Protein 5W36 (pdb70)

Radius of gyration: 32.94 Å; Cα contacts (8 Å, |Δi|>4): 1166; chains: 2; bounding box: 56×108×66 Å

Sequence (643 aa):
PHMGSRSRLLAANAAAAAFYAQALQSDEAAPARQYLTERSFDAAAARKFGCGFAPSGWDSLTKHLQRKGFEFEELEAAGLSRQGRHGPMDRFHRRLLWPIRTSAGEVVGFGARRLFDDDAMEAKYVNTPETLLYKKSSVMFGIDLAKRDIAKGHQAVVVEGYTDVMAMHLAGVTTAVASCGTAFGGEHLAMLRRLMMDDSFFRGELIYVFDGDEAGRAAALKAFDGEQKLAGQSFVAVAPDGMDPCDLRLKCGDAALRDLVARRTPLFEFAIRAAIAEMDLDSAEGRVAALRRCVPMVGQIKDPTLRDEYARQLAGWVGWAHMGSRSRLLAANAAAAAFYAQALQSDEAAPARQYLTERSFDAAAARKFGCGFAPSGWDSLTKHLQRKGFEFEELEAAGLSRQGRHGPMDRFHRRLLWPIRTSAGEVVGFGARRLFDDDAMEAKYVNTPETLLYKKSSVMFGIDLAKRDIAKGHQAVVVEGYTDVMAMHLAGVTTAVASCGTAFGGEHLAMLRRLMMDDSFFRGELIYVFDGDEAGRAAALKAFDGEQKLAGQSFVAVAPDGMDPCDLRLKCGDAALRDLVARRTPLFEFAIRAAIAEMDLDSAEGRVAALRRCVPMVGQIKDPTLRDEYARQLAGWVGWADV

B-factor: mean 69.45, std 17.79, range [37.24, 157.76]

InterPro domains:
  IPR002694 Zinc finger, CHC2-type [PF01807] (6-100)
  IPR002694 Zinc finger, CHC2-type [SM00400] (37-91)
  IPR006171 TOPRIM domain [PF13662] (263-333)
  IPR006171 TOPRIM domain [PS50880] (262-348)
  IPR006171 TOPRIM domain [SM00493] (262-340)
  IPR006295 DNA primase, DnaG [TIGR01391] (5-423)
  IPR013173 DNA primase DnaG, DnaB-binding domain [PF08278] (487-614)
  IPR013173 DNA primase DnaG, DnaB-binding domain [SM00766] (486-615)
  IPR013264 DNA primase DNAG, catalytic core, N-terminal [PF08275] (127-255)
  IPR019475 DNA primase, DnaB-helicase binding domain [PF10410] (376-429)
  IPR030846 DNA primase DnaG, bacteria [MF_00974] (4-620)
  IPR030846 DNA primase DnaG, bacteria [PIRSF002811] (4-615)
  IPR034151 Bacterial DnaG primase, TOPRIM domain [cd03364] (262-346)
  IPR036977 DNA Primase, CHC2-type zinc finger [G3DSA:3.90.580.10] (1-101)
  IPR037068 DNA primase, catalytic core, N-terminal domain superfamily [G3DSA:3.90.980.10] (109-243)
  IPR050219 DnaG Primase [PTHR30313] (4-626)

CATH classification: 3.90.980.10

Structure (mmCIF, N/CA/C/O backbone):
data_5W36
#
_entry.id   5W36
#
_cell.length_a   43.837
_cell.length_b   210.936
_cell.length_c   46.046
_cell.angle_alpha   90.00
_cell.angle_beta   106.78
_cell.angle_gamma   90.00
#
_symmetry.space_group_name_H-M   'P 1 21 1'
#
loop_
_entity.id
_entity.type
_entity.pdbx_description
1 polymer 'DNA primase'
2 polymer "synthetic DNA 5'-TATCGTCCCGCCTC"
3 non-polymer 'STRONTIUM ION'
4 water water
#
loop_
_atom_site.group_PDB
_atom_site.id
_atom_site.type_symbol
_atom_site.label_atom_id
_atom_site.label_alt_id
_atom_site.label_comp_id
_atom_site.label_asym_id
_atom_site.label_entity_id
_atom_site.label_seq_id
_atom_site.pdbx_PDB_ins_code
_atom_site.Cartn_x
_atom_site.Cartn_y
_atom_site.Cartn_z
_atom_site.occupancy
_atom_site.B_iso_or_equiv
_atom_site.auth_seq_id
_atom_site.auth_comp_id
_atom_site.auth_asym_id
_atom_site.auth_atom_id
_atom_site.pdbx_PDB_model_num
ATOM 1 N N . PRO A 1 2 ? 6.157 16.359 19.457 1.00 133.92 109 PRO A N 1
ATOM 2 C CA . PRO A 1 2 ? 7.195 15.446 19.954 1.00 133.35 109 PRO A CA 1
ATOM 3 C C . PRO A 1 2 ? 8.431 15.330 19.040 1.00 132.82 109 PRO A C 1
ATOM 4 O O . PRO A 1 2 ? 8.538 16.047 18.040 1.00 129.35 109 PRO A O 1
ATOM 8 N N . HIS A 1 3 ? 9.356 14.443 19.415 1.00 134.41 110 HIS A N 1
ATOM 9 C CA . HIS A 1 3 ? 10.505 14.079 18.576 1.00 132.54 110 HIS A CA 1
ATOM 10 C C . HIS A 1 3 ? 10.010 13.183 17.444 1.00 128.23 110 HIS A C 1
ATOM 11 O O . HIS A 1 3 ? 10.227 13.489 16.270 1.00 132.89 110 HIS A O 1
ATOM 18 N N . MET A 1 4 ? 9.335 12.092 17.812 1.00 121.83 111 MET A N 1
ATOM 19 C CA . MET A 1 4 ? 8.808 11.121 16.850 1.00 115.58 111 MET A CA 1
ATOM 20 C C . MET A 1 4 ? 7.375 11.470 16.434 1.00 107.89 111 MET A C 1
ATOM 21 O O . MET A 1 4 ? 6.543 11.801 17.282 1.00 106.68 111 MET A O 1
ATOM 26 N N . GLY A 1 5 ? 7.106 11.420 15.128 1.00 100.60 112 GLY A N 1
ATOM 27 C CA . GLY A 1 5 ? 5.756 11.609 14.572 1.00 95.14 112 GLY A CA 1
ATOM 28 C C . GLY A 1 5 ? 5.329 13.051 14.301 1.00 90.15 112 GLY A C 1
ATOM 29 O O . GLY A 1 5 ? 4.139 13.311 14.074 1.00 83.65 112 GLY A O 1
ATOM 30 N N . SER A 1 6 ? 6.293 13.979 14.304 1.00 82.07 113 SER A N 1
ATOM 31 C CA . SER A 1 6 ? 6.017 15.412 14.134 1.00 74.79 113 SER A CA 1
ATOM 32 C C . SER A 1 6 ? 5.911 15.782 12.660 1.00 73.50 113 SER A C 1
ATOM 33 O O . SER A 1 6 ? 6.201 14.963 11.780 1.00 72.59 113 SER A O 1
ATOM 36 N N . ARG A 1 7 ? 5.533 17.035 12.406 1.00 69.10 114 ARG A N 1
ATOM 37 C CA . ARG A 1 7 ? 5.279 17.510 11.046 1.00 66.20 114 ARG A CA 1
ATOM 38 C C . ARG A 1 7 ? 6.528 17.469 10.167 1.00 62.90 114 ARG A C 1
ATOM 39 O O . ARG A 1 7 ? 6.486 16.921 9.066 1.00 60.57 114 ARG A O 1
ATOM 47 N N . SER A 1 8 ? 7.623 18.050 10.654 1.00 63.01 115 SER A N 1
ATOM 48 C CA . SER A 1 8 ? 8.894 18.109 9.898 1.00 66.15 115 SER A CA 1
ATOM 49 C C . SER A 1 8 ? 9.567 16.738 9.756 1.00 66.52 115 SER A C 1
ATOM 50 O O . SER A 1 8 ? 10.333 16.505 8.811 1.00 67.87 115 SER A O 1
ATOM 53 N N . ARG A 1 9 ? 9.265 15.849 10.697 1.00 65.41 116 ARG A N 1
ATOM 54 C CA . ARG A 1 9 ? 9.697 14.454 10.650 1.00 66.27 116 ARG A CA 1
ATOM 55 C C . ARG A 1 9 ? 8.975 13.702 9.522 1.00 64.04 116 ARG A C 1
ATOM 56 O O . ARG A 1 9 ? 9.596 12.956 8.747 1.00 55.57 116 ARG A O 1
ATOM 64 N N . LEU A 1 10 ? 7.660 13.916 9.450 1.00 61.13 117 LEU A N 1
ATOM 65 C CA . LEU A 1 10 ? 6.824 13.406 8.362 1.00 55.71 117 LEU A CA 1
ATOM 66 C C . LEU A 1 10 ? 7.228 13.943 6.991 1.00 53.92 117 LEU A C 1
ATOM 67 O O . LEU A 1 10 ? 7.252 13.188 6.018 1.00 53.14 117 LEU A O 1
ATOM 72 N N . LEU A 1 11 ? 7.534 15.240 6.917 1.00 52.09 118 LEU A N 1
ATOM 73 C CA . LEU A 1 11 ? 8.061 15.853 5.695 1.00 50.89 118 LEU A CA 1
ATOM 74 C C . LEU A 1 11 ? 9.408 15.256 5.289 1.00 51.73 118 LEU A C 1
ATOM 75 O O . LEU A 1 11 ? 9.648 15.014 4.106 1.00 52.03 118 LEU A O 1
ATOM 80 N N . ALA A 1 12 ? 10.280 15.027 6.269 1.00 52.47 119 ALA A N 1
ATOM 81 C CA . ALA A 1 12 ? 11.588 14.414 6.024 1.00 53.94 119 ALA A CA 1
ATOM 82 C C . ALA A 1 12 ? 11.469 12.960 5.531 1.00 55.38 119 ALA A C 1
ATOM 83 O O . ALA A 1 12 ? 12.261 12.512 4.688 1.00 56.23 119 ALA A O 1
ATOM 85 N N . ALA A 1 13 ? 10.476 12.237 6.048 1.00 55.12 120 ALA A N 1
ATOM 86 C CA . ALA A 1 13 ? 10.182 10.880 5.582 1.00 57.24 120 ALA A CA 1
ATOM 87 C C . ALA A 1 13 ? 9.780 10.883 4.112 1.00 57.74 120 ALA A C 1
ATOM 88 O O . ALA A 1 13 ? 10.336 10.128 3.307 1.00 59.38 120 ALA A O 1
ATOM 90 N N . ASN A 1 14 ? 8.831 11.748 3.762 1.00 58.24 121 ASN A N 1
ATOM 91 C CA . ASN A 1 14 ? 8.397 11.888 2.370 1.00 57.54 121 ASN A CA 1
ATOM 92 C C . ASN A 1 14 ? 9.549 12.251 1.423 1.00 55.97 121 ASN A C 1
ATOM 93 O O . ASN A 1 14 ? 9.701 11.633 0.369 1.00 62.33 121 ASN A O 1
ATOM 98 N N . ALA A 1 15 ? 10.357 13.233 1.800 1.00 54.59 122 ALA A N 1
ATOM 99 C CA . ALA A 1 15 ? 11.521 13.635 0.991 1.00 56.92 122 ALA A CA 1
ATOM 100 C C . ALA A 1 15 ? 12.469 12.451 0.752 1.00 56.94 122 ALA A C 1
ATOM 101 O O . ALA A 1 15 ? 12.915 12.224 -0.374 1.00 56.99 122 ALA A O 1
ATOM 103 N N . ALA A 1 16 ? 12.742 11.688 1.809 1.00 56.93 123 ALA A N 1
ATOM 104 C CA . ALA A 1 16 ? 13.534 10.462 1.693 1.00 58.38 123 ALA A CA 1
ATOM 105 C C . ALA A 1 16 ? 12.869 9.434 0.759 1.00 58.86 123 ALA A C 1
ATOM 106 O O . ALA A 1 16 ? 13.531 8.865 -0.119 1.00 58.67 123 ALA A O 1
ATOM 108 N N . ALA A 1 17 ? 11.563 9.218 0.940 1.00 57.86 124 ALA A N 1
ATOM 109 C CA . ALA A 1 17 ? 10.792 8.324 0.068 1.00 55.76 124 ALA A CA 1
ATOM 110 C C . ALA A 1 17 ? 10.845 8.741 -1.402 1.00 56.28 124 ALA A C 1
ATOM 111 O O . ALA A 1 17 ? 10.945 7.888 -2.286 1.00 64.32 124 ALA A O 1
ATOM 113 N N . ALA A 1 18 ? 10.784 10.043 -1.663 1.00 55.87 125 ALA A N 1
ATOM 114 C CA . ALA A 1 18 ? 10.844 10.566 -3.037 1.00 56.55 125 ALA A CA 1
ATOM 115 C C . ALA A 1 18 ? 12.209 10.345 -3.697 1.00 54.98 125 ALA A C 1
ATOM 116 O O . ALA A 1 18 ? 12.284 10.064 -4.887 1.00 51.68 125 ALA A O 1
ATOM 118 N N . ALA A 1 19 ? 13.278 10.505 -2.920 1.00 57.73 126 ALA A N 1
ATOM 119 C CA . ALA A 1 19 ? 14.644 10.220 -3.382 1.00 60.49 126 ALA A CA 1
ATOM 120 C C . ALA A 1 19 ? 14.851 8.725 -3.670 1.00 62.52 126 ALA A C 1
ATOM 121 O O . ALA A 1 19 ? 15.448 8.362 -4.687 1.00 64.33 126 ALA A O 1
ATOM 123 N N . PHE A 1 20 ? 14.357 7.877 -2.767 1.00 62.36 127 PHE A N 1
ATOM 124 C CA . PHE A 1 20 ? 14.371 6.429 -2.954 1.00 62.24 127 PHE A CA 1
ATOM 125 C C . PHE A 1 20 ? 13.694 6.062 -4.266 1.00 62.66 127 PHE A C 1
ATOM 126 O O . PHE A 1 20 ? 14.297 5.402 -5.120 1.00 61.73 127 PHE A O 1
ATOM 134 N N . TYR A 1 21 ? 12.451 6.512 -4.425 1.00 60.48 128 TYR A N 1
ATOM 135 C CA . TYR A 1 21 ? 11.666 6.180 -5.608 1.00 58.68 128 TYR A CA 1
ATOM 136 C C . TYR A 1 21 ? 12.295 6.723 -6.895 1.00 58.73 128 TYR A C 1
ATOM 137 O O . TYR A 1 21 ? 12.238 6.067 -7.933 1.00 61.13 128 TYR A O 1
ATOM 146 N N . ALA A 1 22 ? 12.896 7.909 -6.830 1.00 58.55 129 ALA A N 1
ATOM 147 C CA . ALA A 1 22 ? 13.585 8.489 -7.989 1.00 61.49 129 ALA A CA 1
ATOM 148 C C . ALA A 1 22 ? 14.777 7.633 -8.432 1.00 65.15 129 ALA A C 1
ATOM 149 O O . ALA A 1 22 ? 14.991 7.432 -9.633 1.00 63.42 129 ALA A O 1
ATOM 151 N N . GLN A 1 23 ? 15.544 7.141 -7.461 1.00 67.63 130 GLN A N 1
ATOM 152 C CA . GLN A 1 23 ? 16.644 6.219 -7.731 1.00 73.23 130 GLN A CA 1
ATOM 153 C C . GLN A 1 23 ? 16.122 4.901 -8.323 1.00 75.69 130 GLN A C 1
ATOM 154 O O . GLN A 1 23 ? 16.689 4.392 -9.292 1.00 81.06 130 GLN A O 1
ATOM 160 N N . ALA A 1 24 ? 15.021 4.386 -7.769 1.00 74.24 131 ALA A N 1
ATOM 161 C CA . ALA A 1 24 ? 14.413 3.121 -8.222 1.00 72.59 131 ALA A CA 1
ATOM 162 C C . ALA A 1 24 ? 13.864 3.141 -9.649 1.00 73.34 131 ALA A C 1
ATOM 163 O O . ALA A 1 24 ? 13.604 2.078 -10.218 1.00 71.68 131 ALA A O 1
ATOM 165 N N . LEU A 1 25 ? 13.663 4.332 -10.215 1.00 74.93 132 LEU A N 1
ATOM 166 C CA . LEU A 1 25 ? 13.245 4.466 -11.615 1.00 78.59 132 LEU A CA 1
ATOM 167 C C . LEU A 1 25 ? 14.332 4.045 -12.618 1.00 83.45 132 LEU A C 1
ATOM 168 O O . LEU A 1 25 ? 14.005 3.675 -13.744 1.00 82.70 132 LEU A O 1
ATOM 173 N N . GLN A 1 26 ? 15.606 4.091 -12.208 1.00 87.94 133 GLN A N 1
ATOM 174 C CA . GLN A 1 26 ? 16.734 3.664 -13.062 1.00 88.54 133 GLN A CA 1
ATOM 175 C C . GLN A 1 26 ? 17.008 2.144 -13.035 1.00 87.83 133 GLN A C 1
ATOM 176 O O . GLN A 1 26 ? 17.891 1.674 -13.746 1.00 87.12 133 GLN A O 1
ATOM 182 N N . SER A 1 27 ? 16.267 1.385 -12.225 1.00 88.17 134 SER A N 1
ATOM 183 C CA . SER A 1 27 ? 16.451 -0.069 -12.116 1.00 90.10 134 SER A CA 1
ATOM 184 C C . SER A 1 27 ? 15.960 -0.824 -13.362 1.00 89.81 134 SER A C 1
ATOM 185 O O . SER A 1 27 ? 15.364 -0.232 -14.263 1.00 91.25 134 SER A O 1
ATOM 188 N N . ASP A 1 28 ? 16.210 -2.133 -13.392 1.00 87.81 135 ASP A N 1
ATOM 189 C CA . ASP A 1 28 ? 15.789 -2.987 -14.508 1.00 88.00 135 ASP A CA 1
ATOM 190 C C . ASP A 1 28 ? 14.273 -3.145 -14.560 1.00 82.54 135 ASP A C 1
ATOM 191 O O . ASP A 1 28 ? 13.662 -2.948 -15.609 1.00 85.65 135 ASP A O 1
ATOM 196 N N . GLU A 1 29 ? 13.672 -3.502 -13.428 1.00 81.63 136 GLU A N 1
ATOM 197 C CA . GLU A 1 29 ? 12.210 -3.726 -13.363 1.00 83.80 136 GLU A CA 1
ATOM 198 C C . GLU A 1 29 ? 11.365 -2.479 -13.664 1.00 80.09 136 GLU A C 1
ATOM 199 O O . GLU A 1 29 ? 10.188 -2.610 -14.000 1.00 77.16 136 GLU A O 1
ATOM 205 N N . ALA A 1 30 ? 11.968 -1.292 -13.540 1.00 79.68 137 ALA A N 1
ATOM 206 C CA . ALA A 1 30 ? 11.307 -0.020 -13.851 1.00 82.29 137 ALA A CA 1
ATOM 207 C C . ALA A 1 30 ? 11.174 0.318 -15.347 1.00 83.28 137 ALA A C 1
ATOM 208 O O . ALA A 1 30 ? 10.521 1.308 -15.680 1.00 84.74 137 ALA A O 1
ATOM 210 N N . ALA A 1 31 ? 11.777 -0.475 -16.237 1.00 82.15 138 ALA A N 1
ATOM 211 C CA . ALA A 1 31 ? 11.680 -0.246 -17.690 1.00 81.68 138 ALA A CA 1
ATOM 212 C C . ALA A 1 31 ? 10.284 0.180 -18.203 1.00 82.28 138 ALA A C 1
ATOM 213 O O . ALA A 1 31 ? 10.195 1.157 -18.947 1.00 88.15 138 ALA A O 1
ATOM 215 N N . PRO A 1 32 ? 9.200 -0.536 -17.813 1.00 77.29 139 PRO A N 1
ATOM 216 C CA . PRO A 1 32 ? 7.853 -0.103 -18.241 1.00 76.60 139 PRO A CA 1
ATOM 217 C C . PRO A 1 32 ? 7.386 1.264 -17.711 1.00 77.04 139 PRO A C 1
ATOM 218 O O . PRO A 1 32 ? 6.533 1.887 -18.349 1.00 78.74 139 PRO A O 1
ATOM 222 N N . ALA A 1 33 ? 7.917 1.705 -16.564 1.00 72.83 140 ALA A N 1
ATOM 223 C CA . ALA A 1 33 ? 7.665 3.057 -16.047 1.00 70.59 140 ALA A CA 1
ATOM 224 C C . ALA A 1 33 ? 8.397 4.097 -16.888 1.00 73.36 140 ALA A C 1
ATOM 225 O O . ALA A 1 33 ? 7.822 5.128 -17.255 1.00 68.97 140 ALA A O 1
ATOM 227 N N . ARG A 1 34 ? 9.667 3.828 -17.186 1.00 74.52 141 ARG A N 1
ATOM 228 C CA . ARG A 1 34 ? 10.429 4.665 -18.122 1.00 74.68 141 ARG A CA 1
ATOM 229 C C . ARG A 1 34 ? 9.815 4.653 -19.521 1.00 72.56 141 ARG A C 1
ATOM 230 O O . ARG A 1 34 ? 9.803 5.681 -20.202 1.00 74.78 141 ARG A O 1
ATOM 238 N N . GLN A 1 35 ? 9.302 3.495 -19.934 1.00 73.79 142 GLN A N 1
ATOM 239 C CA . GLN A 1 35 ? 8.615 3.362 -21.216 1.00 75.93 142 GLN A CA 1
ATOM 240 C C . GLN A 1 35 ? 7.293 4.117 -21.229 1.00 72.36 142 GLN A C 1
ATOM 241 O O . GLN A 1 35 ? 6.901 4.605 -22.270 1.00 74.80 142 GLN A O 1
ATOM 247 N N . TYR A 1 36 ? 6.601 4.197 -20.094 1.00 68.01 143 TYR A N 1
ATOM 248 C CA . TYR A 1 36 ? 5.426 5.071 -19.974 1.00 65.00 143 TYR A CA 1
ATOM 249 C C . TYR A 1 36 ? 5.788 6.540 -20.240 1.00 63.26 143 TYR A C 1
ATOM 250 O O . TYR A 1 36 ? 5.050 7.245 -20.939 1.00 57.58 143 TYR A O 1
ATOM 259 N N . LEU A 1 37 ? 6.916 6.985 -19.686 1.00 59.88 144 LEU A N 1
ATOM 260 C CA . LEU A 1 37 ? 7.355 8.368 -19.837 1.00 62.26 144 LEU A CA 1
ATOM 261 C C . LEU A 1 37 ? 7.857 8.655 -21.240 1.00 68.64 144 LEU A C 1
ATOM 262 O O . LEU A 1 37 ? 7.393 9.608 -21.881 1.00 71.55 144 LEU A O 1
ATOM 267 N N . THR A 1 38 ? 8.790 7.832 -21.719 1.00 73.96 145 THR A N 1
ATOM 268 C CA . THR A 1 38 ? 9.381 8.029 -23.051 1.00 75.16 145 THR A CA 1
ATOM 269 C C . THR A 1 38 ? 8.375 7.786 -24.194 1.00 73.68 145 THR A C 1
ATOM 270 O O . THR A 1 38 ? 8.456 8.436 -25.234 1.00 75.49 145 THR A O 1
ATOM 274 N N . GLU A 1 39 ? 7.410 6.892 -23.985 1.00 75.72 146 GLU A N 1
ATOM 275 C CA . GLU A 1 39 ? 6.317 6.661 -24.952 1.00 80.03 146 GLU A CA 1
ATOM 276 C C . GLU A 1 39 ? 5.469 7.918 -25.200 1.00 77.52 146 GLU A C 1
ATOM 277 O O . GLU A 1 39 ? 4.823 8.025 -26.242 1.00 79.72 146 GLU A O 1
ATOM 283 N N . ARG A 1 40 ? 5.456 8.853 -24.249 1.00 75.92 147 ARG A N 1
ATOM 284 C CA . ARG A 1 40 ? 4.798 10.152 -24.448 1.00 76.04 147 ARG A CA 1
ATOM 285 C C . ARG A 1 40 ? 5.760 11.341 -24.344 1.00 72.45 147 ARG A C 1
ATOM 286 O O . ARG A 1 40 ? 5.374 12.443 -23.948 1.00 67.98 147 ARG A O 1
ATOM 294 N N . SER A 1 41 ? 7.007 11.095 -24.748 1.00 72.67 148 SER A N 1
ATOM 295 C CA . SER A 1 41 ? 7.988 12.134 -25.061 1.00 72.08 148 SER A CA 1
ATOM 296 C C . SER A 1 41 ? 8.475 12.948 -23.857 1.00 70.82 148 SER A C 1
ATOM 297 O O . SER A 1 41 ? 8.889 14.094 -24.015 1.00 67.48 148 SER A O 1
ATOM 300 N N . PHE A 1 42 ? 8.446 12.346 -22.666 1.00 72.64 149 PHE A N 1
ATOM 301 C CA . PHE A 1 42 ? 9.055 12.943 -21.474 1.00 72.36 149 PHE A CA 1
ATOM 302 C C . PHE A 1 42 ? 10.443 12.336 -21.294 1.00 75.23 149 PHE A C 1
ATOM 303 O O . PHE A 1 42 ? 10.578 11.165 -20.941 1.00 81.58 149 PHE A O 1
ATOM 311 N N . ASP A 1 43 ? 11.470 13.140 -21.545 1.00 79.36 150 ASP A N 1
ATOM 312 C CA . ASP A 1 43 ? 12.861 12.687 -21.476 1.00 78.78 150 ASP A CA 1
ATOM 313 C C . ASP A 1 43 ? 13.346 12.573 -20.027 1.00 78.79 150 ASP A C 1
ATOM 314 O O . ASP A 1 43 ? 12.588 12.828 -19.086 1.00 74.44 150 ASP A O 1
ATOM 319 N N . ALA A 1 44 ? 14.610 12.181 -19.865 1.00 76.44 151 ALA A N 1
ATOM 320 C CA . ALA A 1 44 ? 15.246 12.053 -18.553 1.00 72.74 151 ALA A CA 1
ATOM 321 C C . ALA A 1 44 ? 15.298 13.365 -17.770 1.00 69.91 151 ALA A C 1
ATOM 322 O O . ALA A 1 44 ? 15.208 13.352 -16.545 1.00 73.30 151 ALA A O 1
ATOM 324 N N . ALA A 1 45 ? 15.474 14.486 -18.468 1.00 69.20 152 ALA A N 1
ATOM 325 C CA . ALA A 1 45 ? 15.464 15.817 -17.836 1.00 66.21 152 ALA A CA 1
ATOM 326 C C . ALA A 1 45 ? 14.087 16.171 -17.263 1.00 65.61 152 ALA A C 1
ATOM 327 O O . ALA A 1 45 ? 13.986 16.763 -16.186 1.00 63.12 152 ALA A O 1
ATOM 329 N N . ALA A 1 46 ? 13.036 15.803 -17.993 1.00 65.67 153 ALA A N 1
ATOM 330 C CA . ALA A 1 46 ? 11.660 15.990 -17.538 1.00 64.60 153 ALA A CA 1
ATOM 331 C C . ALA A 1 46 ? 11.397 15.180 -16.280 1.00 64.05 153 ALA A C 1
ATOM 332 O O . ALA A 1 46 ? 11.001 15.741 -15.261 1.00 70.13 153 ALA A O 1
ATOM 334 N N . ALA A 1 47 ? 11.663 13.877 -16.343 1.00 61.43 154 ALA A N 1
ATOM 335 C CA . ALA A 1 47 ? 11.422 12.969 -15.212 1.00 62.11 154 ALA A CA 1
ATOM 336 C C . ALA A 1 47 ? 12.113 13.426 -13.928 1.00 62.35 154 ALA A C 1
ATOM 337 O O . ALA A 1 47 ? 11.530 13.337 -12.845 1.00 66.08 154 ALA A O 1
ATOM 339 N N . ARG A 1 48 ? 13.344 13.920 -14.059 1.00 62.03 155 ARG A N 1
ATOM 340 C CA . ARG A 1 48 ? 14.078 14.505 -12.934 1.00 66.17 155 ARG A CA 1
ATOM 341 C C . ARG A 1 48 ? 13.494 15.862 -12.493 1.00 62.50 155 ARG A C 1
ATOM 342 O O . ARG A 1 48 ? 13.547 16.194 -11.308 1.00 59.51 155 ARG A O 1
ATOM 350 N N . LYS A 1 49 ? 12.941 16.635 -13.430 1.00 61.75 156 LYS A N 1
ATOM 351 C CA . LYS A 1 49 ? 12.293 17.921 -13.098 1.00 65.54 156 LYS A CA 1
ATOM 352 C C . LYS A 1 49 ? 11.068 17.778 -12.187 1.00 65.26 156 LYS A C 1
ATOM 353 O O . LYS A 1 49 ? 10.929 18.532 -11.216 1.00 63.26 156 LYS A O 1
ATOM 359 N N . PHE A 1 50 ? 10.187 16.827 -12.508 1.00 62.91 157 PHE A N 1
ATOM 360 C CA . PHE A 1 50 ? 8.963 16.606 -11.720 1.00 61.83 157 PHE A CA 1
ATOM 361 C C . PHE A 1 50 ? 9.114 15.568 -10.601 1.00 62.48 157 PHE A C 1
ATOM 362 O O . PHE A 1 50 ? 8.153 15.298 -9.888 1.00 61.14 157 PHE A O 1
ATOM 370 N N . GLY A 1 51 ? 10.318 15.016 -10.425 1.00 62.68 158 GLY A N 1
ATOM 371 C CA . GLY A 1 51 ? 10.596 14.067 -9.348 1.00 61.33 158 GLY A CA 1
ATOM 372 C C . GLY A 1 51 ? 10.014 12.685 -9.575 1.00 63.37 158 GLY A C 1
ATOM 373 O O . GLY A 1 51 ? 9.745 11.967 -8.612 1.00 59.74 158 GLY A O 1
ATOM 374 N N . CYS A 1 52 ? 9.841 12.304 -10.844 1.00 66.39 159 CYS A N 1
ATOM 375 C CA . CYS A 1 52 ? 9.265 11.000 -11.201 1.00 66.86 159 CYS A CA 1
ATOM 376 C C . CYS A 1 52 ? 10.069 9.846 -10.606 1.00 62.05 159 CYS A C 1
ATOM 377 O O . CYS A 1 52 ? 11.296 9.887 -10.595 1.00 61.73 159 CYS A O 1
ATOM 380 N N . GLY A 1 53 ? 9.358 8.852 -10.085 1.00 56.72 160 GLY A N 1
ATOM 381 C CA . GLY A 1 53 ? 9.965 7.667 -9.508 1.00 58.63 160 GLY A CA 1
ATOM 382 C C . GLY A 1 53 ? 9.196 6.415 -9.862 1.00 58.27 160 GLY A C 1
ATOM 383 O O . GLY A 1 53 ? 8.206 6.471 -10.597 1.00 57.74 160 GLY A O 1
ATOM 384 N N . PHE A 1 54 ? 9.660 5.289 -9.323 1.00 60.13 161 PHE A N 1
ATOM 385 C CA . PHE A 1 54 ? 9.023 3.974 -9.508 1.00 60.05 161 PHE A CA 1
ATOM 386 C C . PHE A 1 54 ? 8.967 3.255 -8.164 1.00 60.57 161 PHE A C 1
ATOM 387 O O . PHE A 1 54 ? 9.975 3.175 -7.459 1.00 60.69 161 PHE A O 1
ATOM 395 N N . ALA A 1 55 ? 7.788 2.761 -7.798 1.00 62.14 162 ALA A N 1
ATOM 396 C CA . ALA A 1 55 ? 7.653 1.934 -6.602 1.00 65.65 162 ALA A CA 1
ATOM 397 C C . ALA A 1 55 ? 8.048 0.510 -6.986 1.00 67.53 162 ALA A C 1
ATOM 398 O O . ALA A 1 55 ? 7.472 -0.050 -7.926 1.00 65.58 162 ALA A O 1
ATOM 400 N N . PRO A 1 56 ? 9.042 -0.071 -6.285 1.00 71.26 163 PRO A N 1
ATOM 401 C CA . PRO A 1 56 ? 9.489 -1.416 -6.655 1.00 75.15 163 PRO A CA 1
ATOM 402 C C . PRO A 1 56 ? 8.552 -2.528 -6.196 1.00 76.57 163 PRO A C 1
ATOM 403 O O . PRO A 1 56 ? 7.690 -2.327 -5.320 1.00 76.94 163 PRO A O 1
ATOM 407 N N . SER A 1 57 ? 8.744 -3.697 -6.804 1.00 76.95 164 SER A N 1
ATOM 408 C CA . SER A 1 57 ? 8.096 -4.938 -6.381 1.00 73.97 164 SER A CA 1
ATOM 409 C C . SER A 1 57 ? 8.511 -5.323 -4.967 1.00 70.88 164 SER A C 1
ATOM 410 O O . SER A 1 57 ? 9.462 -4.766 -4.403 1.00 70.84 164 SER A O 1
ATOM 413 N N . GLY A 1 58 ? 7.796 -6.294 -4.414 1.00 68.01 165 GLY A N 1
ATOM 414 C CA . GLY A 1 58 ? 8.051 -6.778 -3.066 1.00 65.87 165 GLY A CA 1
ATOM 415 C C . GLY A 1 58 ? 7.002 -6.256 -2.105 1.00 66.60 165 GLY A C 1
ATOM 416 O O . GLY A 1 58 ? 5.881 -5.937 -2.512 1.00 67.04 165 GLY A O 1
ATOM 417 N N . TRP A 1 59 ? 7.380 -6.174 -0.831 1.00 66.66 166 TRP A N 1
ATOM 418 C CA . TRP A 1 59 ? 6.455 -5.883 0.268 1.00 68.67 166 TRP A CA 1
ATOM 419 C C . TRP A 1 59 ? 6.796 -4.626 1.055 1.00 70.14 166 TRP A C 1
ATOM 420 O O . TRP A 1 59 ? 5.928 -3.794 1.316 1.00 65.09 166 TRP A O 1
ATOM 431 N N . ASP A 1 60 ? 8.061 -4.523 1.447 1.00 73.16 167 ASP A N 1
ATOM 432 C CA . ASP A 1 60 ? 8.514 -3.585 2.467 1.00 71.01 167 ASP A CA 1
ATOM 433 C C . ASP A 1 60 ? 9.807 -2.860 2.075 1.00 66.06 167 ASP A C 1
ATOM 434 O O . ASP A 1 60 ? 10.520 -2.346 2.940 1.00 66.51 167 ASP A O 1
ATOM 439 N N . SER A 1 61 ? 10.081 -2.797 0.774 1.00 65.41 168 SER A N 1
ATOM 440 C CA . SER A 1 61 ? 11.356 -2.300 0.253 1.00 67.95 168 SER A CA 1
ATOM 441 C C . SER A 1 61 ? 11.653 -0.863 0.692 1.00 68.22 168 SER A C 1
ATOM 442 O O . SER A 1 61 ? 12.733 -0.602 1.220 1.00 70.27 168 SER A O 1
ATOM 445 N N . LEU A 1 62 ? 10.695 0.048 0.492 1.00 65.66 169 LEU A N 1
ATOM 446 C CA . LEU A 1 62 ? 10.825 1.436 0.976 1.00 65.98 169 LEU A CA 1
ATOM 447 C C . LEU A 1 62 ? 10.827 1.500 2.495 1.00 65.31 169 LEU A C 1
ATOM 448 O O . LEU A 1 62 ? 11.620 2.244 3.076 1.00 67.33 169 LEU A O 1
ATOM 453 N N . THR A 1 63 ? 9.909 0.768 3.127 1.00 61.30 170 THR A N 1
ATOM 454 C CA . THR A 1 63 ? 9.805 0.772 4.579 1.00 64.08 170 THR A CA 1
ATOM 455 C C . THR A 1 63 ? 11.163 0.459 5.216 1.00 69.73 170 THR A C 1
ATOM 456 O O . THR A 1 63 ? 11.689 1.270 5.984 1.00 71.13 170 THR A O 1
ATOM 460 N N . LYS A 1 64 ? 11.742 -0.685 4.845 1.00 72.61 171 LYS A N 1
ATOM 461 C CA . LYS A 1 64 ? 13.041 -1.125 5.380 1.00 77.04 171 LYS A CA 1
ATOM 462 C C . LYS A 1 64 ? 14.153 -0.111 5.097 1.00 74.22 171 LYS A C 1
ATOM 463 O O . LYS A 1 64 ? 15.032 0.088 5.932 1.00 75.57 171 LYS A O 1
ATOM 469 N N . HIS A 1 65 ? 14.108 0.523 3.924 1.00 75.36 172 HIS A N 1
ATOM 470 C CA . HIS A 1 65 ? 15.052 1.592 3.570 1.00 75.37 172 HIS A CA 1
ATOM 471 C C . HIS A 1 65 ? 14.954 2.799 4.505 1.00 72.25 172 HIS A C 1
ATOM 472 O O . HIS A 1 65 ? 15.974 3.354 4.901 1.00 73.52 172 HIS A O 1
ATOM 479 N N . LEU A 1 66 ? 13.729 3.193 4.848 1.00 74.88 173 LEU A N 1
ATOM 480 C CA . LEU A 1 66 ? 13.489 4.318 5.768 1.00 76.54 173 LEU A CA 1
ATOM 481 C C . LEU A 1 66 ? 13.674 3.943 7.234 1.00 74.02 173 LEU A C 1
ATOM 482 O O . LEU A 1 66 ? 13.959 4.810 8.055 1.00 75.73 173 LEU A O 1
ATOM 487 N N . GLN A 1 67 ? 13.504 2.667 7.574 1.00 75.32 174 GLN A N 1
ATOM 488 C CA . GLN A 1 67 ? 13.825 2.199 8.931 1.00 76.76 174 GLN A CA 1
ATOM 489 C C . GLN A 1 67 ? 15.332 2.175 9.213 1.00 76.23 174 GLN A C 1
ATOM 490 O O . GLN A 1 67 ? 15.741 2.419 10.345 1.00 77.47 174 GLN A O 1
ATOM 496 N N . ARG A 1 68 ? 16.148 1.902 8.195 1.00 77.37 175 ARG A N 1
ATOM 497 C CA . ARG A 1 68 ? 17.608 2.048 8.318 1.00 81.03 175 ARG A CA 1
ATOM 498 C C . ARG A 1 68 ? 18.017 3.508 8.516 1.00 83.05 175 ARG A C 1
ATOM 499 O O . ARG A 1 68 ? 18.973 3.792 9.240 1.00 88.27 175 ARG A O 1
ATOM 507 N N . LYS A 1 69 ? 17.291 4.420 7.865 1.00 84.57 176 LYS A N 1
ATOM 508 C CA . LYS A 1 69 ? 17.491 5.871 8.024 1.00 84.33 176 LYS A CA 1
ATOM 509 C C . LYS A 1 69 ? 17.059 6.439 9.393 1.00 77.62 176 LYS A C 1
ATOM 510 O O . LYS A 1 69 ? 17.366 7.589 9.695 1.00 80.00 176 LYS A O 1
ATOM 516 N N . GLY A 1 70 ? 16.337 5.655 10.196 1.00 73.44 177 GLY A N 1
ATOM 517 C CA . GLY A 1 70 ? 15.982 6.026 11.567 1.00 73.49 177 GLY A CA 1
ATOM 518 C C . GLY A 1 70 ? 14.507 6.306 11.815 1.00 75.00 177 GLY A C 1
ATOM 519 O O . GLY A 1 70 ? 14.133 6.691 12.927 1.00 76.11 177 GLY A O 1
ATOM 520 N N . PHE A 1 71 ? 13.661 6.109 10.805 1.00 74.75 178 PHE A N 1
ATOM 521 C CA . PHE A 1 71 ? 12.234 6.402 10.941 1.00 76.28 178 PHE A CA 1
ATOM 522 C C . PHE A 1 71 ? 11.492 5.225 11.587 1.00 78.67 178 PHE A C 1
ATOM 523 O O . PHE A 1 71 ? 11.677 4.071 11.184 1.00 78.41 178 PHE A O 1
ATOM 531 N N . GLU A 1 72 ? 10.654 5.527 12.582 1.00 78.09 179 GLU A N 1
ATOM 532 C CA . GLU A 1 72 ? 9.807 4.519 13.237 1.00 80.31 179 GLU A CA 1
ATOM 533 C C . GLU A 1 72 ? 8.645 4.181 12.301 1.00 78.04 179 GLU A C 1
ATOM 534 O O . GLU A 1 72 ? 8.245 5.014 11.486 1.00 79.61 179 GLU A O 1
ATOM 540 N N . PHE A 1 73 ? 8.095 2.975 12.424 1.00 75.64 180 PHE A N 1
ATOM 541 C CA . PHE A 1 73 ? 6.903 2.588 11.655 1.00 73.40 180 PHE A CA 1
ATOM 542 C C . PHE A 1 73 ? 5.664 3.458 11.962 1.00 75.97 180 PHE A C 1
ATOM 543 O O . PHE A 1 73 ? 4.826 3.654 11.079 1.00 77.77 180 PHE A O 1
ATOM 551 N N . GLU A 1 74 ? 5.544 3.961 13.196 1.00 78.86 181 GLU A N 1
ATOM 552 C CA . GLU A 1 74 ? 4.441 4.872 13.565 1.00 80.55 181 GLU A CA 1
ATOM 553 C C . GLU A 1 74 ? 4.443 6.103 12.649 1.00 79.84 181 GLU A C 1
ATOM 554 O O . GLU A 1 74 ? 3.390 6.536 12.179 1.00 76.08 181 GLU A O 1
ATOM 560 N N . GLU A 1 75 ? 5.644 6.625 12.389 1.00 79.40 182 GLU A N 1
ATOM 561 C CA . GLU A 1 75 ? 5.856 7.824 11.563 1.00 81.36 182 GLU A CA 1
ATOM 562 C C . GLU A 1 75 ? 5.568 7.593 10.080 1.00 80.38 182 GLU A C 1
ATOM 563 O O . GLU A 1 75 ? 5.000 8.459 9.406 1.00 78.88 182 GLU A O 1
ATOM 569 N N . LEU A 1 76 ? 5.993 6.437 9.576 1.00 77.08 183 LEU A N 1
ATOM 570 C CA . LEU A 1 76 ? 5.761 6.063 8.184 1.00 73.54 183 LEU A CA 1
ATOM 571 C C . LEU A 1 76 ? 4.288 5.752 7.910 1.00 71.35 183 LEU A C 1
ATOM 572 O O . LEU A 1 76 ? 3.801 6.011 6.812 1.00 73.13 183 LEU A O 1
ATOM 577 N N . GLU A 1 77 ? 3.590 5.197 8.901 1.00 69.72 184 GLU A N 1
ATOM 578 C CA . GLU A 1 77 ? 2.133 5.065 8.843 1.00 67.91 184 GLU A CA 1
ATOM 579 C C . 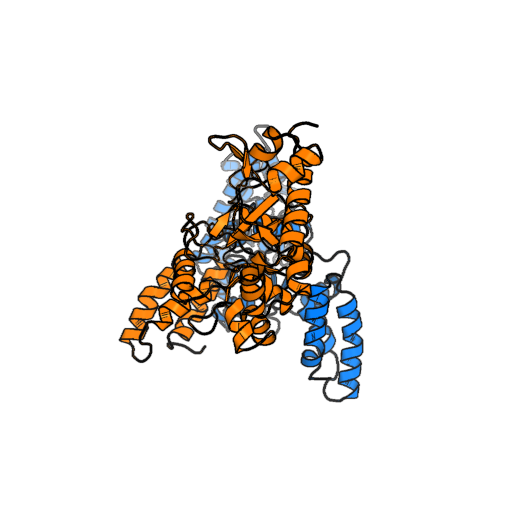GLU A 1 77 ? 1.472 6.437 8.897 1.00 63.54 184 GLU A C 1
ATOM 580 O O . GLU A 1 77 ? 0.515 6.688 8.177 1.00 63.46 184 GLU A O 1
ATOM 586 N N . ALA A 1 78 ? 1.981 7.311 9.758 1.00 61.25 185 ALA A N 1
ATOM 587 C CA . ALA A 1 78 ? 1.468 8.672 9.885 1.00 61.06 185 ALA A CA 1
ATOM 588 C C . ALA A 1 78 ? 1.695 9.527 8.624 1.00 63.33 185 ALA A C 1
ATOM 589 O O . ALA A 1 78 ? 0.875 10.399 8.323 1.00 65.39 185 ALA A O 1
ATOM 591 N N . ALA A 1 79 ? 2.793 9.271 7.904 1.00 62.50 186 ALA A N 1
ATOM 592 C CA . ALA A 1 79 ? 3.137 9.994 6.664 1.00 61.10 186 ALA A CA 1
ATOM 593 C C . ALA A 1 79 ? 2.512 9.419 5.389 1.00 61.79 186 ALA A C 1
ATOM 594 O O . ALA A 1 79 ? 2.747 9.952 4.301 1.00 61.89 186 ALA A O 1
ATOM 596 N N . GLY A 1 80 ? 1.745 8.332 5.513 1.00 63.63 187 GLY A N 1
ATOM 597 C CA . GLY A 1 80 ? 1.119 7.667 4.367 1.00 63.21 187 GLY A CA 1
ATOM 598 C C . GLY A 1 80 ? 2.074 6.928 3.445 1.00 62.63 187 GLY A C 1
ATOM 599 O O . GLY A 1 80 ? 1.784 6.771 2.259 1.00 65.69 187 GLY A O 1
ATOM 600 N N . LEU A 1 81 ? 3.208 6.481 3.981 1.00 62.16 188 LEU A N 1
ATOM 601 C CA . LEU A 1 81 ? 4.214 5.725 3.209 1.00 64.79 188 LEU A CA 1
ATOM 602 C C . LEU A 1 81 ? 4.137 4.202 3.382 1.00 67.07 188 LEU A C 1
ATOM 603 O O . LEU A 1 81 ? 4.488 3.461 2.458 1.00 70.43 188 LEU A O 1
ATOM 608 N N . SER A 1 82 ? 3.689 3.760 4.559 1.00 69.00 189 SER A N 1
ATOM 609 C CA . SER A 1 82 ? 3.673 2.356 4.946 1.00 70.87 189 SER A CA 1
ATOM 610 C C . SER A 1 82 ? 2.368 2.022 5.654 1.00 74.31 189 SER A C 1
ATOM 611 O O . SER A 1 82 ? 1.666 2.915 6.124 1.00 71.95 189 SER A O 1
ATOM 614 N N . ARG A 1 83 ? 2.055 0.731 5.732 1.00 78.85 190 ARG A N 1
ATOM 615 C CA . ARG A 1 83 ? 0.873 0.254 6.462 1.00 81.65 190 ARG A CA 1
ATOM 616 C C . ARG A 1 83 ? 1.127 -1.097 7.137 1.00 82.92 190 ARG A C 1
ATOM 617 O O . ARG A 1 83 ? 2.122 -1.768 6.853 1.00 80.88 190 ARG A O 1
ATOM 625 N N . GLN A 1 84 ? 0.225 -1.470 8.043 1.00 85.83 191 GLN A N 1
ATOM 626 C CA . GLN A 1 84 ? 0.384 -2.669 8.872 1.00 88.49 191 GLN A CA 1
ATOM 627 C C . GLN A 1 84 ? -0.229 -3.894 8.191 1.00 84.72 191 GLN A C 1
ATOM 628 O O . GLN A 1 84 ? -1.452 -4.046 8.173 1.00 86.35 191 GLN A O 1
ATOM 634 N N . GLY A 1 85 ? 0.624 -4.751 7.625 1.00 83.38 192 GLY A N 1
ATOM 635 C CA . GLY A 1 85 ? 0.199 -6.042 7.061 1.00 86.49 192 GLY A CA 1
ATOM 636 C C . GLY A 1 85 ? 0.225 -7.161 8.098 1.00 87.48 192 GLY A C 1
ATOM 637 O O . GLY A 1 85 ? 0.687 -6.961 9.227 1.00 79.22 192 GLY A O 1
ATOM 638 N N . ARG A 1 86 ? -0.242 -8.350 7.712 1.00 96.31 193 ARG A N 1
ATOM 639 C CA . ARG A 1 86 ? -0.421 -9.462 8.674 1.00 99.40 193 ARG A CA 1
ATOM 640 C C . ARG A 1 86 ? 0.908 -10.023 9.221 1.00 92.97 193 ARG A C 1
ATOM 641 O O . ARG A 1 86 ? 1.010 -10.303 10.416 1.00 88.86 193 ARG A O 1
ATOM 649 N N . HIS A 1 87 ? 1.913 -10.157 8.351 1.00 87.11 194 HIS A N 1
ATOM 650 C CA . HIS A 1 87 ? 3.265 -10.589 8.747 1.00 83.46 194 HIS A CA 1
ATOM 651 C C . HIS A 1 87 ? 4.259 -9.425 8.905 1.00 81.35 194 HIS A C 1
ATOM 652 O O . HIS A 1 87 ? 5.472 -9.649 8.947 1.00 76.60 194 HIS A O 1
ATOM 659 N N . GLY A 1 88 ? 3.749 -8.192 8.988 1.00 86.49 195 GLY A N 1
ATOM 660 C CA . GLY A 1 88 ? 4.557 -7.016 9.340 1.00 86.55 195 GLY A CA 1
ATOM 661 C C . GLY A 1 88 ? 4.278 -5.776 8.497 1.00 85.39 195 GLY A C 1
ATOM 662 O O . GLY A 1 88 ? 3.332 -5.766 7.696 1.00 82.67 195 GLY A O 1
ATOM 663 N N . PRO A 1 89 ? 5.096 -4.714 8.682 1.00 82.30 196 PRO A N 1
ATOM 664 C CA . PRO A 1 89 ? 5.034 -3.489 7.872 1.00 81.29 196 PRO A CA 1
ATOM 665 C C . PRO A 1 89 ? 5.226 -3.727 6.373 1.00 78.71 196 PRO A C 1
ATOM 666 O O . PRO A 1 89 ? 6.113 -4.494 5.985 1.00 82.25 196 PRO A O 1
ATOM 670 N N . MET A 1 90 ? 4.388 -3.082 5.558 1.00 71.83 197 MET A N 1
ATOM 671 C CA . MET A 1 90 ? 4.507 -3.120 4.097 1.00 70.36 197 MET A CA 1
ATOM 672 C C . MET A 1 90 ? 4.305 -1.728 3.495 1.00 68.15 197 MET A C 1
ATOM 673 O O . MET A 1 90 ? 3.748 -0.836 4.139 1.00 68.60 197 MET A O 1
ATOM 678 N N . ASP A 1 91 ? 4.775 -1.559 2.262 1.00 65.79 198 ASP A N 1
ATOM 679 C CA . ASP A 1 91 ? 4.693 -0.286 1.541 1.00 64.69 198 ASP A CA 1
ATOM 680 C C . ASP A 1 91 ? 3.279 -0.062 1.050 1.00 66.37 198 ASP A C 1
ATOM 681 O O . ASP A 1 91 ? 2.553 -1.023 0.788 1.00 70.46 198 ASP A O 1
ATOM 686 N N . ARG A 1 92 ? 2.892 1.205 0.917 1.00 63.79 199 ARG A N 1
ATOM 687 C CA . ARG A 1 92 ? 1.593 1.558 0.347 1.00 61.70 199 ARG A CA 1
ATOM 688 C C . ARG A 1 92 ? 1.534 1.309 -1.157 1.00 62.53 199 ARG A C 1
ATOM 689 O O . ARG A 1 92 ? 0.513 0.848 -1.660 1.00 66.23 199 ARG A O 1
ATOM 697 N N . PHE A 1 93 ? 2.613 1.640 -1.865 1.00 61.06 200 PHE A N 1
ATOM 698 C CA . PHE A 1 93 ? 2.655 1.573 -3.327 1.00 60.87 200 PHE A CA 1
ATOM 699 C C . PHE A 1 93 ? 3.533 0.425 -3.802 1.00 60.50 200 PHE A C 1
ATOM 700 O O . PHE A 1 93 ? 4.525 0.098 -3.150 1.00 58.22 200 PHE A O 1
ATOM 708 N N . HIS A 1 94 ? 3.175 -0.150 -4.957 1.00 62.69 201 HIS A N 1
ATOM 709 C CA . HIS A 1 94 ? 3.883 -1.307 -5.544 1.00 61.40 201 HIS A CA 1
ATOM 710 C C . HIS A 1 94 ? 3.827 -1.298 -7.063 1.00 57.44 201 HIS A C 1
ATOM 711 O O . HIS A 1 94 ? 2.754 -1.169 -7.634 1.00 52.78 201 HIS A O 1
ATOM 718 N N . ARG A 1 95 ? 4.988 -1.449 -7.700 1.00 60.72 202 ARG A N 1
ATOM 719 C CA . ARG A 1 95 ? 5.098 -1.688 -9.148 1.00 64.31 202 ARG A CA 1
ATOM 720 C C . ARG A 1 95 ? 4.352 -0.633 -9.971 1.00 60.16 202 ARG A C 1
ATOM 721 O O . ARG A 1 95 ? 3.637 -0.952 -10.921 1.00 58.93 202 ARG A O 1
ATOM 729 N N . ARG A 1 96 ? 4.540 0.628 -9.590 1.00 59.72 203 ARG A N 1
ATOM 730 C CA . ARG A 1 96 ? 3.781 1.743 -10.155 1.00 58.66 203 ARG A CA 1
ATOM 731 C C . ARG A 1 96 ? 4.680 2.942 -10.411 1.00 53.45 203 ARG A C 1
ATOM 732 O O . ARG A 1 96 ? 5.647 3.147 -9.691 1.00 55.66 203 ARG A O 1
ATOM 740 N N . LEU A 1 97 ? 4.370 3.716 -11.451 1.00 54.95 204 LEU A N 1
ATOM 741 C CA . LEU A 1 97 ? 5.066 4.989 -11.724 1.00 55.18 204 LEU A CA 1
ATOM 742 C C . LEU A 1 97 ? 4.481 6.040 -10.795 1.00 53.56 204 LEU A C 1
ATOM 743 O O . LEU A 1 97 ? 3.253 6.205 -10.764 1.00 50.22 204 LEU A O 1
ATOM 748 N N . LEU A 1 98 ? 5.351 6.726 -10.042 1.00 54.86 205 LEU A N 1
ATOM 749 C CA . LEU A 1 98 ? 4.935 7.705 -9.017 1.00 59.22 205 LEU A CA 1
ATOM 750 C C . LEU A 1 98 ? 5.323 9.143 -9.370 1.00 59.38 205 LEU A C 1
ATOM 751 O O . LEU A 1 98 ? 6.422 9.381 -9.897 1.00 57.75 205 LEU A O 1
ATOM 756 N N . TRP A 1 99 ? 4.431 10.085 -9.043 1.00 56.11 206 TRP A N 1
ATOM 757 C CA . TRP A 1 99 ? 4.739 11.522 -9.044 1.00 52.83 206 TRP A CA 1
ATOM 758 C C . TRP A 1 99 ? 4.578 12.076 -7.634 1.00 50.06 206 TRP A C 1
ATOM 759 O O . TRP A 1 99 ? 3.491 11.973 -7.063 1.00 48.45 206 TRP A O 1
ATOM 770 N N . PRO A 1 100 ? 5.643 12.678 -7.071 1.00 47.89 207 PRO A N 1
ATOM 771 C CA . PRO A 1 100 ? 5.498 13.310 -5.772 1.00 47.02 207 PRO A CA 1
ATOM 772 C C . PRO A 1 100 ? 4.602 14.542 -5.868 1.00 48.32 207 PRO A C 1
ATOM 773 O O . PRO A 1 100 ? 4.726 15.330 -6.793 1.00 47.15 207 PRO A O 1
ATOM 777 N N . ILE A 1 101 ? 3.677 14.651 -4.924 1.00 50.57 208 ILE A N 1
ATOM 778 C CA . ILE A 1 101 ? 2.762 15.771 -4.815 1.00 47.18 208 ILE A CA 1
ATOM 779 C C . ILE A 1 101 ? 3.357 16.693 -3.758 1.00 44.81 208 ILE A C 1
ATOM 780 O O . ILE A 1 101 ? 3.706 16.237 -2.674 1.00 41.77 208 ILE A O 1
ATOM 785 N N . ARG A 1 102 ? 3.477 17.978 -4.077 1.00 46.11 209 ARG A N 1
ATOM 786 C CA . ARG A 1 102 ? 4.212 18.928 -3.234 1.00 47.08 209 ARG A CA 1
ATOM 787 C C . ARG A 1 102 ? 3.418 20.147 -2.863 1.00 45.03 209 ARG A C 1
ATOM 788 O O . ARG A 1 102 ? 2.502 20.534 -3.565 1.00 44.98 209 ARG A O 1
ATOM 796 N N . THR A 1 103 ? 3.823 20.784 -1.769 1.00 47.78 210 THR A N 1
ATOM 797 C CA . THR A 1 103 ? 3.311 22.108 -1.397 1.00 46.74 210 THR A CA 1
ATOM 798 C C . THR A 1 103 ? 3.886 23.137 -2.362 1.00 47.68 210 THR A C 1
ATOM 799 O O . THR A 1 103 ? 4.791 22.812 -3.135 1.00 46.82 210 THR A O 1
ATOM 803 N N . SER A 1 104 ? 3.383 24.371 -2.317 1.00 50.04 211 SER A N 1
ATOM 804 C CA . SER A 1 104 ? 3.862 25.438 -3.219 1.00 50.37 211 SER A CA 1
ATOM 805 C C . SER A 1 104 ? 5.310 25.831 -2.935 1.00 51.07 211 SER A C 1
ATOM 806 O O . SER A 1 104 ? 5.957 26.414 -3.799 1.00 51.95 211 SER A O 1
ATOM 809 N N . ALA A 1 105 ? 5.805 25.493 -1.737 1.00 54.44 212 ALA A N 1
ATOM 810 C CA . ALA A 1 105 ? 7.229 25.602 -1.385 1.00 54.94 212 ALA A CA 1
ATOM 811 C C . ALA A 1 105 ? 8.065 24.365 -1.731 1.00 54.83 212 ALA A C 1
ATOM 812 O O . ALA A 1 105 ? 9.233 24.288 -1.351 1.00 59.85 212 ALA A O 1
ATOM 814 N N . GLY A 1 106 ? 7.484 23.400 -2.438 1.00 54.14 213 GLY A N 1
ATOM 815 C CA . GLY A 1 106 ? 8.223 22.254 -2.950 1.00 53.31 213 GLY A CA 1
ATOM 816 C C . GLY A 1 106 ? 8.447 21.099 -1.993 1.00 52.04 213 GLY A C 1
ATOM 817 O O . GLY A 1 106 ? 9.186 20.190 -2.325 1.00 54.45 213 GLY A O 1
ATOM 818 N N . GLU A 1 107 ? 7.816 21.111 -0.823 1.00 52.50 214 GLU A N 1
ATOM 819 C CA . GLU A 1 107 ? 7.939 19.998 0.120 1.00 56.84 214 GLU A CA 1
ATOM 820 C C . GLU A 1 107 ? 6.965 18.860 -0.235 1.00 58.53 214 GLU A C 1
ATOM 821 O O . GLU A 1 107 ? 5.758 19.093 -0.406 1.00 53.61 214 GLU A O 1
ATOM 827 N N . VAL A 1 108 ? 7.490 17.633 -0.309 1.00 59.05 215 VAL A N 1
ATOM 828 C CA . VAL A 1 108 ? 6.696 16.462 -0.700 1.00 54.69 215 VAL A CA 1
ATOM 829 C C . VAL A 1 108 ? 5.732 16.133 0.435 1.00 51.30 215 VAL A C 1
ATOM 830 O O . VAL A 1 108 ? 6.163 15.940 1.564 1.00 47.27 215 VAL A O 1
ATOM 834 N N . VAL A 1 109 ? 4.437 16.079 0.120 1.00 51.15 216 VAL A N 1
ATOM 835 C CA . VAL A 1 109 ? 3.394 15.698 1.082 1.00 52.63 216 VAL A CA 1
ATOM 836 C C . VAL A 1 109 ? 2.721 14.351 0.785 1.00 52.39 216 VAL A C 1
ATOM 837 O O . VAL A 1 109 ? 1.974 13.833 1.629 1.00 54.86 216 VAL A O 1
ATOM 841 N N . GLY A 1 110 ? 2.982 13.785 -0.394 1.00 51.10 217 GLY A N 1
ATOM 842 C CA . GLY A 1 110 ? 2.407 12.500 -0.794 1.00 47.31 217 GLY A CA 1
ATOM 843 C C . GLY A 1 110 ? 2.768 12.151 -2.223 1.00 47.52 217 GLY A C 1
ATOM 844 O O . GLY A 1 110 ? 3.709 12.722 -2.785 1.00 48.55 217 GLY A O 1
ATOM 845 N N . PHE A 1 111 ? 2.015 11.222 -2.812 1.00 48.38 218 PHE A N 1
ATOM 846 C CA . PHE A 1 111 ? 2.327 10.666 -4.132 1.00 48.72 218 PHE A CA 1
ATOM 847 C C . PHE A 1 111 ? 1.074 10.280 -4.926 1.00 50.74 218 PHE A C 1
ATOM 848 O O . PHE A 1 111 ? 0.046 9.919 -4.352 1.00 47.79 218 PHE A O 1
ATOM 856 N N . GLY A 1 112 ? 1.194 10.352 -6.251 1.00 53.79 219 GLY A N 1
ATOM 857 C CA . GLY A 1 112 ? 0.213 9.807 -7.190 1.00 56.69 219 GLY A CA 1
ATOM 858 C C . GLY A 1 112 ? 0.870 8.663 -7.950 1.00 58.10 219 GLY A C 1
ATOM 859 O O . GLY A 1 112 ? 1.954 8.840 -8.507 1.00 60.71 219 GLY A O 1
ATOM 860 N N . ALA A 1 113 ? 0.216 7.502 -7.978 1.00 58.56 220 ALA A N 1
ATOM 861 C CA . ALA A 1 113 ? 0.813 6.266 -8.492 1.00 58.43 220 ALA A CA 1
ATOM 862 C C . ALA A 1 113 ? -0.036 5.716 -9.608 1.00 57.03 220 ALA A C 1
ATOM 863 O O . ALA A 1 113 ? -1.192 5.383 -9.369 1.00 52.22 220 ALA A O 1
ATOM 865 N N . ARG A 1 114 ? 0.525 5.608 -10.815 1.00 60.15 221 ARG A N 1
ATOM 866 C CA . ARG A 1 114 ? -0.207 5.025 -11.949 1.00 60.56 221 ARG A CA 1
ATOM 867 C C . ARG A 1 114 ? 0.099 3.544 -12.161 1.00 61.68 221 ARG A C 1
ATOM 868 O O . ARG A 1 114 ? 1.275 3.153 -12.178 1.00 55.73 221 ARG A O 1
ATOM 876 N N . ARG A 1 115 ? -0.972 2.765 -12.381 1.00 65.18 222 ARG A N 1
ATOM 877 C CA . ARG A 1 115 ? -0.911 1.315 -12.656 1.00 69.95 222 ARG A CA 1
ATOM 878 C C . ARG A 1 115 ? -0.043 1.032 -13.873 1.00 66.89 222 ARG A C 1
ATOM 879 O O . ARG A 1 115 ? -0.198 1.692 -14.892 1.00 62.28 222 ARG A O 1
ATOM 887 N N . LEU A 1 116 ? 0.873 0.070 -13.753 1.00 71.33 223 LEU A N 1
ATOM 888 C CA . LEU A 1 116 ? 1.790 -0.289 -14.846 1.00 72.06 223 LEU A CA 1
ATOM 889 C C . LEU A 1 116 ? 1.657 -1.718 -15.389 1.00 76.49 223 LEU A C 1
ATOM 890 O O . LEU A 1 116 ? 1.939 -1.948 -16.576 1.00 71.40 223 LEU A O 1
ATOM 895 N N . PHE A 1 117 ? 1.253 -2.669 -14.542 1.00 78.57 224 PHE A N 1
ATOM 896 C CA . PHE A 1 117 ? 1.233 -4.085 -14.923 1.00 80.04 224 PHE A CA 1
ATOM 897 C C . PHE A 1 117 ? -0.173 -4.666 -15.040 1.00 87.00 224 PHE A C 1
ATOM 898 O O . PHE A 1 117 ? -1.132 -4.167 -14.433 1.00 85.36 224 PHE A O 1
ATOM 906 N N . ASP A 1 118 ? -0.266 -5.729 -15.840 1.00 90.25 225 ASP A N 1
ATOM 907 C CA . ASP A 1 118 ? -1.530 -6.401 -16.131 1.00 91.06 225 ASP A CA 1
ATOM 908 C C . ASP A 1 118 ? -2.013 -7.122 -14.884 1.00 89.25 225 ASP A C 1
ATOM 909 O O . ASP A 1 118 ? -3.201 -7.092 -14.567 1.00 88.95 225 ASP A O 1
ATOM 914 N N . ASP A 1 119 ? -1.072 -7.745 -14.174 1.00 89.79 226 ASP A N 1
ATOM 915 C CA . ASP A 1 119 ? -1.360 -8.500 -12.949 1.00 96.22 226 ASP A CA 1
ATOM 916 C C . ASP A 1 119 ? -1.160 -7.689 -11.656 1.00 94.97 226 ASP A C 1
ATOM 917 O O . ASP A 1 119 ? -0.855 -8.259 -10.601 1.00 94.10 226 ASP A O 1
ATOM 922 N N . ASP A 1 120 ? -1.341 -6.369 -11.736 1.00 96.34 227 ASP A N 1
ATOM 923 C CA . ASP A 1 120 ? -1.342 -5.508 -10.550 1.00 97.89 227 ASP A CA 1
ATOM 924 C C . ASP A 1 120 ? -2.551 -5.895 -9.687 1.00 97.14 227 ASP A C 1
ATOM 925 O O . ASP A 1 120 ? -3.688 -5.909 -10.172 1.00 94.73 227 ASP A O 1
ATOM 930 N N . ALA A 1 121 ? -2.293 -6.224 -8.421 1.00 96.51 228 ALA A N 1
ATOM 931 C CA . ALA A 1 121 ? -3.353 -6.512 -7.448 1.00 96.27 228 ALA A CA 1
ATOM 932 C C . ALA A 1 121 ? -4.379 -5.375 -7.375 1.00 97.67 228 ALA A C 1
ATOM 933 O O . ALA A 1 121 ? -5.582 -5.627 -7.271 1.00 91.43 228 ALA A O 1
ATOM 935 N N . MET A 1 122 ? -3.887 -4.136 -7.449 1.00 99.84 229 MET A N 1
ATOM 936 C CA . MET A 1 122 ? -4.726 -2.937 -7.443 1.00 95.50 229 MET A CA 1
ATOM 937 C C . MET A 1 122 ? -5.242 -2.627 -8.852 1.00 88.11 229 MET A C 1
ATOM 938 O O . MET A 1 122 ? -4.457 -2.428 -9.783 1.00 80.22 229 MET A O 1
ATOM 943 N N . GLU A 1 123 ? -6.565 -2.581 -8.995 1.00 86.08 230 GLU A N 1
ATOM 944 C CA . GLU A 1 123 ? -7.203 -2.367 -10.295 1.00 87.51 230 GLU A CA 1
ATOM 945 C C . GLU A 1 123 ? -7.231 -0.896 -10.708 1.00 80.77 230 GLU A C 1
ATOM 946 O O . GLU A 1 123 ? -7.079 -0.589 -11.895 1.00 75.62 230 GLU A O 1
ATOM 952 N N . ALA A 1 124 ? -7.429 -0.001 -9.736 1.00 75.05 231 ALA A N 1
ATOM 953 C CA . ALA A 1 124 ? -7.499 1.443 -9.990 1.00 70.87 231 ALA A CA 1
ATOM 954 C C . ALA A 1 124 ? -6.330 1.934 -10.843 1.00 65.70 231 ALA A C 1
ATOM 955 O O . ALA A 1 124 ? -5.175 1.579 -10.601 1.00 64.12 231 ALA A O 1
ATOM 957 N N . LYS A 1 125 ? -6.654 2.731 -11.853 1.00 63.16 232 LYS A N 1
ATOM 958 C CA . LYS A 1 125 ? -5.662 3.299 -12.762 1.00 66.00 232 LYS A CA 1
ATOM 959 C C . LYS A 1 125 ? -4.683 4.211 -12.019 1.00 62.92 232 LYS A C 1
ATOM 960 O O . LYS A 1 125 ? -3.479 4.176 -12.287 1.00 57.28 232 LYS A O 1
ATOM 966 N N . TYR A 1 126 ? -5.224 5.016 -11.098 1.00 58.50 233 TYR A N 1
ATOM 967 C CA . TYR A 1 126 ? -4.440 5.884 -10.221 1.00 59.37 233 TYR A CA 1
ATOM 968 C C . TYR A 1 126 ? -4.777 5.654 -8.746 1.00 59.77 233 TYR A C 1
ATOM 969 O O . TYR A 1 126 ? -5.940 5.425 -8.383 1.00 59.46 233 TYR A O 1
ATOM 978 N N . VAL A 1 127 ? -3.739 5.722 -7.912 1.00 59.46 234 VAL A N 1
ATOM 979 C CA . VAL A 1 127 ? -3.858 5.626 -6.459 1.00 59.79 234 VAL A CA 1
ATOM 980 C C . VAL A 1 127 ? -3.101 6.809 -5.860 1.00 57.97 234 VAL A C 1
ATOM 981 O O . VAL A 1 127 ? -2.120 7.278 -6.443 1.00 56.75 234 VAL A O 1
ATOM 985 N N . ASN A 1 128 ? -3.564 7.273 -4.700 1.00 56.48 235 ASN A N 1
ATOM 986 C CA . ASN A 1 128 ? -2.942 8.379 -3.973 1.00 56.43 235 ASN A CA 1
ATOM 987 C C . ASN A 1 128 ? -2.680 8.032 -2.518 1.00 53.24 235 ASN A C 1
ATOM 988 O O . ASN A 1 128 ? -3.224 7.073 -1.971 1.00 56.74 235 ASN A O 1
ATOM 993 N N . THR A 1 129 ? -1.846 8.858 -1.904 1.00 52.46 236 THR A N 1
ATOM 994 C CA . THR A 1 129 ? -1.678 8.910 -0.465 1.00 52.28 236 THR A CA 1
ATOM 995 C C . THR A 1 129 ? -3.034 9.204 0.176 1.00 54.61 236 THR A C 1
ATOM 996 O O . THR A 1 129 ? -3.770 10.054 -0.330 1.00 56.52 236 THR A O 1
ATOM 1000 N N . PRO A 1 130 ? -3.374 8.505 1.281 1.00 54.76 237 PRO A N 1
ATOM 1001 C CA . PRO A 1 130 ? -4.620 8.801 1.986 1.00 54.81 237 PRO A CA 1
ATOM 1002 C C . PRO A 1 130 ? -4.532 10.115 2.754 1.00 57.12 237 PRO A C 1
ATOM 1003 O O . PRO A 1 130 ? -3.478 10.750 2.763 1.00 57.59 237 PRO A O 1
ATOM 1007 N N . GLU A 1 131 ? -5.623 10.514 3.405 1.00 58.93 238 GLU A N 1
ATOM 1008 C CA . GLU A 1 131 ? -5.617 11.723 4.226 1.00 58.07 238 GLU A CA 1
ATOM 1009 C C . GLU A 1 131 ? -4.640 11.530 5.373 1.00 57.94 238 GLU A C 1
ATOM 1010 O O . GLU A 1 131 ? -4.774 10.583 6.141 1.00 64.23 238 GLU A O 1
ATOM 1016 N N . THR A 1 132 ? -3.624 12.390 5.434 1.00 57.73 239 THR A N 1
ATOM 1017 C CA . THR A 1 132 ? -2.671 12.422 6.545 1.00 57.94 239 THR A CA 1
ATOM 1018 C C . THR A 1 132 ? -2.606 13.849 7.100 1.00 58.66 239 THR A C 1
ATOM 1019 O O . THR A 1 132 ? -3.346 14.723 6.651 1.00 64.99 239 THR A O 1
ATOM 1023 N N . LEU A 1 133 ? -1.732 14.065 8.083 1.00 56.65 240 LEU A N 1
ATOM 1024 C CA . LEU A 1 133 ? -1.428 15.394 8.616 1.00 57.18 240 LEU A CA 1
ATOM 1025 C C . LEU A 1 133 ? -0.919 16.378 7.555 1.00 57.18 240 LEU A C 1
ATOM 1026 O O . LEU A 1 133 ? -1.108 17.592 7.694 1.00 55.00 240 LEU A O 1
ATOM 1031 N N . LEU A 1 134 ? -0.252 15.848 6.525 1.00 56.02 241 LEU A N 1
ATOM 1032 C CA . LEU A 1 134 ? 0.363 16.647 5.466 1.00 54.01 241 LEU A CA 1
ATOM 1033 C C . LEU A 1 134 ? -0.441 16.749 4.173 1.00 52.00 241 LEU A C 1
ATOM 1034 O O . LEU A 1 134 ? -0.389 17.777 3.497 1.00 53.51 241 LEU A O 1
ATOM 1039 N N . TYR A 1 135 ? -1.152 15.675 3.824 1.00 53.43 242 TYR A N 1
ATOM 1040 C CA . TYR A 1 135 ? -1.818 15.525 2.529 1.00 50.19 242 TYR A CA 1
ATOM 1041 C C . TYR A 1 135 ? -3.334 15.660 2.693 1.00 50.48 242 TYR A C 1
ATOM 1042 O O . TYR A 1 135 ? -3.971 14.822 3.332 1.00 49.10 242 TYR A O 1
ATOM 1051 N N . LYS A 1 136 ? -3.897 16.728 2.131 1.00 54.48 243 LYS A N 1
ATOM 1052 C CA . LYS A 1 136 ? -5.351 16.931 2.074 1.00 58.71 243 LYS A CA 1
ATOM 1053 C C . LYS A 1 136 ? -5.724 16.963 0.602 1.00 61.18 243 LYS A C 1
ATOM 1054 O O . LYS A 1 136 ? -5.316 17.881 -0.115 1.00 66.12 243 LYS A O 1
ATOM 1060 N N . LYS A 1 137 ? -6.497 15.976 0.149 1.00 62.66 244 LYS A N 1
ATOM 1061 C CA . LYS A 1 137 ? -6.788 15.806 -1.283 1.00 66.26 244 LYS A CA 1
ATOM 1062 C C . LYS A 1 137 ? -7.521 16.998 -1.906 1.00 65.75 244 LYS A C 1
ATOM 1063 O O . LYS A 1 137 ? -7.346 17.285 -3.101 1.00 62.40 244 LYS A O 1
ATOM 1069 N N . SER A 1 138 ? -8.344 17.669 -1.100 1.00 61.55 245 SER A N 1
ATOM 1070 C CA . SER A 1 138 ? -9.157 18.781 -1.574 1.00 59.88 245 SER A CA 1
ATOM 1071 C C . SER A 1 138 ? -8.387 20.112 -1.698 1.00 59.52 245 SER A C 1
ATOM 1072 O O . SER A 1 138 ? -8.901 21.054 -2.304 1.00 58.24 245 SER A O 1
ATOM 1075 N N . SER A 1 139 ? -7.179 20.202 -1.131 1.00 57.56 246 SER A N 1
ATOM 1076 C CA . SER A 1 139 ? -6.306 21.375 -1.338 1.00 59.19 246 SER A CA 1
ATOM 1077 C C . SER A 1 139 ? -4.933 21.096 -2.006 1.00 58.33 246 SER A C 1
ATOM 1078 O O . SER A 1 139 ? -4.195 22.035 -2.310 1.00 64.65 246 SER A O 1
ATOM 1081 N N . VAL A 1 140 ? -4.598 19.838 -2.262 1.00 55.75 247 VAL A N 1
ATOM 1082 C CA . VAL A 1 140 ? -3.296 19.508 -2.842 1.00 54.78 247 VAL A CA 1
ATOM 1083 C C . VAL A 1 140 ? -3.362 19.694 -4.357 1.00 55.18 247 VAL A C 1
ATOM 1084 O O . VAL A 1 140 ? -4.421 19.466 -4.954 1.00 56.15 247 VAL A O 1
ATOM 1088 N N . MET A 1 141 ? -2.256 20.117 -4.974 1.00 50.97 248 MET A N 1
ATOM 1089 C CA . MET A 1 141 ? -2.206 20.312 -6.435 1.00 50.52 248 MET A CA 1
ATOM 1090 C C . MET A 1 141 ? -0.856 19.968 -7.026 1.00 46.46 248 MET A C 1
ATOM 1091 O O . MET A 1 141 ? 0.169 20.401 -6.515 1.00 52.46 248 MET A O 1
ATOM 1096 N N . PHE A 1 142 ? -0.870 19.212 -8.115 1.00 42.66 249 PHE A N 1
ATOM 1097 C CA . PHE A 1 142 ? 0.336 18.836 -8.805 1.00 42.35 249 PHE A CA 1
ATOM 1098 C C . PHE A 1 142 ? 0.768 20.018 -9.659 1.00 43.30 249 PHE A C 1
ATOM 1099 O O . PHE A 1 142 ? -0.050 20.614 -10.354 1.00 44.65 249 PHE A O 1
ATOM 1107 N N . GLY A 1 143 ? 2.051 20.361 -9.584 1.00 42.36 250 GLY A N 1
ATOM 1108 C CA . GLY A 1 143 ? 2.609 21.450 -10.363 1.00 42.14 250 GLY A CA 1
ATOM 1109 C C . GLY A 1 143 ? 2.729 22.761 -9.617 1.00 43.80 250 GLY A C 1
ATOM 1110 O O . GLY A 1 143 ? 3.404 23.667 -10.108 1.00 45.87 250 GLY A O 1
ATOM 1111 N N . ILE A 1 144 ? 2.100 22.872 -8.445 1.00 43.10 251 ILE A N 1
ATOM 1112 C CA . ILE A 1 144 ? 2.000 24.158 -7.746 1.00 45.61 251 ILE A CA 1
ATOM 1113 C C . ILE A 1 144 ? 3.357 24.730 -7.307 1.00 47.45 251 ILE A C 1
ATOM 1114 O O . ILE A 1 144 ? 3.542 25.937 -7.358 1.00 46.99 251 ILE A O 1
ATOM 1119 N N . ASP A 1 145 ? 4.297 23.874 -6.904 1.00 50.36 252 ASP A N 1
ATOM 1120 C CA . ASP A 1 145 ? 5.695 24.310 -6.660 1.00 51.11 252 ASP A CA 1
ATOM 1121 C C . ASP A 1 145 ? 6.375 24.923 -7.894 1.00 48.23 252 ASP A C 1
ATOM 1122 O O . ASP A 1 145 ? 7.031 25.949 -7.770 1.00 48.43 252 ASP A O 1
ATOM 1127 N N . LEU A 1 146 ? 6.188 24.323 -9.071 1.00 46.24 253 LEU A N 1
ATOM 1128 C CA . LEU A 1 146 ? 6.786 24.832 -10.317 1.00 48.33 253 LEU A CA 1
ATOM 1129 C C . LEU A 1 146 ? 6.052 26.034 -10.914 1.00 48.35 253 LEU A C 1
ATOM 1130 O O . LEU A 1 146 ? 6.669 26.849 -11.596 1.00 45.94 253 LEU A O 1
ATOM 1135 N N . ALA A 1 147 ? 4.742 26.134 -10.669 1.00 48.82 254 ALA A N 1
ATOM 1136 C CA . ALA A 1 147 ? 3.902 27.176 -11.268 1.00 45.71 254 ALA A CA 1
ATOM 1137 C C . ALA A 1 147 ? 3.659 28.395 -10.382 1.00 47.12 254 ALA A C 1
ATOM 1138 O O . ALA A 1 147 ? 3.282 29.441 -10.897 1.00 46.74 254 ALA A O 1
ATOM 1140 N N . LYS A 1 148 ? 3.841 28.243 -9.070 1.00 49.66 255 LYS A N 1
ATOM 1141 C CA . LYS A 1 148 ? 3.682 29.317 -8.067 1.00 54.76 255 LYS A CA 1
ATOM 1142 C C . LYS A 1 148 ? 4.088 30.724 -8.534 1.00 57.86 255 LYS A C 1
ATOM 1143 O O . LYS A 1 148 ? 3.299 31.655 -8.430 1.00 60.06 255 LYS A O 1
ATOM 1149 N N . ARG A 1 149 ? 5.310 30.872 -9.034 1.00 59.45 256 ARG A N 1
ATOM 1150 C CA . ARG A 1 149 ? 5.860 32.192 -9.348 1.00 63.96 256 ARG A CA 1
ATOM 1151 C C . ARG A 1 149 ? 5.115 32.856 -10.510 1.00 59.63 256 ARG A C 1
ATOM 1152 O O . ARG A 1 149 ? 4.688 34.009 -10.395 1.00 58.44 256 ARG A O 1
ATOM 1160 N N . ASP A 1 150 ? 4.955 32.129 -11.614 1.00 54.60 257 ASP A N 1
ATOM 1161 C CA . ASP A 1 150 ? 4.299 32.681 -12.795 1.00 53.88 257 ASP A CA 1
ATOM 1162 C C . ASP A 1 150 ? 2.783 32.768 -12.712 1.00 49.28 257 ASP A C 1
ATOM 1163 O O . ASP A 1 150 ? 2.191 33.531 -13.466 1.00 47.75 257 ASP A O 1
ATOM 1168 N N . ILE A 1 151 ? 2.154 32.006 -11.816 1.00 47.92 258 ILE A N 1
ATOM 1169 C CA . ILE A 1 151 ? 0.735 32.187 -11.527 1.00 45.97 258 ILE A CA 1
ATOM 1170 C C . ILE A 1 151 ? 0.536 33.550 -10.850 1.00 47.64 258 ILE A C 1
ATOM 1171 O O . ILE A 1 151 ? -0.379 34.292 -11.211 1.00 49.50 258 ILE A O 1
ATOM 1176 N N . ALA A 1 152 ? 1.390 33.876 -9.881 1.00 47.08 259 ALA A N 1
ATOM 1177 C CA . ALA A 1 152 ? 1.319 35.162 -9.183 1.00 46.34 259 ALA A CA 1
ATOM 1178 C C . ALA A 1 152 ? 1.681 36.339 -10.081 1.00 47.48 259 ALA A C 1
ATOM 1179 O O . ALA A 1 152 ? 0.915 37.298 -10.165 1.00 51.98 259 ALA A O 1
ATOM 1181 N N . LYS A 1 153 ? 2.830 36.265 -10.752 1.00 47.84 260 LYS A N 1
ATOM 1182 C CA . LYS A 1 153 ? 3.302 37.363 -11.614 1.00 48.90 260 LYS A CA 1
ATOM 1183 C C . LYS A 1 153 ? 2.458 37.550 -12.865 1.00 47.43 260 LYS A C 1
ATOM 1184 O O . LYS A 1 153 ? 2.200 38.684 -13.276 1.00 47.36 260 LYS A O 1
ATOM 1190 N N . GLY A 1 154 ? 2.055 36.433 -13.474 1.00 46.35 261 GLY A N 1
ATOM 1191 C CA . GLY A 1 154 ? 1.287 36.425 -14.727 1.00 44.81 261 GLY A CA 1
ATOM 1192 C C . GLY A 1 154 ? -0.224 36.457 -14.583 1.00 44.13 261 GLY A C 1
ATOM 1193 O O . GLY A 1 154 ? -0.943 36.628 -15.575 1.00 43.19 261 GLY A O 1
ATOM 1194 N N . HIS A 1 155 ? -0.711 36.288 -13.355 1.00 46.15 262 HIS A N 1
ATOM 1195 C CA . HIS A 1 155 ? -2.145 36.376 -13.046 1.00 44.56 262 HIS A CA 1
ATOM 1196 C C . HIS A 1 155 ? -2.934 35.418 -13.925 1.00 43.06 262 HIS A C 1
ATOM 1197 O O . HIS A 1 155 ? -3.903 35.795 -14.585 1.00 40.70 262 HIS A O 1
ATOM 1204 N N . GLN A 1 156 ? -2.472 34.174 -13.939 1.00 42.74 263 GLN A N 1
ATOM 1205 C CA . GLN A 1 156 ? -2.996 33.146 -14.834 1.00 43.27 263 GLN A CA 1
ATOM 1206 C C . GLN A 1 156 ? -2.682 31.789 -14.248 1.00 44.59 263 GLN A C 1
ATOM 1207 O O . GLN A 1 156 ? -1.567 31.559 -13.803 1.00 44.78 263 GLN A O 1
ATOM 1213 N N . ALA A 1 157 ? -3.667 30.901 -14.252 1.00 45.92 264 ALA A N 1
ATOM 1214 C CA . ALA A 1 157 ? -3.477 29.520 -13.837 1.00 44.54 264 ALA A CA 1
ATOM 1215 C C . ALA A 1 157 ? -4.140 28.654 -14.884 1.00 43.35 264 ALA A C 1
ATOM 1216 O O . ALA A 1 157 ? -5.243 28.946 -15.306 1.00 44.23 264 ALA A O 1
ATOM 1218 N N . VAL A 1 158 ? -3.477 27.592 -15.307 1.00 43.21 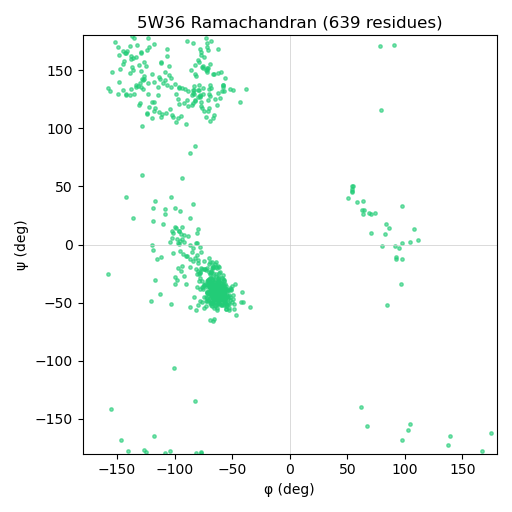265 VAL A N 1
ATOM 1219 C CA . VAL A 1 158 ? -4.033 26.717 -16.327 1.00 43.47 265 VAL A CA 1
ATOM 1220 C C . VAL A 1 158 ? -4.348 25.400 -15.630 1.00 44.48 265 VAL A C 1
ATOM 1221 O O . VAL A 1 158 ? -3.445 24.682 -15.224 1.00 44.22 265 VAL A O 1
ATOM 1225 N N . VAL A 1 159 ? -5.635 25.105 -15.457 1.00 44.63 266 VAL A N 1
ATOM 1226 C CA . VAL A 1 159 ? -6.051 23.897 -14.771 1.00 44.68 266 VAL A CA 1
ATOM 1227 C C . VAL A 1 159 ? -6.255 22.787 -15.780 1.00 45.39 266 VAL A C 1
ATOM 1228 O O . VAL A 1 159 ? -7.041 22.923 -16.704 1.00 48.51 266 VAL A O 1
ATOM 1232 N N . VAL A 1 160 ? -5.530 21.688 -15.596 1.00 46.28 267 VAL A N 1
ATOM 1233 C CA . VAL A 1 160 ? -5.596 20.526 -16.488 1.00 46.30 267 VAL A CA 1
ATOM 1234 C C . VAL A 1 160 ? -5.988 19.334 -15.636 1.00 46.55 267 VAL A C 1
ATOM 1235 O O . VAL A 1 160 ? -5.987 19.430 -14.410 1.00 47.88 267 VAL A O 1
ATOM 1239 N N . GLU A 1 161 ? -6.310 18.207 -16.257 1.00 51.32 268 GLU A N 1
ATOM 1240 C CA . GLU A 1 161 ? -6.920 17.114 -15.503 1.00 56.92 268 GLU A CA 1
ATOM 1241 C C . GLU A 1 161 ? -5.860 16.264 -14.797 1.00 56.74 268 GLU A C 1
ATOM 1242 O O . GLU A 1 161 ? -5.993 16.009 -13.594 1.00 57.17 268 GLU A O 1
ATOM 1248 N N . GLY A 1 162 ? -4.778 15.906 -15.496 1.00 54.33 269 GLY A N 1
ATOM 1249 C CA . GLY A 1 162 ? -3.789 14.960 -14.951 1.00 52.67 269 GLY A CA 1
ATOM 1250 C C . GLY A 1 162 ? -2.334 15.389 -14.846 1.00 51.35 269 GLY A C 1
ATOM 1251 O O . GLY A 1 162 ? -1.945 16.486 -15.263 1.00 46.74 269 GLY A O 1
ATOM 1252 N N . TYR A 1 163 ? -1.535 14.471 -14.299 1.00 50.92 270 TYR A N 1
ATOM 1253 C CA . TYR A 1 163 ? -0.090 14.657 -14.097 1.00 50.53 270 TYR A CA 1
ATOM 1254 C C . TYR A 1 163 ? 0.667 14.837 -15.418 1.00 49.08 270 TYR A C 1
ATOM 1255 O O . TYR A 1 163 ? 1.529 15.698 -15.514 1.00 49.95 270 TYR A O 1
ATOM 1264 N N . THR A 1 164 ? 0.363 14.018 -16.423 1.00 50.35 271 THR A N 1
ATOM 1265 C CA . THR A 1 164 ? 1.074 14.097 -17.711 1.00 49.97 271 THR A CA 1
ATOM 1266 C C . THR A 1 164 ? 0.672 15.357 -18.467 1.00 53.86 271 THR A C 1
ATOM 1267 O O . THR A 1 164 ? 1.480 15.927 -19.204 1.00 55.91 271 THR A O 1
ATOM 1271 N N . ASP A 1 165 ? -0.566 15.803 -18.269 1.00 56.47 272 ASP A N 1
ATOM 1272 C CA . ASP A 1 165 ? -1.011 17.084 -18.818 1.00 57.21 272 ASP A CA 1
ATOM 1273 C C . ASP A 1 165 ? -0.202 18.229 -18.231 1.00 52.67 272 ASP A C 1
ATOM 1274 O O . ASP A 1 165 ? 0.203 19.135 -18.954 1.00 55.60 272 ASP A O 1
ATOM 1279 N N . VAL A 1 166 ? 0.050 18.177 -16.928 1.00 52.09 273 VAL A N 1
ATOM 1280 C CA . VAL A 1 166 ? 0.879 19.196 -16.261 1.00 51.63 273 VAL A CA 1
ATOM 1281 C C . VAL A 1 166 ? 2.288 19.178 -16.847 1.00 51.92 273 VAL A C 1
ATOM 1282 O O . VAL A 1 166 ? 2.801 20.209 -17.286 1.00 51.30 273 VAL A O 1
ATOM 1286 N N . MET A 1 167 ? 2.877 17.992 -16.901 1.00 52.87 274 MET A N 1
ATOM 1287 C CA . MET A 1 167 ? 4.202 17.812 -17.498 1.00 55.64 274 MET A CA 1
ATOM 1288 C C . MET A 1 167 ? 4.265 18.308 -18.947 1.00 55.63 274 MET A C 1
ATOM 1289 O O . MET A 1 167 ? 5.193 19.026 -19.328 1.00 54.96 274 MET A O 1
ATOM 1294 N N . ALA A 1 168 ? 3.262 17.942 -19.737 1.00 55.58 275 ALA A N 1
ATOM 1295 C CA . ALA A 1 168 ? 3.188 18.368 -21.136 1.00 56.12 275 ALA A CA 1
ATOM 1296 C C . ALA A 1 168 ? 3.108 19.883 -21.265 1.00 54.01 275 ALA A C 1
ATOM 1297 O O . ALA A 1 168 ? 3.730 20.456 -22.160 1.00 51.92 275 ALA A O 1
ATOM 1299 N N . MET A 1 169 ? 2.335 20.514 -20.382 1.00 51.04 276 MET A N 1
ATOM 1300 C CA . MET A 1 169 ? 2.158 21.963 -20.410 1.00 52.99 276 MET A CA 1
ATOM 1301 C C . MET A 1 169 ? 3.436 22.699 -20.024 1.00 51.99 276 MET A C 1
ATOM 1302 O O . MET A 1 169 ? 3.814 23.684 -20.667 1.00 53.65 276 MET A O 1
ATOM 1307 N N . HIS A 1 170 ? 4.091 22.230 -18.970 1.0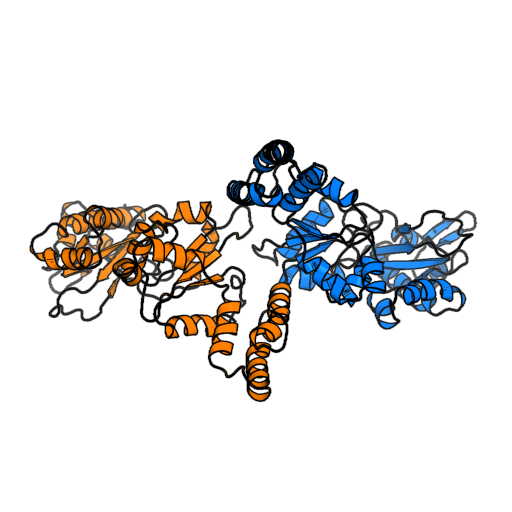0 52.30 277 HIS A N 1
ATOM 1308 C CA . HIS A 1 170 ? 5.318 22.872 -18.501 1.00 52.02 277 HIS A CA 1
ATOM 1309 C C . HIS A 1 170 ? 6.436 22.738 -19.544 1.00 54.56 277 HIS A C 1
ATOM 1310 O O . HIS A 1 170 ? 7.113 23.725 -19.852 1.00 53.57 277 HIS A O 1
ATOM 1317 N N . LEU A 1 171 ? 6.566 21.555 -20.143 1.00 55.65 278 LEU A N 1
ATOM 1318 C CA . LEU A 1 171 ? 7.525 21.343 -21.237 1.00 56.95 278 LEU A CA 1
ATOM 1319 C C . LEU A 1 171 ? 7.249 22.190 -22.482 1.00 56.64 278 LEU A C 1
ATOM 1320 O O . LEU A 1 171 ? 8.187 22.584 -23.170 1.00 59.00 278 LEU A O 1
ATOM 1325 N N . ALA A 1 172 ? 5.977 22.474 -22.758 1.00 55.82 279 ALA A N 1
ATOM 1326 C CA . ALA A 1 172 ? 5.588 23.385 -23.846 1.00 52.63 279 ALA A CA 1
ATOM 1327 C C . ALA A 1 172 ? 5.681 24.880 -23.494 1.00 53.86 279 ALA A C 1
ATOM 1328 O O . ALA A 1 172 ? 5.351 25.714 -24.327 1.00 59.02 279 ALA A O 1
ATOM 1330 N N . GLY A 1 173 ? 6.113 25.226 -22.281 1.00 53.80 280 GLY A N 1
ATOM 1331 C CA . GLY A 1 173 ? 6.312 26.623 -21.889 1.00 53.70 280 GLY A CA 1
ATOM 1332 C C . GLY A 1 173 ? 5.142 27.270 -21.162 1.00 55.23 280 GLY A C 1
ATOM 1333 O O . GLY A 1 173 ? 5.245 28.425 -20.759 1.00 56.06 280 GLY A O 1
ATOM 1334 N N . VAL A 1 174 ? 4.031 26.541 -21.007 1.00 53.62 281 VAL A N 1
ATOM 1335 C CA . VAL A 1 174 ? 2.905 26.992 -20.198 1.00 49.74 281 VAL A CA 1
ATOM 1336 C C . VAL A 1 174 ? 3.204 26.662 -18.730 1.00 48.06 281 VAL A C 1
ATOM 1337 O O . VAL A 1 174 ? 2.780 25.632 -18.204 1.00 43.31 281 VAL A O 1
ATOM 1341 N N . THR A 1 175 ? 3.932 27.566 -18.074 1.00 45.65 282 THR A N 1
ATOM 1342 C CA . THR A 1 175 ? 4.423 27.337 -16.727 1.00 47.27 282 THR A CA 1
ATOM 1343 C C . THR A 1 175 ? 3.397 27.601 -15.634 1.00 45.14 282 THR A C 1
ATOM 1344 O O . THR A 1 175 ? 3.704 27.427 -14.469 1.00 50.68 282 THR A O 1
ATOM 1348 N N . THR A 1 176 ? 2.182 27.981 -15.998 1.00 42.70 283 THR A N 1
ATOM 1349 C CA . THR A 1 176 ? 1.107 28.209 -15.038 1.00 40.83 283 THR A CA 1
ATOM 1350 C C . THR A 1 176 ? 0.163 27.002 -14.863 1.00 41.97 283 THR A C 1
ATOM 1351 O O . THR A 1 176 ? -0.890 27.125 -14.231 1.00 42.19 283 THR A O 1
ATOM 1355 N N . ALA A 1 177 ? 0.541 25.835 -15.389 1.00 43.97 284 ALA A N 1
ATOM 1356 C CA . ALA A 1 177 ? -0.332 24.652 -15.383 1.00 43.12 284 ALA A CA 1
ATOM 1357 C C . ALA A 1 177 ? -0.274 23.875 -14.069 1.00 43.24 284 ALA A C 1
ATOM 1358 O O . ALA A 1 177 ? 0.798 23.617 -13.537 1.00 41.87 284 ALA A O 1
ATOM 1360 N N . VAL A 1 178 ? -1.444 23.532 -13.542 1.00 43.57 285 VAL A N 1
ATOM 1361 C CA . VAL A 1 178 ? -1.568 22.751 -12.313 1.00 43.42 285 VAL A CA 1
ATOM 1362 C C . VAL A 1 178 ? -2.682 21.728 -12.489 1.00 43.36 285 VAL A C 1
ATOM 1363 O O . VAL A 1 178 ? -3.422 21.776 -13.479 1.00 44.19 285 VAL A O 1
ATOM 1367 N N . ALA A 1 179 ? -2.799 20.811 -11.536 1.00 40.96 286 ALA A N 1
ATOM 1368 C CA . ALA A 1 179 ? -3.855 19.805 -11.570 1.00 43.44 286 ALA A CA 1
ATOM 1369 C C . ALA A 1 179 ? -4.204 19.292 -10.188 1.00 43.32 286 ALA A C 1
ATOM 1370 O O . ALA A 1 179 ? -3.347 19.236 -9.317 1.00 44.70 286 ALA A O 1
ATOM 1372 N N . SER A 1 180 ? -5.464 18.919 -10.002 1.00 41.68 287 SER A N 1
ATOM 1373 C CA . SER A 1 180 ? -5.880 18.242 -8.795 1.00 46.42 287 SER A CA 1
ATOM 1374 C C . SER A 1 180 ? -5.471 16.783 -8.900 1.00 48.31 287 SER A C 1
ATOM 1375 O O . SER A 1 180 ? -5.301 16.264 -9.995 1.00 49.34 287 SER A O 1
ATOM 1378 N N . CYS A 1 181 ? -5.339 16.140 -7.745 1.00 53.99 288 CYS A N 1
ATOM 1379 C CA . CYS A 1 181 ? -4.834 14.774 -7.622 1.00 57.17 288 CYS A CA 1
ATOM 1380 C C . CYS A 1 181 ? -5.900 13.867 -7.048 1.00 59.10 288 CYS A C 1
ATOM 1381 O O . CYS A 1 181 ? -6.348 14.078 -5.912 1.00 56.39 288 CYS A O 1
ATOM 1384 N N . GLY A 1 182 ? -6.321 12.875 -7.832 1.00 62.71 289 GLY A N 1
ATOM 1385 C CA . GLY A 1 182 ? -7.250 11.847 -7.361 1.00 64.55 289 GLY A CA 1
ATOM 1386 C C . GLY A 1 182 ? -8.709 12.235 -7.449 1.00 65.93 289 GLY A C 1
ATOM 1387 O O . GLY A 1 182 ? -9.505 11.478 -7.992 1.00 82.35 289 GLY A O 1
ATOM 1388 N N . THR A 1 183 ? -9.057 13.396 -6.898 1.00 64.18 290 THR A N 1
ATOM 1389 C CA . THR A 1 183 ? -10.418 13.922 -6.915 1.00 65.66 290 THR A CA 1
ATOM 1390 C C . THR A 1 183 ? -10.570 15.121 -7.848 1.00 65.51 290 THR A C 1
ATOM 1391 O O . THR A 1 183 ? -9.621 15.532 -8.520 1.00 63.36 290 THR A O 1
ATOM 1395 N N . ALA A 1 184 ? -11.790 15.655 -7.896 1.00 63.86 291 ALA A N 1
ATOM 1396 C CA . ALA A 1 184 ? -12.120 16.804 -8.716 1.00 62.33 291 ALA A CA 1
ATOM 1397 C C . ALA A 1 184 ? -11.615 18.102 -8.106 1.00 60.80 291 ALA A C 1
ATOM 1398 O O . ALA A 1 184 ? -11.469 18.242 -6.887 1.00 63.70 291 ALA A O 1
ATOM 1400 N N . PHE A 1 185 ? -11.365 19.047 -8.996 1.00 60.40 292 PHE A N 1
ATOM 1401 C CA . PHE A 1 185 ? -11.013 20.409 -8.663 1.00 59.40 292 PHE A CA 1
ATOM 1402 C C . PHE A 1 185 ? -12.215 21.089 -7.981 1.00 61.26 292 PHE A C 1
ATOM 1403 O O . PHE A 1 185 ? -13.240 21.311 -8.619 1.00 62.17 292 PHE A O 1
ATOM 1411 N N . GLY A 1 186 ? -12.092 21.388 -6.686 1.00 61.77 293 GLY A N 1
ATOM 1412 C CA . GLY A 1 186 ? -13.157 22.035 -5.901 1.00 61.68 293 GLY A CA 1
ATOM 1413 C C . GLY A 1 186 ? -12.814 23.399 -5.320 1.00 60.00 293 GLY A C 1
ATOM 1414 O O . GLY A 1 186 ? -11.822 24.022 -5.700 1.00 61.13 293 GLY A O 1
ATOM 1415 N N . GLY A 1 187 ? -13.629 23.834 -4.362 1.00 58.39 294 GLY A N 1
ATOM 1416 C CA . GLY A 1 187 ? -13.578 25.196 -3.821 1.00 58.53 294 GLY A CA 1
ATOM 1417 C C . GLY A 1 187 ? -12.256 25.677 -3.237 1.00 58.38 294 GLY A C 1
ATOM 1418 O O . GLY A 1 187 ? -11.896 26.845 -3.389 1.00 55.74 294 GLY A O 1
ATOM 1419 N N . GLU A 1 188 ? -11.534 24.783 -2.567 1.00 58.33 295 GLU A N 1
ATOM 1420 C CA . GLU A 1 188 ? -10.286 25.152 -1.889 1.00 59.04 295 GLU A CA 1
ATOM 1421 C C . GLU A 1 188 ? -9.152 25.334 -2.888 1.00 54.93 295 GLU A C 1
ATOM 1422 O O . GLU A 1 188 ? -8.344 26.251 -2.740 1.00 54.00 295 GLU A O 1
ATOM 1428 N N . HIS A 1 189 ? -9.116 24.486 -3.913 1.00 51.23 296 HIS A N 1
ATOM 1429 C CA . HIS A 1 189 ? -8.165 24.657 -5.012 1.00 51.77 296 HIS A CA 1
ATOM 1430 C C . HIS A 1 189 ? -8.361 26.006 -5.692 1.00 53.74 296 HIS A C 1
ATOM 1431 O O . HIS A 1 189 ? -7.404 26.732 -5.972 1.00 55.12 296 HIS A O 1
ATOM 1438 N N . LEU A 1 190 ? -9.627 26.306 -5.954 1.00 55.58 297 LEU A N 1
ATOM 1439 C CA . LEU A 1 190 ? -10.055 27.523 -6.625 1.00 57.66 297 LEU A CA 1
ATOM 1440 C C . LEU A 1 190 ? -9.692 28.767 -5.824 1.00 56.37 297 LEU A C 1
ATOM 1441 O O . LEU A 1 190 ? -9.114 29.706 -6.369 1.00 54.20 297 LEU A O 1
ATOM 1446 N N . ALA A 1 191 ? -10.023 28.757 -4.534 1.00 53.80 298 ALA A N 1
ATOM 1447 C CA . ALA A 1 191 ? -9.770 29.903 -3.654 1.00 52.90 298 ALA A CA 1
ATOM 1448 C C . ALA A 1 191 ? -8.287 30.109 -3.418 1.00 55.39 298 ALA A C 1
ATOM 1449 O O . ALA A 1 191 ? -7.849 31.230 -3.173 1.00 60.97 298 ALA A O 1
ATOM 1451 N N . MET A 1 192 ? -7.515 29.027 -3.475 1.00 57.36 299 MET A N 1
ATOM 1452 C CA . MET A 1 192 ? -6.067 29.131 -3.382 1.00 57.71 299 MET A CA 1
ATOM 1453 C C . MET A 1 192 ? -5.499 29.816 -4.630 1.00 54.85 299 MET A C 1
ATOM 1454 O O . MET A 1 192 ? -4.732 30.767 -4.517 1.00 50.95 299 MET A O 1
ATOM 1459 N N . LEU A 1 193 ? -5.891 29.341 -5.808 1.00 52.58 300 LEU A N 1
ATOM 1460 C CA . LEU A 1 193 ? -5.422 29.924 -7.070 1.00 54.66 300 LEU A CA 1
ATOM 1461 C C . LEU A 1 193 ? -5.872 31.377 -7.264 1.00 54.89 300 LEU A C 1
ATOM 1462 O O . LEU A 1 193 ? -5.098 32.206 -7.736 1.00 55.93 300 LEU A O 1
ATOM 1467 N N . ARG A 1 194 ? -7.116 31.671 -6.905 1.00 57.90 301 ARG A N 1
ATOM 1468 C CA . ARG A 1 194 ? -7.629 33.043 -6.881 1.00 60.20 301 ARG A CA 1
ATOM 1469 C C . ARG A 1 194 ? -6.704 33.946 -6.053 1.00 58.05 301 ARG A C 1
ATOM 1470 O O . ARG A 1 194 ? -6.277 35.003 -6.526 1.00 53.32 301 ARG A O 1
ATOM 1478 N N . ARG A 1 195 ? -6.393 33.507 -4.834 1.00 57.19 302 ARG A N 1
ATOM 1479 C CA . ARG A 1 195 ? -5.472 34.228 -3.932 1.00 60.37 302 ARG A CA 1
ATOM 1480 C C . ARG A 1 195 ? -4.110 34.452 -4.554 1.00 54.87 302 ARG A C 1
ATOM 1481 O O . ARG A 1 195 ? -3.604 35.570 -4.589 1.00 56.30 302 ARG A O 1
ATOM 1489 N N . LEU A 1 196 ? -3.533 33.370 -5.046 1.00 49.10 303 LEU A N 1
ATOM 1490 C CA . LEU A 1 196 ? -2.209 33.397 -5.630 1.00 49.88 303 LEU A CA 1
ATOM 1491 C C . LEU A 1 196 ? -2.085 34.424 -6.772 1.00 50.54 303 LEU A C 1
ATOM 1492 O O . LEU A 1 196 ? -1.118 35.195 -6.818 1.00 48.36 303 LEU A O 1
ATOM 1497 N N . MET A 1 197 ? -3.076 34.438 -7.667 1.00 50.23 304 MET A N 1
ATOM 1498 C CA . MET A 1 197 ? -3.101 35.362 -8.814 1.00 52.30 304 MET A CA 1
ATOM 1499 C C . MET A 1 197 ? -3.281 36.829 -8.446 1.00 54.49 304 MET A C 1
ATOM 1500 O O . MET A 1 197 ? -3.042 37.697 -9.284 1.00 57.14 304 MET A O 1
ATOM 1505 N N . MET A 1 198 ? -3.707 37.114 -7.213 1.00 55.70 305 MET A N 1
ATOM 1506 C CA . MET A 1 198 ? -3.732 38.490 -6.719 1.00 55.82 305 MET A CA 1
ATOM 1507 C C . MET A 1 198 ? -2.353 39.121 -6.546 1.00 54.85 305 MET A C 1
ATOM 1508 O O . MET A 1 198 ? -2.271 40.343 -6.466 1.00 53.45 305 MET A O 1
ATOM 1513 N N . ASP A 1 199 ? -1.290 38.308 -6.487 1.00 54.91 306 ASP A N 1
ATOM 1514 C CA . ASP A 1 199 ? 0.093 38.794 -6.335 1.00 57.61 306 ASP A CA 1
ATOM 1515 C C . ASP A 1 199 ? 0.255 39.728 -5.118 1.00 57.96 306 ASP A C 1
ATOM 1516 O O . ASP A 1 199 ? 0.851 40.806 -5.212 1.00 56.31 306 ASP A O 1
ATOM 1521 N N . ASP A 1 200 ? -0.312 39.307 -3.986 1.00 57.80 307 ASP A N 1
ATOM 1522 C CA . ASP A 1 200 ? -0.316 40.090 -2.746 1.00 60.03 307 ASP A CA 1
ATOM 1523 C C . ASP A 1 200 ? -0.805 41.518 -2.990 1.00 61.21 307 ASP A C 1
ATOM 1524 O O . ASP A 1 200 ? -0.286 42.480 -2.409 1.00 62.67 307 ASP A O 1
ATOM 1529 N N . SER A 1 201 ? -1.826 41.634 -3.843 1.00 59.60 308 SER A N 1
ATOM 1530 C CA . SER A 1 201 ? -2.307 42.924 -4.323 1.00 56.90 308 SER A CA 1
ATOM 1531 C C . SER A 1 201 ? -3.794 42.838 -4.753 1.00 58.02 308 SER A C 1
ATOM 1532 O O . SER A 1 201 ? -4.584 42.142 -4.113 1.00 52.96 308 SER A O 1
ATOM 1535 N N . PHE A 1 202 ? -4.161 43.520 -5.838 1.00 61.30 309 PHE A N 1
ATOM 1536 C CA . PHE A 1 202 ? -5.562 43.725 -6.222 1.00 62.18 309 PHE A CA 1
ATOM 1537 C C . PHE A 1 202 ? -5.902 43.112 -7.590 1.00 64.09 309 PHE A C 1
ATOM 1538 O O . PHE A 1 202 ? -6.896 43.494 -8.209 1.00 63.32 309 PHE A O 1
ATOM 1546 N N . PHE A 1 203 ? -5.091 42.167 -8.062 1.00 65.17 310 PHE A N 1
ATOM 1547 C CA . PHE A 1 203 ? -5.193 41.713 -9.451 1.00 66.73 310 PHE A CA 1
ATOM 1548 C C . PHE A 1 203 ? -6.245 40.625 -9.649 1.00 68.66 310 PHE A C 1
ATOM 1549 O O . PHE A 1 203 ? -6.281 39.626 -8.920 1.00 65.98 310 PHE A O 1
ATOM 1557 N N . ARG A 1 204 ? -7.119 40.854 -10.625 1.00 72.26 311 ARG A N 1
ATOM 1558 C CA . ARG A 1 204 ? -7.944 39.792 -11.182 1.00 75.63 311 ARG A CA 1
ATOM 1559 C C . ARG A 1 204 ? -7.048 39.035 -12.141 1.00 71.92 311 ARG A C 1
ATOM 1560 O O . ARG A 1 204 ? -6.310 39.643 -12.918 1.00 76.70 311 ARG A O 1
ATOM 1568 N N . GLY A 1 205 ? -7.072 37.715 -12.045 1.00 65.89 312 GLY A N 1
ATOM 1569 C CA . GLY A 1 205 ? -6.302 36.864 -12.933 1.00 65.39 312 GLY A CA 1
ATOM 1570 C C . GLY A 1 205 ? -7.216 35.869 -13.607 1.00 66.79 312 GLY A C 1
ATOM 1571 O O . GLY A 1 205 ? -8.227 35.473 -13.042 1.00 73.72 312 GLY A O 1
ATOM 1572 N N . GLU A 1 206 ? -6.819 35.421 -14.789 1.00 63.55 313 GLU A N 1
ATOM 1573 C CA . GLU A 1 206 ? -7.659 34.562 -15.611 1.00 59.60 313 GLU A CA 1
ATOM 1574 C C . GLU A 1 206 ? -7.408 33.093 -15.274 1.00 57.85 313 GLU A C 1
ATOM 1575 O O . GLU A 1 206 ? -6.275 32.611 -15.311 1.00 62.40 313 GLU A O 1
ATOM 1581 N N . LEU A 1 207 ? -8.474 32.388 -14.917 1.00 53.90 314 LEU A N 1
ATOM 1582 C CA . LEU A 1 207 ? -8.400 30.968 -14.599 1.00 51.72 314 LEU A CA 1
ATOM 1583 C C . LEU A 1 207 ? -8.805 30.202 -15.847 1.00 49.36 314 LEU A C 1
ATOM 1584 O O . LEU A 1 207 ? -9.865 30.461 -16.399 1.00 49.29 314 LEU A O 1
ATOM 1589 N N . ILE A 1 208 ? -7.958 29.289 -16.314 1.00 46.55 315 ILE A N 1
ATOM 1590 C CA . ILE A 1 208 ? -8.167 28.648 -17.613 1.00 47.14 315 ILE A CA 1
ATOM 1591 C C . ILE A 1 208 ? -8.312 27.142 -17.410 1.00 46.32 315 ILE A C 1
ATOM 1592 O O . ILE A 1 208 ? -7.356 26.474 -17.073 1.00 46.53 315 ILE A O 1
ATOM 1597 N N . TYR A 1 209 ? -9.531 26.636 -17.590 1.00 46.88 316 TYR A N 1
ATOM 1598 C CA . TYR A 1 209 ? -9.807 25.216 -17.544 1.00 47.06 316 TYR A CA 1
ATOM 1599 C C . TYR A 1 209 ? -9.494 24.595 -18.895 1.00 47.97 316 TYR A C 1
ATOM 1600 O O . TYR A 1 209 ? -9.844 25.156 -19.941 1.00 49.23 316 TYR A O 1
ATOM 1609 N N . VAL A 1 210 ? -8.835 23.438 -18.870 1.00 48.47 317 VAL A N 1
ATOM 1610 C CA . VAL A 1 210 ? -8.532 22.681 -20.077 1.00 51.81 317 VAL A CA 1
ATOM 1611 C C . VAL A 1 210 ? -9.106 21.286 -19.907 1.00 54.50 317 VAL A C 1
ATOM 1612 O O . VAL A 1 210 ? -8.626 20.519 -19.074 1.00 60.52 317 VAL A O 1
ATOM 1616 N N . PHE A 1 211 ? -10.122 20.966 -20.704 1.00 61.77 318 PHE A N 1
ATOM 1617 C CA . PHE A 1 211 ? -10.859 19.706 -20.590 1.00 66.84 318 PHE A CA 1
ATOM 1618 C C . PHE A 1 211 ? -10.498 18.716 -21.697 1.00 76.32 318 PHE A C 1
ATOM 1619 O O . PHE A 1 211 ? -10.253 19.121 -22.836 1.00 76.96 318 PHE A O 1
ATOM 1627 N N . ASP A 1 212 ? -10.503 17.422 -21.353 1.00 91.61 319 ASP A N 1
ATOM 1628 C CA . ASP A 1 212 ? -10.162 16.323 -22.287 1.00 100.12 319 ASP A CA 1
ATOM 1629 C C . ASP A 1 212 ? -11.189 16.176 -23.422 1.00 106.54 319 ASP A C 1
ATOM 1630 O O . ASP A 1 212 ? -10.865 16.409 -24.594 1.00 102.05 319 ASP A O 1
ATOM 1635 N N . GLY A 1 213 ? -12.417 15.795 -23.062 1.00 110.40 320 GLY A N 1
ATOM 1636 C CA . GLY A 1 213 ? -13.502 15.594 -24.022 1.00 108.25 320 GLY A CA 1
ATOM 1637 C C . GLY A 1 213 ? -14.453 16.778 -24.064 1.00 109.93 320 GLY A C 1
ATOM 1638 O O . GLY A 1 213 ? -14.115 17.835 -24.604 1.00 100.83 320 GLY A O 1
ATOM 1639 N N . ASP A 1 214 ? -15.643 16.596 -23.492 1.00 114.02 321 ASP A N 1
ATOM 1640 C CA . ASP A 1 214 ? -16.706 17.611 -23.565 1.00 112.59 321 ASP A CA 1
ATOM 1641 C C . ASP A 1 214 ? -17.792 17.548 -22.474 1.00 109.49 321 ASP A C 1
ATOM 1642 O O . ASP A 1 214 ? -18.425 18.570 -22.199 1.00 108.19 321 ASP A O 1
ATOM 1647 N N . GLU A 1 215 ? -18.034 16.378 -21.876 1.00 106.06 322 GLU A N 1
ATOM 1648 C CA . GLU A 1 215 ? -18.887 16.275 -20.672 1.00 105.15 322 GLU A CA 1
ATOM 1649 C C . GLU A 1 215 ? -18.379 17.147 -19.505 1.00 97.43 322 GLU A C 1
ATOM 1650 O O . GLU A 1 215 ? -19.178 17.694 -18.740 1.00 96.80 322 GLU A O 1
ATOM 1656 N N . ALA A 1 216 ? -17.058 17.261 -19.377 1.00 88.13 323 ALA A N 1
ATOM 1657 C CA . ALA A 1 216 ? -16.442 18.169 -18.412 1.00 84.13 323 ALA A CA 1
ATOM 1658 C C . ALA A 1 216 ? -16.699 19.624 -18.803 1.00 81.62 323 ALA A C 1
ATOM 1659 O O . ALA A 1 216 ? -17.003 20.458 -17.943 1.00 81.04 323 ALA A O 1
ATOM 1661 N N . GLY A 1 217 ? -16.565 19.918 -20.098 1.00 78.25 324 GLY A N 1
ATOM 1662 C CA . GLY A 1 217 ? -16.929 21.219 -20.654 1.00 77.43 324 GLY A CA 1
ATOM 1663 C C . GLY A 1 217 ? -18.383 21.576 -20.403 1.00 78.85 324 GLY A C 1
ATOM 1664 O O . GLY A 1 217 ? -18.692 22.703 -20.016 1.00 78.96 324 GLY A O 1
ATOM 1665 N N . ARG A 1 218 ? -19.266 20.600 -20.625 1.00 85.17 325 ARG A N 1
ATOM 1666 C CA . ARG A 1 218 ? -20.701 20.722 -20.320 1.00 85.57 325 ARG A CA 1
ATOM 1667 C C . ARG A 1 218 ? -20.951 20.997 -18.838 1.00 78.76 325 ARG A C 1
ATOM 1668 O O . ARG A 1 218 ? -21.647 21.950 -18.497 1.00 75.79 325 ARG A O 1
ATOM 1676 N N . ALA A 1 219 ? -20.368 20.171 -17.969 1.00 74.05 326 ALA A N 1
ATOM 1677 C CA . ALA A 1 219 ? -20.498 20.341 -16.513 1.00 71.83 326 ALA A CA 1
ATOM 1678 C C . ALA A 1 219 ? -20.071 21.739 -16.059 1.00 71.10 326 ALA A C 1
ATOM 1679 O O . ALA A 1 219 ? -20.761 22.365 -15.254 1.00 70.66 326 ALA A O 1
ATOM 1681 N N . ALA A 1 220 ? -18.943 22.217 -16.589 1.00 68.00 327 ALA A N 1
ATOM 1682 C CA . ALA A 1 220 ? -18.463 23.578 -16.323 1.00 72.06 327 ALA A CA 1
ATOM 1683 C C . ALA A 1 220 ? -19.424 24.641 -16.847 1.00 72.90 327 ALA A C 1
ATOM 1684 O O . ALA A 1 220 ? -19.623 25.672 -16.203 1.00 69.50 327 ALA A O 1
ATOM 1686 N N . ALA A 1 221 ? -20.004 24.380 -18.018 1.00 74.15 328 ALA A N 1
ATOM 1687 C CA . ALA A 1 221 ? -20.987 25.276 -18.629 1.00 76.06 328 ALA A CA 1
ATOM 1688 C C . ALA A 1 221 ? -22.255 25.449 -17.774 1.00 79.17 328 ALA A C 1
ATOM 1689 O O . ALA A 1 221 ? -22.682 26.577 -17.530 1.00 77.82 328 ALA A O 1
ATOM 1691 N N . LEU A 1 222 ? -22.835 24.343 -17.309 1.00 82.92 329 LEU A N 1
ATOM 1692 C CA . LEU A 1 222 ? -24.034 24.387 -16.446 1.00 83.84 329 LEU A CA 1
ATOM 1693 C C . LEU A 1 222 ? -23.828 25.199 -15.161 1.00 81.93 329 LEU A C 1
ATOM 1694 O O . LEU A 1 222 ? -24.683 26.003 -14.792 1.00 82.78 329 LEU A O 1
ATOM 1699 N N . LYS A 1 223 ? -22.687 24.997 -14.502 1.00 83.41 330 LYS A N 1
ATOM 1700 C CA . LYS A 1 223 ? -22.346 25.718 -13.262 1.00 80.42 330 LYS A CA 1
ATOM 1701 C C . LYS A 1 223 ? -22.099 27.221 -13.440 1.00 75.37 330 LYS A C 1
ATOM 1702 O O . LYS A 1 223 ? -22.175 27.969 -12.467 1.00 70.72 330 LYS A O 1
ATOM 1708 N N . ALA A 1 224 ? -21.801 27.650 -14.668 1.00 72.83 331 ALA A N 1
ATOM 1709 C CA . ALA A 1 224 ? -21.309 29.008 -14.946 1.00 71.33 331 ALA A CA 1
ATOM 1710 C C . ALA A 1 224 ? -22.140 30.138 -14.344 1.00 70.09 331 ALA A C 1
ATOM 1711 O O . ALA A 1 224 ? -21.586 31.126 -13.859 1.00 72.59 331 ALA A O 1
ATOM 1713 N N . PHE A 1 225 ? -23.462 29.981 -14.368 1.00 71.97 332 PHE A N 1
ATOM 1714 C CA . PHE A 1 225 ? -24.390 31.028 -13.925 1.00 67.92 332 PHE A CA 1
ATOM 1715 C C . PHE A 1 225 ? -24.860 30.889 -12.470 1.00 69.61 332 PHE A C 1
ATOM 1716 O O . PHE A 1 225 ? -25.667 31.697 -12.003 1.00 67.29 332 PHE A O 1
ATOM 1724 N N . ASP A 1 226 ? -24.339 29.899 -11.747 1.00 73.93 333 ASP A N 1
ATOM 1725 C CA . ASP A 1 226 ? -24.889 29.525 -10.440 1.00 80.93 333 ASP A CA 1
ATOM 1726 C C . ASP A 1 226 ? -24.460 30.478 -9.321 1.00 78.84 333 ASP A C 1
ATOM 1727 O O . ASP A 1 226 ? -23.274 30.755 -9.149 1.00 73.04 333 ASP A O 1
ATOM 1732 N N . GLY A 1 227 ? -25.443 30.976 -8.573 1.00 82.87 334 GLY A N 1
ATOM 1733 C CA . GLY A 1 227 ? -25.199 31.861 -7.434 1.00 85.88 334 GLY A CA 1
ATOM 1734 C C . GLY A 1 227 ? -24.646 33.215 -7.830 1.00 85.75 334 GLY A C 1
ATOM 1735 O O . GLY A 1 227 ? -24.857 33.683 -8.949 1.00 86.59 334 GLY A O 1
ATOM 1736 N N . GLU A 1 228 ? -23.957 33.852 -6.888 1.00 88.33 335 GLU A N 1
ATOM 1737 C CA . GLU A 1 228 ? -23.141 35.025 -7.181 1.00 89.71 335 GLU A CA 1
ATOM 1738 C C . GLU A 1 228 ? -21.960 34.536 -8.006 1.00 88.20 335 GLU A C 1
ATOM 1739 O O . GLU A 1 228 ? -21.364 33.497 -7.701 1.00 92.47 335 GLU A O 1
ATOM 1745 N N . GLN A 1 229 ? -21.626 35.293 -9.042 1.00 80.62 336 GLN A N 1
ATOM 1746 C CA . GLN A 1 229 ? -20.846 34.773 -10.165 1.00 78.87 336 GLN A CA 1
ATOM 1747 C C . GLN A 1 229 ? -19.661 35.700 -10.420 1.00 78.72 336 GLN A C 1
ATOM 1748 O O . GLN A 1 229 ? -19.498 36.266 -11.497 1.00 79.13 336 GLN A O 1
ATOM 1754 N N . LYS A 1 230 ? -18.834 35.829 -9.388 1.00 82.05 337 LYS A N 1
ATOM 1755 C CA . LYS A 1 230 ? -17.695 36.745 -9.396 1.00 87.21 337 LYS A CA 1
ATOM 1756 C C . LYS A 1 230 ? -16.528 36.177 -10.187 1.00 88.78 337 LYS A C 1
ATOM 1757 O O . LYS A 1 230 ? -15.962 36.869 -11.037 1.00 87.87 337 LYS A O 1
ATOM 1763 N N . LEU A 1 231 ? -16.183 34.919 -9.916 1.00 93.30 338 LEU A N 1
ATOM 1764 C CA . LEU A 1 231 ? -15.057 34.265 -10.588 1.00 101.20 338 LEU A CA 1
ATOM 1765 C C . LEU A 1 231 ? -15.443 33.392 -11.799 1.00 102.54 338 LEU A C 1
ATOM 1766 O O . LEU A 1 231 ? -14.557 32.808 -12.426 1.00 104.02 338 LEU A O 1
ATOM 1771 N N . ALA A 1 232 ? -16.735 33.304 -12.134 1.00 95.31 339 ALA A N 1
ATOM 1772 C CA . ALA A 1 232 ? -17.153 32.797 -13.451 1.00 87.53 339 ALA A CA 1
ATOM 1773 C C . ALA A 1 232 ? -16.765 33.799 -14.558 1.00 79.49 339 ALA A C 1
ATOM 1774 O O . ALA A 1 232 ? -16.354 33.396 -15.645 1.00 75.80 339 ALA A O 1
ATOM 1776 N N . GLY A 1 233 ? -16.878 35.095 -14.268 1.00 75.26 340 GLY A N 1
ATOM 1777 C CA . GLY A 1 233 ? -16.436 36.155 -15.180 1.00 72.23 340 GLY A CA 1
ATOM 1778 C C . GLY A 1 233 ? -14.930 36.287 -15.376 1.00 70.81 340 GLY A C 1
ATOM 1779 O O . GLY A 1 233 ? -14.496 36.972 -16.298 1.00 74.19 340 GLY A O 1
ATOM 1780 N N . GLN A 1 234 ? -14.130 35.666 -14.508 1.00 69.26 341 GLN A N 1
ATOM 1781 C CA . GLN A 1 234 ? -12.682 35.542 -14.725 1.00 69.37 341 GLN A CA 1
ATOM 1782 C C . GLN A 1 234 ? -12.231 34.098 -15.044 1.00 65.15 341 GLN A C 1
ATOM 1783 O O . GLN A 1 234 ? -11.041 33.777 -14.965 1.00 59.42 341 GLN A O 1
ATOM 1789 N N . SER A 1 235 ? -13.177 33.245 -15.440 1.00 59.90 342 SER A N 1
ATOM 1790 C CA . SER A 1 235 ? -12.890 31.867 -15.813 1.00 58.48 342 SER A CA 1
ATOM 1791 C C . SER A 1 235 ? -12.952 31.710 -17.325 1.00 56.55 342 SER A C 1
ATOM 1792 O O . SER A 1 235 ? -13.630 32.470 -18.020 1.00 59.42 342 SER A O 1
ATOM 1795 N N . PHE A 1 236 ? -12.207 30.730 -17.820 1.00 51.25 343 PHE A N 1
ATOM 1796 C CA . PHE A 1 236 ? -12.025 30.501 -19.236 1.00 48.50 343 PHE A CA 1
ATOM 1797 C C . PHE A 1 236 ? -11.935 29.005 -19.487 1.00 50.79 343 PHE A C 1
ATOM 1798 O O . PHE A 1 236 ? -11.568 28.232 -18.594 1.00 48.08 343 PHE A O 1
ATOM 1806 N N . VAL A 1 237 ? -12.268 28.613 -20.713 1.00 52.09 344 VAL A N 1
ATOM 1807 C CA . VAL A 1 237 ? -12.284 27.218 -21.122 1.00 54.57 344 VAL A CA 1
ATOM 1808 C C . VAL A 1 237 ? -11.512 27.066 -22.433 1.00 57.93 344 VAL A C 1
ATOM 1809 O O . VAL A 1 237 ? -11.606 27.915 -23.331 1.00 54.98 344 VAL A O 1
ATOM 1813 N N . ALA A 1 238 ? -10.732 25.990 -22.510 1.00 61.14 345 ALA A N 1
ATOM 1814 C CA . ALA A 1 238 ? -10.052 25.577 -23.730 1.00 63.43 345 ALA A CA 1
ATOM 1815 C C . ALA A 1 238 ? -10.287 24.083 -23.899 1.00 67.84 345 ALA A C 1
ATOM 1816 O O . ALA A 1 238 ? -10.240 23.336 -22.923 1.00 68.06 345 ALA A O 1
ATOM 1818 N N . VAL A 1 239 ? -10.575 23.653 -25.124 1.00 75.37 346 VAL A N 1
ATOM 1819 C CA . VAL A 1 239 ? -10.726 22.224 -25.427 1.00 78.30 346 VAL A CA 1
ATOM 1820 C C . VAL A 1 239 ? -9.850 21.873 -26.615 1.00 78.46 346 VAL A C 1
ATOM 1821 O O . VAL A 1 239 ? -9.693 22.676 -27.538 1.00 75.80 346 VAL A O 1
ATOM 1825 N N . ALA A 1 240 ? -9.266 20.682 -26.562 1.00 81.25 347 ALA A N 1
ATOM 1826 C CA . ALA A 1 240 ? -8.387 20.200 -27.610 1.00 88.93 347 ALA A CA 1
ATOM 1827 C C . ALA A 1 240 ? -9.226 19.533 -28.700 1.00 95.39 347 ALA A C 1
ATOM 1828 O O . ALA A 1 240 ? -10.293 18.987 -28.395 1.00 95.02 347 ALA A O 1
ATOM 1830 N N . PRO A 1 241 ? -8.753 19.568 -29.971 1.00 101.60 348 PRO A N 1
ATOM 1831 C CA . PRO A 1 241 ? -9.492 18.874 -31.034 1.00 101.95 348 PRO A CA 1
ATOM 1832 C C . PRO A 1 241 ? -9.512 17.357 -30.856 1.00 103.97 348 PRO A C 1
ATOM 1833 O O . PRO A 1 241 ? -8.553 16.789 -30.338 1.00 108.74 348 PRO A O 1
ATOM 1837 N N . ASP A 1 242 ? -10.610 16.730 -31.269 1.00 111.25 349 ASP A N 1
ATOM 1838 C CA . ASP A 1 242 ? -10.730 15.264 -31.357 1.00 116.06 349 ASP A CA 1
ATOM 1839 C C . ASP A 1 242 ? -10.595 14.518 -30.013 1.00 115.52 349 ASP A C 1
ATOM 1840 O O . ASP A 1 242 ? -10.150 13.366 -29.985 1.00 114.17 349 ASP A O 1
ATOM 1845 N N . GLY A 1 243 ? -10.986 15.173 -28.916 1.00 117.30 350 GLY A N 1
ATOM 1846 C CA . GLY A 1 243 ? -11.058 14.544 -27.588 1.00 120.65 350 GLY A CA 1
ATOM 1847 C C . GLY A 1 243 ? -9.753 14.041 -26.979 1.00 122.14 350 GLY A C 1
ATOM 1848 O O . GLY A 1 243 ? -9.743 12.999 -26.311 1.00 121.64 350 GLY A O 1
ATOM 1849 N N . MET A 1 244 ? -8.667 14.788 -27.190 1.00 116.75 351 MET A N 1
ATOM 1850 C CA . MET A 1 244 ? -7.332 14.424 -26.695 1.00 106.57 351 MET A CA 1
ATOM 1851 C C . MET A 1 244 ? -6.993 15.255 -25.467 1.00 99.67 351 MET A C 1
ATOM 1852 O O . MET A 1 244 ? -7.331 16.438 -25.408 1.00 92.18 351 MET A O 1
ATOM 1857 N N . ASP A 1 245 ? -6.301 14.651 -24.504 1.00 94.40 352 ASP A N 1
ATOM 1858 C CA . ASP A 1 245 ? -5.722 15.420 -23.389 1.00 88.07 352 ASP A CA 1
ATOM 1859 C C . ASP A 1 245 ? -4.481 16.199 -23.886 1.00 80.10 352 ASP A C 1
ATOM 1860 O O . ASP A 1 245 ? -3.955 15.890 -24.960 1.00 76.68 352 ASP A O 1
ATOM 1865 N N . PRO A 1 246 ? -4.046 17.242 -23.141 1.00 73.71 353 PRO A N 1
ATOM 1866 C CA . PRO A 1 246 ? -2.839 18.012 -23.486 1.00 69.55 353 PRO A CA 1
ATOM 1867 C C . PRO A 1 246 ? -1.583 17.180 -23.753 1.00 67.15 353 PRO A C 1
ATOM 1868 O O . PRO A 1 246 ? -0.814 17.507 -24.648 1.00 66.78 353 PRO A O 1
ATOM 1872 N N . CYS A 1 247 ? -1.381 16.118 -22.985 1.00 69.53 354 CYS A N 1
ATOM 1873 C CA . CYS A 1 247 ? -0.256 15.219 -23.205 1.00 71.58 354 CYS A CA 1
ATOM 1874 C C . CYS A 1 247 ? -0.226 14.683 -24.633 1.00 73.40 354 CYS A C 1
ATOM 1875 O O . CYS A 1 247 ? 0.777 14.834 -25.338 1.00 71.63 354 CYS A O 1
ATOM 1878 N N . ASP A 1 248 ? -1.328 14.075 -25.059 1.00 77.59 355 ASP A N 1
ATOM 1879 C CA . ASP A 1 248 ? -1.418 13.518 -26.418 1.00 80.52 355 ASP A CA 1
ATOM 1880 C C . ASP A 1 248 ? -1.463 14.610 -27.483 1.00 77.89 355 ASP A C 1
ATOM 1881 O O . ASP A 1 248 ? -0.948 14.419 -28.585 1.00 80.72 355 ASP A O 1
ATOM 1886 N N . LEU A 1 249 ? -2.065 15.752 -27.157 1.00 76.05 356 LEU A N 1
ATOM 1887 C CA . LEU A 1 249 ? -2.073 16.899 -28.073 1.00 76.68 356 LEU A CA 1
ATOM 1888 C C . LEU A 1 249 ? -0.645 17.240 -28.489 1.00 71.67 356 LEU A C 1
ATOM 1889 O O . LEU A 1 249 ? -0.360 17.417 -29.664 1.00 68.73 356 LEU A O 1
ATOM 1894 N N . ARG A 1 250 ? 0.242 17.300 -27.504 1.00 72.52 357 ARG A N 1
ATOM 1895 C CA . ARG A 1 250 ? 1.650 17.602 -27.724 1.00 72.50 357 ARG A CA 1
ATOM 1896 C C . ARG A 1 250 ? 2.371 16.497 -28.500 1.00 75.62 357 ARG A C 1
ATOM 1897 O O . ARG A 1 250 ? 3.235 16.795 -29.326 1.00 73.35 357 ARG A O 1
ATOM 1905 N N . LEU A 1 251 ? 2.029 15.237 -28.218 1.00 81.54 358 LEU A N 1
ATOM 1906 C CA . LEU A 1 251 ? 2.573 14.086 -28.964 1.00 86.38 358 LEU A CA 1
ATOM 1907 C C . LEU A 1 251 ? 2.392 14.214 -30.475 1.00 92.10 358 LEU A C 1
ATOM 1908 O O . LEU A 1 251 ? 3.359 14.123 -31.230 1.00 98.54 358 LEU A O 1
ATOM 1913 N N . LYS A 1 252 ? 1.151 14.432 -30.900 1.00 95.74 359 LYS A N 1
ATOM 1914 C CA . LYS A 1 252 ? 0.812 14.462 -32.320 1.00 96.08 359 LYS A CA 1
ATOM 1915 C C . LYS A 1 252 ? 1.130 15.822 -32.938 1.00 94.43 359 LYS A C 1
ATOM 1916 O O . LYS A 1 252 ? 1.908 15.901 -33.890 1.00 99.93 359 LYS A O 1
ATOM 1922 N N . CYS A 1 253 ? 0.560 16.886 -32.378 1.00 87.67 360 CYS A N 1
ATOM 1923 C CA . CYS A 1 253 ? 0.632 18.222 -32.984 1.00 85.07 360 CYS A CA 1
ATOM 1924 C C . CYS A 1 253 ? 1.721 19.156 -32.431 1.00 79.49 360 CYS A C 1
ATOM 1925 O O . CYS A 1 253 ? 1.775 20.319 -32.827 1.00 78.28 360 CYS A O 1
ATOM 1928 N N . GLY A 1 254 ? 2.577 18.669 -31.530 1.00 76.01 361 GLY A N 1
ATOM 1929 C CA . GLY A 1 254 ? 3.714 19.463 -31.024 1.00 75.13 361 GLY A CA 1
ATOM 1930 C C . GLY A 1 254 ? 3.410 20.514 -29.958 1.00 74.73 361 GLY A C 1
ATOM 1931 O O . GLY A 1 254 ? 2.246 20.808 -29.666 1.00 69.99 361 GLY A O 1
ATOM 1932 N N . ASP A 1 255 ? 4.481 21.082 -29.388 1.00 72.89 362 ASP A N 1
ATOM 1933 C CA . ASP A 1 255 ? 4.398 22.074 -28.297 1.00 72.00 362 ASP A CA 1
ATOM 1934 C C . ASP A 1 255 ? 3.583 23.314 -28.669 1.00 72.87 362 ASP A C 1
ATOM 1935 O O . ASP A 1 255 ? 2.908 23.884 -27.817 1.00 76.60 362 ASP A O 1
ATOM 1940 N N . ALA A 1 256 ? 3.663 23.733 -29.930 1.00 74.59 363 ALA A N 1
ATOM 1941 C CA . ALA A 1 256 ? 2.956 24.928 -30.413 1.00 73.04 363 ALA A CA 1
ATOM 1942 C C . ALA A 1 256 ? 1.437 24.849 -30.246 1.00 73.83 363 ALA A C 1
ATOM 1943 O O . ALA A 1 256 ? 0.792 25.858 -29.935 1.00 70.63 363 ALA A O 1
ATOM 1945 N N . ALA A 1 257 ? 0.887 23.648 -30.446 1.00 77.33 364 ALA A N 1
ATOM 1946 C CA . ALA A 1 257 ? -0.535 23.363 -30.228 1.00 76.27 364 ALA A CA 1
ATOM 1947 C C . ALA A 1 257 ? -0.968 23.682 -28.800 1.00 79.13 364 ALA A C 1
ATOM 1948 O O . ALA A 1 257 ? -2.028 24.280 -28.598 1.00 78.41 364 ALA A O 1
ATOM 1950 N N . LEU A 1 258 ? -0.140 23.291 -27.826 1.00 79.65 365 LEU A N 1
ATOM 1951 C CA . LEU A 1 258 ? -0.404 23.575 -26.408 1.00 80.99 365 LEU A CA 1
ATOM 1952 C C . LEU A 1 258 ? -0.380 25.061 -26.061 1.00 78.85 365 LEU A C 1
ATOM 1953 O O . LEU A 1 258 ? -1.254 25.538 -25.337 1.00 84.88 365 LEU A O 1
ATOM 1958 N N . ARG A 1 259 ? 0.620 25.785 -26.552 1.00 80.09 366 ARG A N 1
ATOM 1959 C CA . ARG A 1 259 ? 0.711 27.228 -26.298 1.00 82.19 366 ARG A CA 1
ATOM 1960 C C . ARG A 1 259 ? -0.481 28.007 -26.874 1.00 83.43 366 ARG A C 1
ATOM 1961 O O . ARG A 1 259 ? -0.920 29.000 -26.279 1.00 82.14 366 ARG A O 1
ATOM 1969 N N . ASP A 1 260 ? -1.009 27.532 -28.006 1.00 82.18 367 ASP A N 1
ATOM 1970 C CA . ASP A 1 260 ? -2.141 28.166 -28.689 1.00 83.02 367 ASP A CA 1
ATOM 1971 C C . ASP A 1 260 ? -3.516 27.582 -28.305 1.00 79.41 367 ASP A C 1
ATOM 1972 O O . ASP A 1 260 ? -4.544 28.217 -28.535 1.00 75.68 367 ASP A O 1
ATOM 1977 N N . LEU A 1 261 ? -3.540 26.383 -27.729 1.00 75.77 368 LEU A N 1
ATOM 1978 C CA . LEU A 1 261 ? -4.728 25.903 -27.019 1.00 72.19 368 LEU A CA 1
ATOM 1979 C C . LEU A 1 261 ? -5.082 26.908 -25.919 1.00 69.96 368 LEU A C 1
ATOM 1980 O O . LEU A 1 261 ? -6.231 27.339 -25.799 1.00 72.28 368 LEU A O 1
ATOM 1985 N N . VAL A 1 262 ? -4.075 27.287 -25.141 1.00 66.63 369 VAL A N 1
ATOM 1986 C CA . VAL A 1 262 ? -4.236 28.239 -24.039 1.00 69.08 369 VAL A CA 1
ATOM 1987 C C . VAL A 1 262 ? -4.526 29.659 -24.548 1.00 71.14 369 VAL A C 1
ATOM 1988 O O . VAL A 1 262 ? -5.301 30.381 -23.929 1.00 73.62 369 VAL A O 1
ATOM 1992 N N . ALA A 1 263 ? -3.907 30.052 -25.660 1.00 73.28 370 ALA A N 1
ATOM 1993 C CA . ALA A 1 263 ? -4.132 31.381 -26.247 1.00 72.94 370 ALA A CA 1
ATOM 1994 C C . ALA A 1 263 ? -5.552 31.544 -26.800 1.00 72.94 370 ALA A C 1
ATOM 1995 O O . ALA A 1 263 ? -6.172 32.585 -26.606 1.00 72.35 370 ALA A O 1
ATOM 1997 N N . ARG A 1 264 ? -6.063 30.503 -27.460 1.00 75.36 371 ARG A N 1
ATOM 1998 C CA . ARG A 1 264 ? -7.408 30.511 -28.061 1.00 76.39 371 ARG A CA 1
ATOM 1999 C C . ARG A 1 264 ? -8.527 30.088 -27.083 1.00 75.23 371 ARG A C 1
ATOM 2000 O O . ARG A 1 264 ? -9.591 29.646 -27.512 1.00 74.24 371 ARG A O 1
ATOM 2008 N N . ARG A 1 265 ? -8.295 30.219 -25.777 1.00 72.03 372 ARG A N 1
ATOM 2009 C CA . ARG A 1 265 ? -9.328 29.926 -24.784 1.00 67.86 372 ARG A CA 1
ATOM 2010 C C . ARG A 1 265 ? -10.467 30.954 -24.807 1.00 62.93 372 ARG A C 1
ATOM 2011 O O . ARG A 1 265 ? -10.272 32.103 -25.190 1.00 64.41 372 ARG A O 1
ATOM 2019 N N . THR A 1 266 ? -11.632 30.523 -24.341 1.00 55.37 373 THR A N 1
ATOM 2020 C CA . THR A 1 266 ? -12.881 31.260 -24.467 1.00 53.11 373 THR A CA 1
ATOM 2021 C C . THR A 1 266 ? -13.419 31.609 -23.075 1.00 51.48 373 THR A C 1
ATOM 2022 O O . THR A 1 266 ? -13.353 30.765 -22.176 1.00 50.74 373 THR A O 1
ATOM 2026 N N . PRO A 1 267 ? -13.963 32.836 -22.880 1.00 47.61 374 PRO A N 1
ATOM 2027 C CA . PRO A 1 267 ? -14.613 33.103 -21.582 1.00 45.41 374 PRO A CA 1
ATOM 2028 C C . PRO A 1 267 ? -15.724 32.102 -21.262 1.00 44.79 374 PRO A C 1
ATOM 2029 O O . PRO A 1 267 ? -16.448 31.677 -22.159 1.00 45.19 374 PRO A O 1
ATOM 2033 N N . LEU A 1 268 ? -15.844 31.741 -19.989 1.00 45.49 375 LEU A N 1
ATOM 2034 C CA . LEU A 1 268 ? -16.770 30.696 -19.529 1.00 48.96 375 LEU A CA 1
ATOM 2035 C C . LEU A 1 268 ? -18.241 30.924 -19.928 1.00 48.11 375 LEU A C 1
ATOM 2036 O O . LEU A 1 268 ? -18.972 29.972 -20.216 1.00 50.23 375 LEU A O 1
ATOM 2041 N N . PHE A 1 269 ? -18.657 32.185 -19.940 1.00 48.52 376 PHE A N 1
ATOM 2042 C CA . PHE A 1 269 ? -19.987 32.565 -20.402 1.00 49.41 376 PHE A CA 1
ATOM 2043 C C . PHE A 1 269 ? -20.158 32.401 -21.907 1.00 48.07 376 PHE A C 1
ATOM 2044 O O . PHE A 1 269 ? -21.197 31.943 -22.349 1.00 47.93 376 PHE A O 1
ATOM 2052 N N . GLU A 1 270 ? -19.160 32.787 -22.689 1.00 46.62 377 GLU A N 1
ATOM 2053 C CA . GLU A 1 270 ? -19.221 32.587 -24.131 1.00 48.48 377 GLU A CA 1
ATOM 2054 C C . GLU A 1 270 ? -19.245 31.096 -24.453 1.00 48.84 377 GLU A C 1
ATOM 2055 O O . GLU A 1 270 ? -19.964 30.664 -25.347 1.00 52.62 377 GLU A O 1
ATOM 2061 N N . PHE A 1 271 ? -18.475 30.308 -23.714 1.00 50.58 378 PHE A N 1
ATOM 2062 C CA . PHE A 1 271 ? -18.435 28.868 -23.937 1.00 49.23 378 PHE A CA 1
ATOM 2063 C C . PHE A 1 271 ? -19.795 28.232 -23.680 1.00 49.93 378 PHE A C 1
ATOM 2064 O O . PHE A 1 271 ? -20.236 27.378 -24.446 1.00 51.24 378 PHE A O 1
ATOM 2072 N N . ALA A 1 272 ? -20.450 28.645 -22.598 1.00 49.88 379 ALA A N 1
ATOM 2073 C CA . ALA A 1 272 ? -21.749 28.080 -22.227 1.00 50.34 379 ALA A CA 1
ATOM 2074 C C . ALA A 1 272 ? -22.804 28.431 -23.268 1.00 50.20 379 ALA A C 1
ATOM 2075 O O . ALA A 1 272 ? -23.534 27.566 -23.755 1.00 53.28 379 ALA A O 1
ATOM 2077 N N . ILE A 1 273 ? -22.837 29.707 -23.635 1.00 48.77 380 ILE A N 1
ATOM 2078 C CA . ILE A 1 273 ? -23.794 30.209 -24.601 1.00 46.98 380 ILE A CA 1
ATOM 2079 C C . ILE A 1 273 ? -23.594 29.510 -25.943 1.00 46.21 380 ILE A C 1
ATOM 2080 O O . ILE A 1 273 ? -24.546 28.978 -26.508 1.00 48.73 380 ILE A O 1
ATOM 2085 N N . ARG A 1 274 ? -22.365 29.474 -26.432 1.00 46.18 381 ARG A N 1
ATOM 2086 C CA . ARG A 1 274 ? -22.109 28.873 -27.740 1.00 50.16 381 ARG A CA 1
ATOM 2087 C C . ARG A 1 274 ? -22.265 27.339 -27.756 1.00 49.68 381 ARG A C 1
ATOM 2088 O O . ARG A 1 274 ? -22.552 26.771 -28.809 1.00 50.42 381 ARG A O 1
ATOM 2096 N N . ALA A 1 275 ? -22.121 26.683 -26.603 1.00 50.78 382 ALA A N 1
ATOM 2097 C CA . ALA A 1 275 ? -22.401 25.238 -26.491 1.00 52.83 382 ALA A CA 1
ATOM 2098 C C . ALA A 1 275 ? -23.901 24.926 -26.628 1.00 55.69 382 ALA A C 1
ATOM 2099 O O . ALA A 1 275 ? -24.277 23.920 -27.228 1.00 61.35 382 ALA A O 1
ATOM 2101 N N . ALA A 1 276 ? -24.745 25.796 -26.080 1.00 56.82 383 ALA A N 1
ATOM 2102 C CA . ALA A 1 276 ? -26.196 25.735 -26.297 1.00 54.41 383 ALA A CA 1
ATOM 2103 C C . ALA A 1 276 ? -26.592 25.968 -27.768 1.00 53.51 383 ALA A C 1
ATOM 2104 O O . ALA A 1 276 ? -27.486 25.281 -28.284 1.00 55.18 383 ALA A O 1
ATOM 2106 N N . ILE A 1 277 ? -25.931 26.924 -28.427 1.00 48.94 384 ILE A N 1
ATOM 2107 C CA . ILE A 1 277 ? -26.169 27.215 -29.855 1.00 48.12 384 ILE A CA 1
ATOM 2108 C C . ILE A 1 277 ? -25.716 26.068 -30.773 1.00 49.27 384 ILE A C 1
ATOM 2109 O O . ILE A 1 277 ? -26.353 25.807 -31.787 1.00 51.52 384 ILE A O 1
ATOM 2114 N N . ALA A 1 278 ? -24.635 25.381 -30.406 1.00 54.14 385 ALA A N 1
ATOM 2115 C CA . ALA A 1 278 ? -24.093 24.253 -31.191 1.00 52.89 385 ALA A CA 1
ATOM 2116 C C . ALA A 1 278 ? -25.013 23.032 -31.297 1.00 53.20 385 ALA A C 1
ATOM 2117 O O . ALA A 1 278 ? -24.770 22.170 -32.136 1.00 51.85 385 ALA A O 1
ATOM 2119 N N . GLU A 1 279 ? -26.040 22.953 -30.451 1.00 54.73 386 GLU A N 1
ATOM 2120 C CA . GLU A 1 279 ? -27.046 21.884 -30.502 1.00 57.84 386 GLU A CA 1
ATOM 2121 C C . GLU A 1 279 ? -28.300 22.222 -31.315 1.00 59.63 386 GLU A C 1
ATOM 2122 O O . GLU A 1 279 ? -29.240 21.426 -31.348 1.00 59.91 386 GLU A O 1
ATOM 2128 N N . MET A 1 280 ? -28.320 23.380 -31.974 1.00 61.58 387 MET A N 1
ATOM 2129 C CA . MET A 1 280 ? -29.517 23.863 -32.662 1.00 60.96 387 MET A CA 1
ATOM 2130 C C . MET A 1 280 ? -29.267 24.049 -34.159 1.00 58.75 387 MET A C 1
ATOM 2131 O O . MET A 1 280 ? -28.151 24.380 -34.573 1.00 51.50 387 MET A O 1
ATOM 2136 N N . ASP A 1 281 ? -30.303 23.812 -34.967 1.00 61.35 388 ASP A N 1
ATOM 2137 C CA . ASP A 1 281 ? -30.211 24.032 -36.414 1.00 65.48 388 ASP A CA 1
ATOM 2138 C C . ASP A 1 281 ? -30.240 25.532 -36.714 1.00 61.06 388 ASP A C 1
ATOM 2139 O O . ASP A 1 281 ? -31.241 26.198 -36.459 1.00 56.63 388 ASP A O 1
ATOM 2144 N N . LEU A 1 282 ? -29.125 26.032 -37.248 1.00 60.87 389 LEU A N 1
ATOM 2145 C CA . LEU A 1 282 ? -28.950 27.437 -37.640 1.00 63.34 389 LEU A CA 1
ATOM 2146 C C . LEU A 1 282 ? -29.186 27.690 -39.136 1.00 62.30 389 LEU A C 1
ATOM 2147 O O . LEU A 1 282 ? -29.050 28.818 -39.594 1.00 64.51 389 LEU A O 1
ATOM 2152 N N . ASP A 1 283 ? -29.542 26.655 -39.894 1.00 63.78 390 ASP A N 1
ATOM 2153 C CA . ASP A 1 283 ? -29.627 26.750 -41.356 1.00 65.24 390 ASP A CA 1
ATOM 2154 C C . ASP A 1 283 ? -30.907 27.459 -41.859 1.00 64.69 390 ASP A C 1
ATOM 2155 O O . ASP A 1 283 ? -30.920 27.989 -42.972 1.00 68.78 390 ASP A O 1
ATOM 2160 N N . SER A 1 284 ? -31.966 27.472 -41.047 1.00 59.56 391 SER A N 1
ATOM 2161 C CA . SER A 1 284 ? -33.216 28.170 -41.377 1.00 58.46 391 SER A CA 1
ATOM 2162 C C . SER A 1 284 ? -33.375 29.445 -40.543 1.00 59.56 391 SER A C 1
ATOM 2163 O O . SER A 1 284 ? -32.718 29.607 -39.515 1.00 55.57 391 SER A O 1
ATOM 2166 N N . ALA A 1 285 ? -34.257 30.340 -40.984 1.00 60.09 392 ALA A N 1
ATOM 2167 C CA . ALA A 1 285 ? -34.500 31.608 -40.292 1.00 59.96 392 ALA A CA 1
ATOM 2168 C C . ALA A 1 285 ? -35.264 31.403 -38.980 1.00 60.44 392 ALA A C 1
ATOM 2169 O O . ALA A 1 285 ? -35.012 32.104 -38.005 1.00 59.67 392 ALA A O 1
ATOM 2171 N N . GLU A 1 286 ? -36.193 30.453 -38.954 1.00 60.24 393 GLU A N 1
ATOM 2172 C CA . GLU A 1 286 ? -36.951 30.178 -37.732 1.00 65.82 393 GLU A CA 1
ATOM 2173 C C . GLU A 1 286 ? -36.058 29.500 -36.678 1.00 64.20 393 GLU A C 1
ATOM 2174 O O . GLU A 1 286 ? -36.262 29.705 -35.474 1.00 66.72 393 GLU A O 1
ATOM 2180 N N . GLY A 1 287 ? -35.063 28.725 -37.124 1.00 59.94 394 GLY A N 1
ATOM 2181 C CA . GLY A 1 287 ? -34.036 28.158 -36.229 1.00 57.49 394 GLY A CA 1
ATOM 2182 C C . GLY A 1 287 ? -33.086 29.206 -35.640 1.00 55.30 394 GLY A C 1
ATOM 2183 O O . GLY A 1 287 ? -32.717 29.145 -34.474 1.00 49.88 394 GLY A O 1
ATOM 2184 N N . ARG A 1 288 ? -32.681 30.170 -36.456 1.00 55.63 395 ARG A N 1
ATOM 2185 C CA . ARG A 1 288 ? -31.994 31.362 -35.951 1.00 55.89 395 ARG A CA 1
ATOM 2186 C C . ARG A 1 288 ? -32.790 32.033 -34.816 1.00 51.25 395 ARG A C 1
ATOM 2187 O O . ARG A 1 288 ? -32.226 32.350 -33.770 1.00 46.97 395 ARG A O 1
ATOM 2195 N N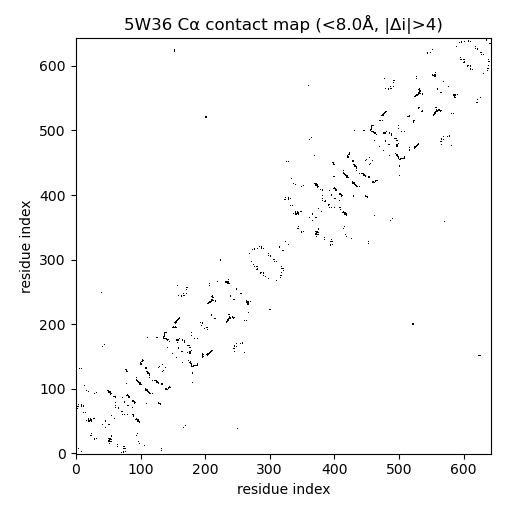 . VAL A 1 289 ? -34.094 32.223 -35.023 1.00 47.70 396 VAL A N 1
ATOM 2196 C CA . VAL A 1 289 ? -34.964 32.860 -34.026 1.00 46.42 396 VAL A CA 1
ATOM 2197 C C . VAL A 1 289 ? -35.046 32.002 -32.755 1.00 47.23 396 VAL A C 1
ATOM 2198 O O . VAL A 1 289 ? -34.903 32.523 -31.648 1.00 47.98 396 VAL A O 1
ATOM 2202 N N . ALA A 1 290 ? -35.260 30.696 -32.919 1.00 45.74 397 ALA A N 1
ATOM 2203 C CA . ALA A 1 290 ? -35.328 29.772 -31.779 1.00 46.53 397 ALA A CA 1
ATOM 2204 C C . ALA A 1 290 ? -34.015 29.756 -30.998 1.00 46.19 397 ALA A C 1
ATOM 2205 O O . ALA A 1 290 ? -34.028 29.622 -29.772 1.00 48.68 397 ALA A O 1
ATOM 2207 N N . ALA A 1 291 ? -32.898 29.912 -31.713 1.00 44.84 398 ALA A N 1
ATOM 2208 C CA . ALA A 1 291 ? -31.573 29.972 -31.097 1.00 48.36 398 ALA A CA 1
ATOM 2209 C C . ALA A 1 291 ? -31.448 31.221 -30.244 1.00 47.90 398 ALA A C 1
ATOM 2210 O O . ALA A 1 291 ? -31.016 31.147 -29.095 1.00 46.33 398 ALA A O 1
ATOM 2212 N N . LEU A 1 292 ? -31.859 32.350 -30.816 1.00 49.32 399 LEU A N 1
ATOM 2213 C CA . LEU A 1 292 ? -31.923 33.630 -30.105 1.00 51.88 399 LEU A CA 1
ATOM 2214 C C . LEU A 1 292 ? -32.808 33.514 -28.867 1.00 52.96 399 LEU A C 1
ATOM 2215 O O . LEU A 1 292 ? -32.445 33.997 -27.804 1.00 52.95 399 LEU A O 1
ATOM 2220 N N . ARG A 1 293 ? -33.956 32.856 -29.011 1.00 54.14 400 ARG A N 1
ATOM 2221 C CA . ARG A 1 293 ? -34.873 32.655 -27.891 1.00 56.51 400 ARG A CA 1
ATOM 2222 C C . ARG A 1 293 ? -34.320 31.779 -26.772 1.00 57.00 400 ARG A C 1
ATOM 2223 O O . ARG A 1 293 ? -34.697 31.970 -25.627 1.00 56.05 400 ARG A O 1
ATOM 2231 N N . ARG A 1 294 ? -33.456 30.817 -27.088 1.00 57.42 401 ARG A N 1
ATOM 2232 C CA . ARG A 1 294 ? -32.792 30.026 -26.033 1.00 60.01 401 ARG A CA 1
ATOM 2233 C C . ARG A 1 294 ? -31.638 30.772 -25.352 1.00 53.96 401 ARG A C 1
ATOM 2234 O O . ARG A 1 294 ? -31.313 30.483 -24.206 1.00 56.25 401 ARG A O 1
ATOM 2242 N N . CYS A 1 295 ? -31.043 31.743 -26.036 1.00 52.88 402 CYS A N 1
ATOM 2243 C CA . CYS A 1 295 ? -29.860 32.441 -25.520 1.00 53.42 402 CYS A CA 1
ATOM 2244 C C . CYS A 1 295 ? -30.134 33.691 -24.685 1.00 53.16 402 CYS A C 1
ATOM 2245 O O . CYS A 1 295 ? -29.369 33.951 -23.746 1.00 52.94 402 CYS A O 1
ATOM 2248 N N . VAL A 1 296 ? -31.190 34.467 -24.986 1.00 53.10 403 VAL A N 1
ATOM 2249 C CA . VAL A 1 296 ? -31.457 35.677 -24.167 1.00 50.60 403 VAL A CA 1
ATOM 2250 C C . VAL A 1 296 ? -31.799 35.360 -22.705 1.00 50.32 403 VAL A C 1
ATOM 2251 O O . VAL A 1 296 ? -31.408 36.113 -21.821 1.00 56.05 403 VAL A O 1
ATOM 2255 N N . PRO A 1 297 ? -32.491 34.236 -22.438 1.00 48.35 404 PRO A N 1
ATOM 2256 C CA . PRO A 1 297 ? -32.597 33.810 -21.039 1.00 50.56 404 PRO A CA 1
ATOM 2257 C C . PRO A 1 297 ? -31.252 33.556 -20.353 1.00 51.57 4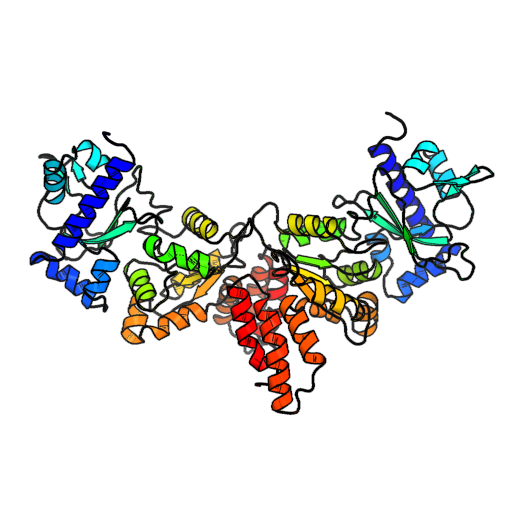04 PRO A C 1
ATOM 2258 O O . PRO A 1 297 ? -31.103 33.900 -19.179 1.00 55.79 404 PRO A O 1
ATOM 2262 N N . MET A 1 298 ? -30.298 32.951 -21.063 1.00 50.90 405 MET A N 1
ATOM 2263 C CA . MET A 1 298 ? -28.972 32.690 -20.491 1.00 50.56 405 MET A CA 1
ATOM 2264 C C . MET A 1 298 ? -28.263 34.008 -20.235 1.00 49.99 405 MET A C 1
ATOM 2265 O O . MET A 1 298 ? -27.758 34.240 -19.139 1.00 51.70 405 MET A O 1
ATOM 2270 N N . VAL A 1 299 ? -28.248 34.879 -21.239 1.00 49.63 406 VAL A N 1
ATOM 2271 C CA . VAL A 1 299 ? -27.618 36.195 -21.106 1.00 51.18 406 VAL A CA 1
ATOM 2272 C C . VAL A 1 299 ? -28.246 36.953 -19.929 1.00 52.07 406 VAL A C 1
ATOM 2273 O O . VAL A 1 299 ? -27.527 37.498 -19.106 1.00 55.56 406 VAL A O 1
ATOM 2277 N N . GLY A 1 300 ? -29.575 36.921 -19.824 1.00 55.67 407 GLY A N 1
ATOM 2278 C CA . GLY A 1 300 ? -30.315 37.503 -18.692 1.00 55.14 407 GLY A CA 1
ATOM 2279 C C . GLY A 1 300 ? -29.943 36.975 -17.312 1.00 57.06 407 GLY A C 1
ATOM 2280 O O . GLY A 1 300 ? -30.028 37.709 -16.332 1.00 63.28 407 GLY A O 1
ATOM 2281 N N . GLN A 1 301 ? -29.545 35.707 -17.233 1.00 56.48 408 GLN A N 1
ATOM 2282 C CA . GLN A 1 301 ? -28.949 35.151 -16.017 1.00 58.67 408 GLN A CA 1
ATOM 2283 C C . GLN A 1 301 ? -27.629 35.814 -15.583 1.00 59.05 408 GLN A C 1
ATOM 2284 O O . GLN A 1 301 ? -27.232 35.643 -14.433 1.00 64.10 408 GLN A O 1
ATOM 2290 N N . ILE A 1 302 ? -26.940 36.535 -16.475 1.00 58.89 409 ILE A N 1
ATOM 2291 C CA . ILE A 1 302 ? -25.675 37.201 -16.120 1.00 59.43 409 ILE A CA 1
ATOM 2292 C C . ILE A 1 302 ? -25.966 38.461 -15.287 1.00 61.11 409 ILE A C 1
ATOM 2293 O O . ILE A 1 302 ? -26.590 39.412 -15.767 1.00 65.17 409 ILE A O 1
ATOM 2298 N N . LYS A 1 303 ? -25.489 38.462 -14.047 1.00 60.68 410 LYS A N 1
ATOM 2299 C CA . LYS A 1 303 ? -25.836 39.497 -13.071 1.00 60.63 410 LYS A CA 1
ATOM 2300 C C . LYS A 1 303 ? -25.121 40.815 -13.321 1.00 56.88 410 LYS A C 1
ATOM 2301 O O . LYS A 1 303 ? -25.702 41.880 -13.108 1.00 56.88 410 LYS A O 1
ATOM 2307 N N . ASP A 1 304 ? -23.869 40.732 -13.766 1.00 53.98 411 ASP A N 1
ATOM 2308 C CA . ASP A 1 304 ? -23.039 41.903 -14.033 1.00 54.40 411 ASP A CA 1
ATOM 2309 C C . ASP A 1 304 ? -23.525 42.651 -15.276 1.00 51.26 411 ASP A C 1
ATOM 2310 O O . ASP A 1 304 ? -23.425 42.125 -16.371 1.00 55.56 411 ASP A O 1
ATOM 2315 N N . PRO A 1 305 ? -24.004 43.892 -15.121 1.00 52.18 412 PRO A N 1
ATOM 2316 C CA . PRO A 1 305 ? -24.669 44.565 -16.243 1.00 55.92 412 PRO A CA 1
ATOM 2317 C C . PRO A 1 305 ? -23.779 44.805 -17.466 1.00 58.74 412 PRO A C 1
ATOM 2318 O O . PRO A 1 305 ? -24.296 44.857 -18.583 1.00 60.95 412 PRO A O 1
ATOM 2322 N N . THR A 1 306 ? -22.470 44.953 -17.249 1.00 56.81 413 THR A N 1
ATOM 2323 C CA . THR A 1 306 ? -21.511 45.187 -18.329 1.00 57.22 413 THR A CA 1
ATOM 2324 C C . THR A 1 306 ? -21.265 43.938 -19.179 1.00 53.99 413 THR A C 1
ATOM 2325 O O . THR A 1 306 ? -21.275 44.009 -20.407 1.00 53.27 413 THR A O 1
ATOM 2329 N N . LEU A 1 307 ? -21.005 42.814 -18.519 1.00 53.65 414 LEU A N 1
ATOM 2330 C CA . LEU A 1 307 ? -20.878 41.523 -19.214 1.00 55.05 414 LEU A CA 1
ATOM 2331 C C . LEU A 1 307 ? -22.150 41.155 -19.952 1.00 53.60 414 LEU A C 1
ATOM 2332 O O . LEU A 1 307 ? -22.082 40.766 -21.109 1.00 55.08 414 LEU A O 1
ATOM 2337 N N . ARG A 1 308 ? -23.302 41.301 -19.300 1.00 54.14 415 ARG A N 1
ATOM 2338 C CA . ARG A 1 308 ? -24.576 40.964 -19.936 1.00 55.39 415 ARG A CA 1
ATOM 2339 C C . ARG A 1 308 ? -24.721 41.683 -21.265 1.00 55.21 415 ARG A C 1
ATOM 2340 O O . ARG A 1 308 ? -24.985 41.047 -22.277 1.00 53.27 415 ARG A O 1
ATOM 2348 N N . ASP A 1 309 ? -24.498 42.996 -21.255 1.00 57.25 416 ASP A N 1
ATOM 2349 C CA . ASP A 1 309 ? -24.572 43.811 -22.467 1.00 58.05 416 ASP A CA 1
ATOM 2350 C C . ASP A 1 309 ? -23.541 43.389 -23.528 1.00 58.87 416 ASP A C 1
ATOM 2351 O O . ASP A 1 309 ? -23.871 43.352 -24.722 1.00 55.70 416 ASP A O 1
ATOM 2356 N N . GLU A 1 310 ? -22.318 43.056 -23.110 1.00 55.68 417 GLU A N 1
ATOM 2357 C CA . GLU A 1 310 ? -21.293 42.639 -24.070 1.00 59.27 417 GLU A CA 1
ATOM 2358 C C . GLU A 1 310 ? -21.642 41.312 -24.739 1.00 55.89 417 GLU A C 1
ATOM 2359 O O . GLU A 1 310 ? -21.429 41.164 -25.936 1.00 53.12 417 GLU A O 1
ATOM 2365 N N . TYR A 1 311 ? -22.177 40.360 -23.973 1.00 53.01 418 TYR A N 1
ATOM 2366 C CA . TYR A 1 311 ? -22.606 39.074 -24.533 1.00 52.88 418 TYR A CA 1
ATOM 2367 C C . TYR A 1 311 ? -23.858 39.227 -25.389 1.00 49.64 418 TYR A C 1
ATOM 2368 O O . TYR A 1 311 ? -23.936 38.651 -26.473 1.00 51.53 418 TYR A O 1
ATOM 2377 N N . ALA A 1 312 ? -24.813 40.022 -24.912 1.00 46.90 419 ALA A N 1
ATOM 2378 C CA . ALA A 1 312 ? -26.026 40.336 -25.668 1.00 46.37 419 ALA A CA 1
ATOM 2379 C C . ALA A 1 312 ? -25.732 40.945 -27.044 1.00 47.50 419 ALA A C 1
ATOM 2380 O O . ALA A 1 312 ? -26.461 40.693 -28.000 1.00 48.50 419 ALA A O 1
ATOM 2382 N N . ARG A 1 313 ? -24.655 41.724 -27.127 1.00 48.83 420 ARG A N 1
ATOM 2383 C CA . ARG A 1 313 ? -24.229 42.402 -28.357 1.00 52.48 420 ARG A CA 1
ATOM 2384 C C . ARG A 1 313 ? -23.714 41.421 -29.405 1.00 51.12 420 ARG A C 1
ATOM 2385 O O . ARG A 1 313 ? -23.790 41.683 -30.594 1.00 51.81 420 ARG A O 1
ATOM 2393 N N . GLN A 1 314 ? -23.165 40.302 -28.946 1.00 53.13 421 GLN A N 1
ATOM 2394 C CA . GLN A 1 314 ? -22.552 39.297 -29.807 1.00 53.74 421 GLN A CA 1
ATOM 2395 C C . GLN A 1 314 ? -23.492 38.145 -30.173 1.00 52.62 421 GLN A C 1
ATOM 2396 O O . GLN A 1 314 ? -23.133 37.290 -30.975 1.00 52.07 421 GLN A O 1
ATOM 2402 N N . LEU A 1 315 ? -24.686 38.122 -29.593 1.00 52.93 422 LEU A N 1
ATOM 2403 C CA . LEU A 1 315 ? -25.612 37.000 -29.776 1.00 54.21 422 LEU A CA 1
ATOM 2404 C C . LEU A 1 315 ? -26.046 36.825 -31.233 1.00 52.56 422 LEU A C 1
ATOM 2405 O O . LEU A 1 315 ? -26.133 35.691 -31.709 1.00 54.85 422 LEU A O 1
ATOM 2410 N N . ALA A 1 316 ? -26.311 37.936 -31.927 1.00 53.18 423 ALA A N 1
ATOM 2411 C CA . ALA A 1 316 ? -26.700 37.919 -33.358 1.00 54.74 423 ALA A CA 1
ATOM 2412 C C . ALA A 1 316 ? -25.664 37.214 -34.224 1.00 53.92 423 ALA A C 1
ATOM 2413 O O . ALA A 1 316 ? -26.003 36.319 -35.007 1.00 51.35 423 ALA A O 1
ATOM 2415 N N . GLY A 1 317 ? -24.403 37.600 -34.040 1.00 52.60 424 GLY A N 1
ATOM 2416 C CA . GLY A 1 317 ? -23.278 36.953 -34.705 1.00 51.92 424 GLY A CA 1
ATOM 2417 C C . GLY A 1 317 ? -23.123 35.471 -34.416 1.00 52.91 424 GLY A C 1
ATOM 2418 O O . GLY A 1 317 ? -22.819 34.703 -35.326 1.00 57.40 424 GLY A O 1
ATOM 2419 N N . TRP A 1 318 ? -23.335 35.057 -33.170 1.00 51.08 425 TRP A N 1
ATOM 2420 C CA . TRP A 1 318 ? -23.150 33.645 -32.795 1.00 55.14 425 TRP A CA 1
ATOM 2421 C C . TRP A 1 318 ? -24.258 32.713 -33.274 1.00 58.16 425 TRP A C 1
ATOM 2422 O O . TRP A 1 318 ? -24.062 31.496 -33.347 1.00 57.08 425 TRP A O 1
ATOM 2433 N N . VAL A 1 319 ? -25.420 33.293 -33.558 1.00 58.32 426 VAL A N 1
ATOM 2434 C CA . VAL A 1 319 ? -26.567 32.579 -34.103 1.00 59.15 426 VAL A CA 1
ATOM 2435 C C . VAL A 1 319 ? -26.492 32.516 -35.651 1.00 61.55 426 VAL A C 1
ATOM 2436 O O . VAL A 1 319 ? -27.221 31.748 -36.272 1.00 58.04 426 VAL A O 1
ATOM 2440 N N . GLY A 1 320 ? -25.591 33.295 -36.261 1.00 65.85 427 GLY A N 1
ATOM 2441 C CA . GLY A 1 320 ? -25.442 33.377 -37.724 1.00 69.07 427 GLY A CA 1
ATOM 2442 C C . GLY A 1 320 ? -26.156 34.568 -38.350 1.00 73.17 427 GLY A C 1
ATOM 2443 O O . GLY A 1 320 ? -26.616 34.473 -39.484 1.00 77.94 427 GLY A O 1
ATOM 2444 N N . TRP A 1 321 ? -26.208 35.685 -37.612 1.00 80.21 428 TRP A N 1
ATOM 2445 C CA . TRP A 1 321 ? -26.955 36.935 -37.938 1.00 86.13 428 TRP A CA 1
ATOM 2446 C C . TRP A 1 321 ? -28.492 36.973 -37.653 1.00 82.36 428 TRP A C 1
ATOM 2447 O O . TRP A 1 321 ? -29.116 38.001 -37.879 1.00 86.86 428 TRP A O 1
ATOM 2458 N N . ALA A 1 322 ? -29.084 35.886 -37.149 1.00 80.67 429 ALA A N 1
ATOM 2459 C CA . ALA A 1 322 ? -30.516 35.823 -36.741 1.00 74.49 429 ALA A CA 1
ATOM 2460 C C . ALA A 1 322 ? -31.520 36.010 -37.876 1.00 69.42 429 ALA A C 1
ATOM 2461 O O . ALA A 1 322 ? -31.143 36.026 -39.044 1.00 69.93 429 ALA A O 1
ATOM 2463 N N . HIS B 1 3 ? -15.606 75.533 15.589 1.00 101.76 110 HIS B N 1
ATOM 2464 C CA . HIS B 1 3 ? -15.916 76.223 14.297 1.00 105.05 110 HIS B CA 1
ATOM 2465 C C . HIS B 1 3 ? -14.652 76.720 13.571 1.00 110.77 110 HIS B C 1
ATOM 2466 O O . HIS B 1 3 ? -14.393 76.309 12.437 1.00 117.72 110 HIS B O 1
ATOM 2473 N N . MET B 1 4 ? -13.862 77.571 14.234 1.00 112.25 111 MET B N 1
ATOM 2474 C CA . MET B 1 4 ? -12.824 78.386 13.554 1.00 110.46 111 MET B CA 1
ATOM 2475 C C . MET B 1 4 ? -11.679 77.543 12.960 1.00 104.82 111 MET B C 1
ATOM 2476 O O . MET B 1 4 ? -10.853 77.002 13.699 1.00 104.79 111 MET B O 1
ATOM 2481 N N . GLY B 1 5 ? -11.634 77.441 11.629 1.00 97.60 112 GLY B N 1
ATOM 2482 C CA . GLY B 1 5 ? -10.553 76.739 10.921 1.00 91.94 112 GLY B CA 1
ATOM 2483 C C . GLY B 1 5 ? -10.685 75.226 10.779 1.00 85.66 112 GLY B C 1
ATOM 2484 O O . GLY B 1 5 ? -9.694 74.550 10.502 1.00 82.30 112 GLY B O 1
ATOM 2485 N N . SER B 1 6 ? -11.895 74.694 10.960 1.00 82.31 113 SER B N 1
ATOM 2486 C CA . SER B 1 6 ? -12.177 73.263 10.750 1.00 82.07 113 SER B CA 1
ATOM 2487 C C . SER B 1 6 ? -12.282 72.936 9.261 1.00 85.96 113 SER B C 1
ATOM 2488 O O . SER B 1 6 ? -12.419 73.840 8.426 1.00 87.99 113 SER B O 1
ATOM 2491 N N . ARG B 1 7 ? -12.247 71.642 8.941 1.00 87.13 114 ARG B N 1
ATOM 2492 C CA . ARG B 1 7 ? -12.372 71.182 7.556 1.00 86.62 114 ARG B CA 1
ATOM 2493 C C . ARG B 1 7 ? -13.653 71.747 6.944 1.00 82.06 114 ARG B C 1
ATOM 2494 O O . ARG B 1 7 ? -13.607 72.385 5.894 1.00 88.53 114 ARG B O 1
ATOM 2502 N N . SER B 1 8 ? -14.778 71.556 7.626 1.00 79.72 115 SER B N 1
ATOM 2503 C CA . SER B 1 8 ? -16.082 71.984 7.102 1.00 81.40 115 SER B CA 1
ATOM 2504 C C . SER B 1 8 ? -16.250 73.497 6.986 1.00 76.59 115 SER B C 1
ATOM 2505 O O . SER B 1 8 ? -17.071 73.956 6.196 1.00 79.28 115 SER B O 1
ATOM 2508 N N . ARG B 1 9 ? -15.496 74.262 7.774 1.00 74.06 116 ARG B N 1
ATOM 2509 C CA . ARG B 1 9 ? -15.585 75.726 7.732 1.00 74.37 116 ARG B CA 1
ATOM 2510 C C . ARG B 1 9 ? -14.866 76.291 6.497 1.00 71.85 116 ARG B C 1
ATOM 2511 O O . ARG B 1 9 ? -15.438 77.100 5.751 1.00 64.25 116 ARG B O 1
ATOM 2519 N N . LEU B 1 10 ? -13.630 75.841 6.277 1.00 71.57 117 LEU B N 1
ATOM 2520 C CA . LEU B 1 10 ? -12.894 76.124 5.032 1.00 73.10 117 LEU B CA 1
ATOM 2521 C C . LEU B 1 10 ? -13.693 75.725 3.767 1.00 76.14 117 LEU B C 1
ATOM 2522 O O . LEU B 1 10 ? -13.779 76.508 2.820 1.00 79.66 117 LEU B O 1
ATOM 2527 N N . LEU B 1 11 ? -14.295 74.531 3.770 1.00 72.49 118 LEU B N 1
ATOM 2528 C CA . LEU B 1 11 ? -15.182 74.080 2.675 1.00 72.16 118 LEU B CA 1
ATOM 2529 C C . LEU B 1 11 ? -16.408 74.968 2.432 1.00 71.06 118 LEU B C 1
ATOM 2530 O O . LEU B 1 11 ? -16.876 75.076 1.299 1.00 66.64 118 LEU B O 1
ATOM 2535 N N . ALA B 1 12 ? -16.939 75.566 3.496 1.00 72.88 119 ALA B N 1
ATOM 2536 C CA . ALA B 1 12 ? -18.021 76.551 3.384 1.00 73.18 119 ALA B CA 1
ATOM 2537 C C . ALA B 1 12 ? -17.526 77.871 2.761 1.00 71.11 119 ALA B C 1
ATOM 2538 O O . ALA B 1 12 ? -18.269 78.541 2.033 1.00 68.65 119 ALA B O 1
ATOM 2540 N N . ALA B 1 13 ? -16.271 78.225 3.053 1.00 68.52 120 ALA B N 1
ATOM 2541 C CA . ALA B 1 13 ? -15.623 79.412 2.480 1.00 68.47 120 ALA B CA 1
ATOM 2542 C C . ALA B 1 13 ? -15.382 79.273 0.979 1.00 69.09 120 ALA B C 1
ATOM 2543 O O . ALA B 1 13 ? -15.725 80.173 0.209 1.00 68.61 120 ALA B O 1
ATOM 2545 N N . ASN B 1 14 ? -14.775 78.153 0.579 1.00 68.16 121 ASN B N 1
ATOM 2546 C CA . ASN B 1 14 ? -14.562 77.830 -0.846 1.00 66.91 121 ASN B CA 1
ATOM 2547 C C . ASN B 1 14 ? -15.878 77.661 -1.609 1.00 65.49 121 ASN B C 1
ATOM 2548 O O . ASN B 1 14 ? -15.980 78.052 -2.771 1.00 67.31 121 ASN B O 1
ATOM 2553 N N . ALA B 1 15 ? -16.876 77.071 -0.958 1.00 67.19 122 ALA B N 1
ATOM 2554 C CA . ALA B 1 15 ? -18.219 76.979 -1.533 1.00 66.08 122 ALA B CA 1
ATOM 2555 C C . ALA B 1 15 ? -18.785 78.366 -1.770 1.00 63.67 122 ALA B C 1
ATOM 2556 O O . ALA B 1 15 ? -19.418 78.613 -2.794 1.00 62.84 122 ALA B O 1
ATOM 2558 N N . ALA B 1 16 ? -18.553 79.258 -0.810 1.00 64.38 123 ALA B N 1
ATOM 2559 C CA . ALA B 1 16 ? -18.958 80.654 -0.927 1.00 65.46 123 ALA B CA 1
ATOM 2560 C C . ALA B 1 16 ? -18.177 81.397 -2.022 1.00 62.97 123 ALA B C 1
ATOM 2561 O O . ALA B 1 16 ? -18.767 82.119 -2.840 1.00 62.15 123 ALA B O 1
ATOM 2563 N N . ALA B 1 17 ? -16.858 81.207 -2.038 1.00 62.53 124 ALA B N 1
ATOM 2564 C CA . ALA B 1 17 ? -15.989 81.802 -3.070 1.00 63.53 124 ALA B CA 1
ATOM 2565 C C . ALA B 1 17 ? -16.391 81.443 -4.503 1.00 64.32 124 ALA B C 1
ATOM 2566 O O . ALA B 1 17 ? -16.495 82.330 -5.357 1.00 64.69 124 ALA B O 1
ATOM 2568 N N . ALA B 1 18 ? -16.636 80.154 -4.749 1.00 63.48 125 ALA B N 1
ATOM 2569 C CA . ALA B 1 18 ? -17.039 79.669 -6.082 1.00 66.95 125 ALA B CA 1
ATOM 2570 C C . ALA B 1 18 ? -18.381 80.235 -6.554 1.00 67.86 125 ALA B C 1
ATOM 2571 O O . ALA B 1 18 ? -18.567 80.482 -7.749 1.00 70.64 125 ALA B O 1
ATOM 2573 N N . ALA B 1 19 ? -19.312 80.431 -5.623 1.00 71.79 126 ALA B N 1
ATOM 2574 C CA . ALA B 1 19 ? -20.611 81.031 -5.941 1.00 74.74 126 ALA B CA 1
ATOM 2575 C C . ALA B 1 19 ? -20.465 82.509 -6.332 1.00 79.20 126 ALA B C 1
ATOM 2576 O O . ALA B 1 19 ? -21.165 82.987 -7.233 1.00 80.20 126 ALA B O 1
ATOM 2578 N N . PHE B 1 20 ? -19.552 83.216 -5.659 1.00 76.18 127 PHE B N 1
ATOM 2579 C CA . PHE B 1 20 ? -19.232 84.609 -6.001 1.00 77.89 127 PHE B CA 1
ATOM 2580 C C . PHE B 1 20 ? -18.583 84.709 -7.382 1.00 72.47 127 PHE B C 1
ATOM 2581 O O . PHE B 1 20 ? -19.050 85.455 -8.242 1.00 68.68 127 PHE B O 1
ATOM 2589 N N . TYR B 1 21 ? -17.506 83.956 -7.581 1.00 71.87 128 TYR B N 1
ATOM 2590 C CA . TYR B 1 21 ? -16.800 83.944 -8.864 1.00 69.37 128 TYR B CA 1
ATOM 2591 C C . TYR B 1 21 ? -17.719 83.544 -10.034 1.00 68.85 128 TYR B C 1
ATOM 2592 O O . TYR B 1 21 ? -17.608 84.103 -11.130 1.00 67.39 128 TYR B O 1
ATOM 2601 N N . ALA B 1 22 ? -18.625 82.594 -9.800 1.00 68.22 129 ALA B N 1
ATOM 2602 C CA . ALA B 1 22 ? -19.641 82.237 -10.797 1.00 72.44 129 ALA B CA 1
ATOM 2603 C C . ALA B 1 22 ? -20.447 83.456 -11.231 1.00 70.56 129 ALA B C 1
ATOM 2604 O O . ALA B 1 22 ? -20.577 83.724 -12.423 1.00 65.80 129 ALA B O 1
ATOM 2606 N N . GLN B 1 23 ? -20.969 84.190 -10.248 1.00 78.98 130 GLN B N 1
ATOM 2607 C CA . GLN B 1 23 ? -21.697 85.448 -10.490 1.00 83.87 130 GLN B CA 1
ATOM 2608 C C . GLN B 1 23 ? -20.827 86.458 -11.251 1.00 78.43 130 GLN B C 1
ATOM 2609 O O . GLN B 1 23 ? -21.271 87.035 -12.242 1.00 76.59 130 GLN B O 1
ATOM 2615 N N . ALA B 1 24 ? -19.584 86.631 -10.805 1.00 73.89 131 ALA B N 1
ATOM 2616 C CA . ALA B 1 24 ? -18.638 87.567 -11.434 1.00 73.12 131 ALA B CA 1
ATOM 2617 C C . ALA B 1 24 ? -18.344 87.321 -12.931 1.00 73.45 131 ALA B C 1
ATOM 2618 O O . ALA B 1 24 ? -17.982 88.254 -13.643 1.00 73.65 131 ALA B O 1
ATOM 2620 N N . LEU B 1 25 ? -18.496 86.081 -13.401 1.00 76.94 132 LEU B N 1
ATOM 2621 C CA . LEU B 1 25 ? -18.448 85.781 -14.845 1.00 78.28 132 LEU B CA 1
ATOM 2622 C C . LEU B 1 25 ? -19.563 86.501 -15.611 1.00 82.23 132 LEU B C 1
ATOM 2623 O O . LEU B 1 25 ? -19.435 86.726 -16.815 1.00 82.63 132 LEU B O 1
ATOM 2628 N N . GLN B 1 26 ? -20.651 86.842 -14.915 1.00 86.43 133 GLN B N 1
ATOM 2629 C CA . GLN B 1 26 ? -21.730 87.665 -15.462 1.00 94.47 133 GLN B CA 1
ATOM 2630 C C . GLN B 1 26 ? -21.512 89.153 -15.116 1.00 96.27 133 GLN B C 1
ATOM 2631 O O . GLN B 1 26 ? -22.370 89.788 -14.494 1.00 101.07 133 GLN B O 1
ATOM 2637 N N . SER B 1 27 ? -20.361 89.695 -15.522 1.00 94.50 134 SER B N 1
ATOM 2638 C CA . SER B 1 27 ? -20.063 91.128 -15.400 1.00 93.60 134 SER B CA 1
ATOM 2639 C C . SER B 1 27 ? -19.489 91.676 -16.710 1.00 92.49 134 SER B C 1
ATOM 2640 O O . SER B 1 27 ? -19.181 90.916 -17.634 1.00 91.48 134 SER B O 1
ATOM 2643 N N . ASP B 1 28 ? -19.349 92.997 -16.773 1.00 90.52 135 ASP B N 1
ATOM 2644 C CA . ASP B 1 28 ? -18.879 93.683 -17.983 1.00 91.61 135 ASP B CA 1
ATOM 2645 C C . ASP B 1 28 ? -17.385 93.459 -18.254 1.00 86.66 135 ASP B C 1
ATOM 2646 O O . ASP B 1 28 ? -16.988 93.254 -19.409 1.00 79.23 135 ASP B O 1
ATOM 2651 N N . GLU B 1 29 ? -16.567 93.505 -17.201 1.00 85.48 136 GLU B N 1
ATOM 2652 C CA . GLU B 1 29 ? -15.117 93.269 -17.338 1.00 88.25 136 GLU B CA 1
ATOM 2653 C C . GLU B 1 29 ? -14.748 91.798 -17.578 1.00 90.09 136 GLU B C 1
ATOM 2654 O O . GLU B 1 29 ? -13.660 91.513 -18.086 1.00 87.78 136 GLU B O 1
ATOM 2660 N N . ALA B 1 30 ? -15.651 90.881 -17.217 1.00 88.03 137 ALA B N 1
ATOM 2661 C CA . ALA B 1 30 ? -15.454 89.442 -17.434 1.00 90.81 137 ALA B CA 1
ATOM 2662 C C . ALA B 1 30 ? -15.696 88.965 -18.881 1.00 87.76 137 ALA B C 1
ATOM 2663 O O . ALA B 1 30 ? -15.535 87.776 -19.160 1.00 82.78 137 ALA B O 1
ATOM 2665 N N . ALA B 1 31 ? -16.093 89.874 -19.779 1.00 84.45 138 ALA B N 1
ATOM 2666 C CA . ALA B 1 31 ? -16.293 89.568 -21.206 1.00 79.04 138 ALA B CA 1
ATOM 2667 C C . ALA B 1 31 ? -15.214 88.676 -21.857 1.00 74.35 138 ALA B C 1
ATOM 2668 O O . ALA B 1 31 ? -15.567 87.708 -22.524 1.00 75.10 138 ALA B O 1
ATOM 2670 N N . PRO B 1 32 ? -13.910 88.996 -21.678 1.00 71.29 139 PRO B N 1
ATOM 2671 C CA . PRO B 1 32 ? -12.862 88.136 -22.279 1.00 74.23 139 PRO B CA 1
ATOM 2672 C C . PRO B 1 32 ? -12.791 86.691 -21.746 1.00 74.46 139 PRO B C 1
ATOM 2673 O O . PRO B 1 32 ? -12.336 85.801 -22.472 1.00 72.46 139 PRO B O 1
ATOM 2677 N N . ALA B 1 33 ? -13.228 86.473 -20.503 1.00 73.37 140 ALA B N 1
ATOM 2678 C CA . ALA B 1 33 ? -13.366 85.123 -19.947 1.00 72.72 140 ALA B CA 1
ATOM 2679 C C . ALA B 1 33 ? -14.495 84.348 -20.636 1.00 76.48 140 ALA B C 1
ATOM 2680 O O . ALA B 1 33 ? -14.326 83.175 -20.968 1.00 73.79 140 ALA B O 1
ATOM 2682 N N . ARG B 1 34 ? -15.643 85.003 -20.829 1.00 77.76 141 ARG B N 1
ATOM 2683 C CA . ARG B 1 34 ? -16.766 84.407 -21.568 1.00 79.33 141 ARG B CA 1
ATOM 2684 C C . ARG B 1 34 ? -16.385 84.133 -23.018 1.00 77.28 141 ARG B C 1
ATOM 2685 O O . ARG B 1 34 ? -16.788 83.118 -23.586 1.00 77.46 141 ARG B O 1
ATOM 2693 N N . GLN B 1 35 ? -15.617 85.043 -23.611 1.00 77.21 142 GLN B N 1
ATOM 2694 C CA . GLN B 1 35 ? -15.192 84.906 -25.002 1.00 80.32 142 GLN B CA 1
ATOM 2695 C C . GLN B 1 35 ? -14.267 83.705 -25.152 1.00 74.67 142 GLN B C 1
ATOM 2696 O O . GLN B 1 35 ? -14.445 82.907 -26.067 1.00 75.17 142 GLN B O 1
ATOM 2702 N N . TYR B 1 36 ? -13.296 83.588 -24.247 1.00 67.59 143 TYR B N 1
ATOM 2703 C CA . TYR B 1 36 ? -12.419 82.416 -24.160 1.00 62.25 143 TYR B CA 1
ATOM 2704 C C . TYR B 1 36 ? -13.214 81.115 -24.152 1.00 58.27 143 TYR B C 1
ATOM 2705 O O . TYR B 1 36 ? -12.843 80.152 -24.824 1.00 54.69 143 TYR B O 1
ATOM 2714 N N . LEU B 1 37 ? -14.296 81.094 -23.380 1.00 56.64 144 LEU B N 1
ATOM 2715 C CA . LEU B 1 37 ? -15.195 79.947 -23.359 1.00 59.05 144 LEU B CA 1
ATOM 2716 C C . LEU B 1 37 ? -15.922 79.708 -24.692 1.00 62.97 144 LEU B C 1
ATOM 2717 O O . LEU B 1 37 ? -15.871 78.593 -25.219 1.00 68.64 144 LEU B O 1
ATOM 2722 N N . THR B 1 38 ? -16.586 80.733 -25.238 1.00 68.35 145 THR B N 1
ATOM 2723 C CA . THR B 1 38 ? -17.350 80.578 -26.501 1.00 71.29 145 THR B CA 1
ATOM 2724 C C . THR B 1 38 ? -16.436 80.340 -27.705 1.00 69.13 145 THR B C 1
ATOM 2725 O O . THR B 1 38 ? -16.779 79.568 -28.594 1.00 67.97 145 THR B O 1
ATOM 2729 N N . GLU B 1 39 ? -15.277 80.992 -27.710 1.00 71.51 146 GLU B N 1
ATOM 2730 C CA . GLU B 1 39 ? -14.218 80.762 -28.701 1.00 73.81 146 GLU B CA 1
ATOM 2731 C C . GLU B 1 39 ? -13.917 79.276 -28.915 1.00 74.38 146 GLU B C 1
ATOM 2732 O O . GLU B 1 39 ? -13.585 78.881 -30.032 1.00 79.88 146 GLU B O 1
ATOM 2738 N N . ARG B 1 40 ? -14.023 78.466 -27.856 1.00 73.22 147 ARG B N 1
ATOM 2739 C CA . ARG B 1 40 ? -13.875 77.005 -27.973 1.00 72.70 147 ARG B CA 1
ATOM 2740 C C . ARG B 1 40 ? -15.154 76.229 -27.596 1.00 70.01 147 ARG B C 1
ATOM 2741 O O . ARG B 1 40 ? -15.109 75.149 -27.008 1.00 67.15 147 ARG B O 1
ATOM 2749 N N . SER B 1 41 ? -16.291 76.807 -27.983 1.00 72.39 148 SER B N 1
ATOM 2750 C CA . SER B 1 41 ? -17.593 76.136 -28.042 1.00 72.37 148 SER B CA 1
ATOM 2751 C C . SER B 1 41 ? -18.190 75.650 -26.713 1.00 72.11 148 SER B C 1
ATOM 2752 O O . SER B 1 41 ? -18.961 74.684 -26.691 1.00 69.92 148 SER B O 1
ATOM 2755 N N . PHE B 1 42 ? -17.866 76.335 -25.617 1.00 74.85 149 PHE B N 1
ATOM 2756 C CA . PHE B 1 42 ? -18.491 76.062 -24.317 1.00 75.72 149 PHE B CA 1
ATOM 2757 C C . PHE B 1 42 ? -19.555 77.133 -24.037 1.00 78.12 149 PHE B C 1
ATOM 2758 O O . PHE B 1 42 ? -19.222 78.302 -23.832 1.00 80.50 149 PHE B O 1
ATOM 2766 N N . ASP B 1 43 ? -20.827 76.726 -24.042 1.00 79.64 150 ASP B N 1
ATOM 2767 C CA . ASP B 1 43 ? -21.962 77.656 -23.880 1.00 81.50 150 ASP B CA 1
ATOM 2768 C C . ASP B 1 43 ? -22.237 78.008 -22.406 1.00 80.55 150 ASP B C 1
ATOM 2769 O O . ASP B 1 43 ? -21.521 77.549 -21.519 1.00 82.19 150 ASP B O 1
ATOM 2774 N N . ALA B 1 44 ? -23.253 78.838 -22.156 1.00 81.74 151 ALA B N 1
ATOM 2775 C CA . ALA B 1 44 ? -23.619 79.259 -20.788 1.00 80.15 151 ALA B CA 1
ATOM 2776 C C . ALA B 1 44 ? -24.062 78.101 -19.872 1.00 76.99 151 ALA B C 1
ATOM 2777 O O . ALA B 1 44 ? -23.800 78.119 -18.661 1.00 71.43 151 ALA B O 1
ATOM 2779 N N . ALA B 1 45 ? -24.734 77.107 -20.450 1.00 76.64 152 ALA B N 1
ATOM 2780 C CA . ALA B 1 45 ? -25.095 75.876 -19.729 1.00 76.88 152 ALA B CA 1
ATOM 2781 C C . ALA B 1 45 ? -23.859 75.083 -19.284 1.00 76.04 152 ALA B C 1
ATOM 2782 O O . ALA B 1 45 ? -23.835 74.530 -18.183 1.00 71.66 152 ALA B O 1
ATOM 2784 N N . ALA B 1 46 ? -22.847 75.037 -20.155 1.00 76.82 153 ALA B N 1
ATOM 2785 C CA . ALA B 1 46 ? -21.585 74.347 -19.882 1.00 77.68 153 ALA B CA 1
ATOM 2786 C C . ALA B 1 46 ? -20.784 75.041 -18.782 1.00 77.00 153 ALA B C 1
ATOM 2787 O O . ALA B 1 46 ? -20.399 74.408 -17.804 1.00 76.32 153 ALA B O 1
ATOM 2789 N N . ALA B 1 47 ? -20.557 76.344 -18.946 1.00 78.15 154 ALA B N 1
ATOM 2790 C CA . ALA B 1 47 ? -19.864 77.167 -17.943 1.00 76.89 154 ALA B CA 1
ATOM 2791 C C . ALA B 1 47 ? -20.457 77.027 -16.546 1.00 78.61 154 ALA B C 1
ATOM 2792 O O . ALA B 1 47 ? -19.724 77.017 -15.557 1.00 84.64 154 ALA B O 1
ATOM 2794 N N . ARG B 1 48 ? -21.782 76.917 -16.476 1.00 80.55 155 ARG B N 1
ATOM 2795 C CA . ARG B 1 48 ? -22.496 76.707 -15.210 1.00 79.78 155 ARG B CA 1
ATOM 2796 C C . ARG B 1 48 ? -22.276 75.306 -14.659 1.00 75.01 155 ARG B C 1
ATOM 2797 O O . ARG B 1 48 ? -22.090 75.144 -13.451 1.00 73.14 155 ARG B O 1
ATOM 2805 N N . LYS B 1 49 ? -22.287 74.308 -15.541 1.00 69.97 156 LYS B N 1
ATOM 2806 C CA . LYS B 1 49 ? -22.087 72.898 -15.153 1.00 70.14 156 LYS B CA 1
ATOM 2807 C C . LYS B 1 49 ? -20.713 72.624 -14.535 1.00 68.67 156 LYS B C 1
ATOM 2808 O O . LYS B 1 49 ? -20.605 71.830 -13.593 1.00 69.47 156 LYS B O 1
ATOM 2814 N N . PHE B 1 50 ? -19.675 73.257 -15.083 1.00 66.71 157 PHE B N 1
ATOM 2815 C CA . PHE B 1 50 ? -18.308 73.155 -14.544 1.00 65.41 157 PHE B CA 1
ATOM 2816 C C . PHE B 1 50 ? -17.969 74.248 -13.534 1.00 63.54 157 PHE B C 1
ATOM 2817 O O . PHE B 1 50 ? -16.815 74.351 -13.119 1.00 61.54 157 PHE B O 1
ATOM 2825 N N . GLY B 1 51 ? -18.966 75.048 -13.133 1.00 62.55 158 GLY B N 1
ATOM 2826 C CA . GLY B 1 51 ? -18.788 76.104 -12.140 1.00 60.20 158 GLY B CA 1
ATOM 2827 C C . GLY B 1 51 ? -17.840 77.219 -12.546 1.00 60.23 158 GLY B C 1
ATOM 2828 O O . GLY B 1 51 ? -17.262 77.862 -11.680 1.00 61.55 158 GLY B O 1
ATOM 2829 N N . CYS B 1 52 ? -17.692 77.462 -13.849 1.00 59.87 159 CYS B N 1
ATOM 2830 C CA . CYS B 1 52 ? -16.749 78.464 -14.345 1.00 64.69 159 CYS B CA 1
ATOM 2831 C C . CYS B 1 52 ? -17.070 79.851 -13.789 1.00 65.35 159 CYS B C 1
ATOM 2832 O O . CYS B 1 52 ? -18.221 80.286 -13.796 1.00 62.86 159 CYS B O 1
ATOM 2835 N N . GLY B 1 53 ? -16.040 80.526 -13.295 1.00 68.34 160 GLY B N 1
ATOM 2836 C CA . GLY B 1 53 ? -16.186 81.857 -12.725 1.00 70.89 160 GLY B CA 1
ATOM 2837 C C . GLY B 1 53 ? -15.105 82.796 -13.205 1.00 70.62 160 GLY B C 1
ATOM 2838 O O . GLY B 1 53 ? -14.219 82.405 -13.963 1.00 68.91 160 GLY B O 1
ATOM 2839 N N . PHE B 1 54 ? -15.196 84.047 -12.763 1.00 73.88 161 PHE B N 1
ATOM 2840 C CA . PHE B 1 54 ? -14.207 85.079 -13.074 1.00 70.48 161 PHE B CA 1
ATOM 2841 C C . PHE B 1 54 ? -13.759 85.690 -11.761 1.00 65.61 161 PHE B C 1
ATOM 2842 O O . PHE B 1 54 ? -14.591 85.968 -10.906 1.00 62.54 161 PHE B O 1
ATOM 2850 N N . ALA B 1 55 ? -12.450 85.850 -11.585 1.00 66.58 162 ALA B N 1
ATOM 2851 C CA . ALA B 1 55 ? -11.908 86.624 -10.474 1.00 66.45 162 ALA B CA 1
ATOM 2852 C C . ALA B 1 55 ? -11.821 88.069 -10.962 1.00 71.18 162 ALA B C 1
ATOM 2853 O O . ALA B 1 55 ? -11.134 88.327 -11.953 1.00 70.13 162 ALA B O 1
ATOM 2855 N N . PRO B 1 56 ? -12.529 89.008 -10.296 1.00 76.37 163 PRO B N 1
ATOM 2856 C CA . PRO B 1 56 ? -12.502 90.382 -10.793 1.00 77.30 163 PRO B CA 1
ATOM 2857 C C . PRO B 1 56 ? -11.229 91.127 -10.421 1.00 77.50 163 PRO B C 1
ATOM 2858 O O . PRO B 1 56 ? -10.423 90.653 -9.607 1.00 73.23 163 PRO B O 1
ATOM 2862 N N . SER B 1 57 ? -11.068 92.286 -11.052 1.00 81.46 164 SER B N 1
ATOM 2863 C CA . SER B 1 57 ? -10.009 93.244 -10.735 1.00 81.95 164 SER B CA 1
ATOM 2864 C C . SER B 1 57 ? -10.237 93.871 -9.356 1.00 78.72 164 SER B C 1
ATOM 2865 O O . SER B 1 57 ? -11.254 93.622 -8.707 1.00 75.49 164 SER B O 1
ATOM 2868 N N . GLY B 1 58 ? -9.283 94.685 -8.918 1.00 81.45 165 GLY B N 1
ATOM 2869 C CA . GLY B 1 58 ? -9.308 95.277 -7.585 1.00 80.94 165 GLY B CA 1
ATOM 2870 C C . GLY B 1 58 ? -8.434 94.462 -6.659 1.00 82.27 165 GLY B C 1
ATOM 2871 O O . GLY B 1 58 ? -7.673 93.601 -7.114 1.00 90.18 165 GLY B O 1
ATOM 2872 N N . TRP B 1 59 ? -8.542 94.731 -5.361 1.00 76.91 166 TRP B N 1
ATOM 2873 C CA . TRP B 1 59 ? -7.670 94.115 -4.364 1.00 73.64 166 TRP B CA 1
ATOM 2874 C C . TRP B 1 59 ? -8.350 92.994 -3.583 1.00 72.71 166 TRP B C 1
ATOM 2875 O O . TRP B 1 59 ? -7.801 91.897 -3.498 1.00 70.25 166 TRP B O 1
ATOM 2886 N N . ASP B 1 60 ? -9.536 93.259 -3.035 1.00 73.62 167 ASP B N 1
ATOM 2887 C CA . ASP B 1 60 ? -10.127 92.389 -2.009 1.00 76.05 167 ASP B CA 1
ATOM 2888 C C . ASP B 1 60 ? -11.650 92.218 -2.128 1.00 75.43 167 ASP B C 1
ATOM 2889 O O . ASP B 1 60 ? -12.359 92.176 -1.116 1.00 77.44 167 ASP B O 1
ATOM 2894 N N . SER B 1 61 ? -12.134 92.073 -3.362 1.00 74.87 168 SER B N 1
ATOM 2895 C CA . SER B 1 61 ? -13.571 91.906 -3.635 1.00 75.09 168 SER B CA 1
ATOM 2896 C C . SER B 1 61 ? -14.134 90.675 -2.922 1.00 75.77 168 SER B C 1
ATOM 2897 O O . SER B 1 61 ? -15.129 90.765 -2.202 1.00 75.80 168 SER B O 1
ATOM 2900 N N . LEU B 1 62 ? -13.478 89.536 -3.130 1.00 75.18 169 LEU B N 1
ATOM 2901 C CA . LEU B 1 62 ? -13.863 88.273 -2.494 1.00 75.13 169 LEU B CA 1
ATOM 2902 C C . LEU B 1 62 ? -13.614 88.288 -0.985 1.00 75.42 169 LEU B C 1
ATOM 2903 O O . LEU B 1 62 ? -14.435 87.790 -0.214 1.00 70.05 169 LEU B O 1
ATOM 2908 N N . THR B 1 63 ? -12.469 88.827 -0.574 1.00 77.48 170 THR B N 1
ATOM 2909 C CA . THR B 1 63 ? -12.069 88.797 0.829 1.00 78.86 170 THR B CA 1
ATOM 2910 C C . THR B 1 63 ? -13.056 89.545 1.729 1.00 83.86 170 THR B C 1
ATOM 2911 O O . THR B 1 63 ? -13.440 89.038 2.791 1.00 86.96 170 THR B O 1
ATOM 2915 N N . LYS B 1 64 ? -13.469 90.734 1.296 1.00 83.05 171 LYS B N 1
ATOM 2916 C CA . LYS B 1 64 ? -14.486 91.502 2.016 1.00 86.34 171 LYS B CA 1
ATOM 2917 C C . LYS B 1 64 ? -15.852 90.796 2.019 1.00 89.35 171 LYS B C 1
ATOM 2918 O O . LYS B 1 64 ? -16.517 90.753 3.055 1.00 88.63 171 LYS B O 1
ATOM 2924 N N . HIS B 1 65 ? -16.246 90.245 0.864 1.00 90.35 172 HIS B N 1
ATOM 2925 C CA . HIS B 1 65 ? -17.510 89.490 0.696 1.00 87.42 172 HIS B CA 1
ATOM 2926 C C . HIS B 1 65 ? -17.667 88.410 1.779 1.00 88.22 172 HIS B C 1
ATOM 2927 O O . HIS B 1 65 ? -18.705 88.329 2.455 1.00 82.19 172 HIS B O 1
ATOM 2934 N N . LEU B 1 66 ? -16.610 87.617 1.959 1.00 86.33 173 LEU B N 1
ATOM 2935 C CA . LEU B 1 66 ? -16.607 86.500 2.908 1.00 86.65 173 LEU B CA 1
ATOM 2936 C C . LEU B 1 66 ? -16.453 86.952 4.374 1.00 89.69 173 LEU B C 1
ATOM 2937 O O . LEU B 1 66 ? -16.986 86.312 5.279 1.00 86.87 173 LEU B O 1
ATOM 2942 N N . GLN B 1 67 ? -15.746 88.058 4.609 1.00 97.80 174 GLN B N 1
ATOM 2943 C CA . GLN B 1 67 ? -15.748 88.713 5.933 1.00 95.68 174 GLN B CA 1
ATOM 2944 C C . GLN B 1 67 ? -17.135 89.252 6.293 1.00 98.19 174 GLN B C 1
ATOM 2945 O O . GLN B 1 67 ? -17.625 89.009 7.396 1.00 100.57 174 GLN B O 1
ATOM 2951 N N . ARG B 1 68 ? -17.771 89.950 5.350 1.00 99.91 175 ARG B N 1
ATOM 2952 C CA . ARG B 1 68 ? -19.139 90.458 5.534 1.00 103.93 175 ARG B CA 1
ATOM 2953 C C . ARG B 1 68 ? -20.197 89.364 5.758 1.00 103.75 175 ARG B C 1
ATOM 2954 O O . ARG B 1 68 ? -21.284 89.666 6.249 1.00 110.54 175 ARG B O 1
ATOM 2962 N N . LYS B 1 69 ? -19.898 88.120 5.384 1.00 99.54 176 LYS B N 1
ATOM 2963 C CA . LYS B 1 69 ? -20.741 86.977 5.735 1.00 100.65 176 LYS B CA 1
ATOM 2964 C C . LYS B 1 69 ? -20.091 86.070 6.801 1.00 98.75 176 LYS B C 1
ATOM 2965 O O . LYS B 1 69 ? -20.327 84.859 6.817 1.00 102.90 176 LYS B O 1
ATOM 2971 N N . GLY B 1 70 ? -19.283 86.656 7.689 1.00 90.23 177 GLY B N 1
ATOM 2972 C CA . GLY B 1 70 ? -18.813 85.973 8.897 1.00 87.98 177 GLY B CA 1
ATOM 2973 C C . GLY B 1 70 ? -17.493 85.215 8.880 1.00 87.72 177 GLY B C 1
ATOM 2974 O O . GLY B 1 70 ? -17.022 84.815 9.947 1.00 86.44 177 GLY B O 1
ATOM 2975 N N . PHE B 1 71 ? -16.892 85.004 7.705 1.00 86.85 178 PHE B N 1
ATOM 2976 C CA . PHE B 1 71 ? -15.607 84.288 7.615 1.00 87.09 178 PHE B CA 1
ATOM 2977 C C . PHE B 1 71 ? -14.440 85.195 8.025 1.00 90.17 178 PHE B C 1
ATOM 2978 O O . PHE B 1 71 ? -14.193 86.225 7.398 1.00 87.64 178 PHE B O 1
ATOM 2986 N N . GLU B 1 72 ? -13.720 84.796 9.072 1.00 98.16 179 GLU B N 1
ATOM 2987 C CA . GLU B 1 72 ? -12.549 85.535 9.551 1.00 103.34 179 GLU B CA 1
ATOM 2988 C C . GLU B 1 72 ? -11.385 85.374 8.563 1.00 103.62 179 GLU B C 1
ATOM 2989 O O . GLU B 1 72 ? -11.291 84.361 7.859 1.00 104.01 179 GLU B O 1
ATOM 2995 N N . PHE B 1 73 ? -10.511 86.377 8.515 1.00 97.28 180 PHE B N 1
ATOM 2996 C CA . PHE B 1 73 ? -9.370 86.377 7.597 1.00 94.34 180 PHE B CA 1
ATOM 2997 C C . PHE B 1 73 ? -8.416 85.183 7.781 1.00 94.63 180 PHE B C 1
ATOM 2998 O O . PHE B 1 73 ? -7.875 84.681 6.796 1.00 94.63 180 PHE B O 1
ATOM 3006 N N . GLU B 1 74 ? -8.201 84.746 9.025 1.00 97.16 181 GLU B N 1
ATOM 3007 C CA . GLU B 1 74 ? -7.336 83.575 9.306 1.00 98.52 181 GLU B CA 1
ATOM 3008 C C . GLU B 1 74 ? -7.837 82.283 8.652 1.00 91.38 181 GLU B C 1
ATOM 3009 O O . GLU B 1 74 ? -7.031 81.459 8.208 1.00 82.84 181 GLU B O 1
ATOM 3015 N N . GLU B 1 75 ? -9.159 82.121 8.604 1.00 85.72 182 GLU B N 1
ATOM 3016 C CA . GLU B 1 75 ? -9.784 80.987 7.921 1.00 85.81 182 GLU B CA 1
ATOM 3017 C C . GLU B 1 75 ? -9.521 81.061 6.401 1.00 85.33 182 GLU B C 1
ATOM 3018 O O . GLU B 1 75 ? -9.139 80.065 5.769 1.00 83.84 182 GLU B O 1
ATOM 3024 N N . LEU B 1 76 ? -9.700 82.253 5.837 1.00 79.89 183 LEU B N 1
ATOM 3025 C CA . LEU B 1 76 ? -9.510 82.473 4.406 1.00 77.60 183 LEU B CA 1
ATOM 3026 C C . LEU B 1 76 ? -8.058 82.322 3.943 1.00 78.30 183 LEU B C 1
ATOM 3027 O O . LEU B 1 76 ? -7.821 81.968 2.788 1.00 79.85 183 LEU B O 1
ATOM 3032 N N . GLU B 1 77 ? -7.096 82.587 4.825 1.00 76.68 184 GLU B N 1
ATOM 3033 C CA . GLU B 1 77 ? -5.681 82.379 4.498 1.00 79.32 184 GLU B CA 1
ATOM 3034 C C . GLU B 1 77 ? -5.353 80.883 4.427 1.00 75.21 184 GLU B C 1
ATOM 3035 O O . GLU B 1 77 ? -4.718 80.428 3.470 1.00 74.07 184 GLU B O 1
ATOM 3041 N N . ALA B 1 78 ? -5.797 80.131 5.434 1.00 72.12 185 ALA B N 1
ATOM 3042 C CA . ALA B 1 78 ? -5.651 78.671 5.443 1.00 72.25 185 ALA B CA 1
ATOM 3043 C C . ALA B 1 78 ? -6.508 77.991 4.359 1.00 72.57 185 ALA B C 1
ATOM 3044 O O . ALA B 1 78 ? -6.124 76.943 3.854 1.00 69.95 185 ALA B O 1
ATOM 3046 N N . ALA B 1 79 ? -7.653 78.586 4.011 1.00 72.88 186 ALA B N 1
ATOM 3047 C CA . ALA B 1 79 ? -8.477 78.121 2.883 1.00 72.56 186 ALA B CA 1
ATOM 3048 C C . ALA B 1 79 ? -7.780 78.277 1.528 1.00 75.28 186 ALA B C 1
ATOM 3049 O O . ALA B 1 79 ? -8.013 77.476 0.615 1.00 86.74 186 ALA B O 1
ATOM 3051 N N . GLY B 1 80 ? -6.945 79.313 1.406 1.00 71.37 187 GLY B N 1
ATOM 3052 C CA . GLY B 1 80 ? -6.190 79.614 0.179 1.00 68.06 187 GLY B CA 1
ATOM 3053 C C . GLY B 1 80 ? -6.825 80.675 -0.708 1.00 62.30 187 GLY B C 1
ATOM 3054 O O . GLY B 1 80 ? -6.298 80.990 -1.764 1.00 64.19 187 GLY B O 1
ATOM 3055 N N . LEU B 1 81 ? -7.951 81.227 -0.268 1.00 60.74 188 LEU B N 1
ATOM 3056 C CA . LEU B 1 81 ? -8.724 82.216 -1.021 1.00 62.41 188 LEU B CA 1
ATOM 3057 C C . LEU B 1 81 ? -8.199 83.658 -0.934 1.00 65.85 188 LEU B C 1
ATOM 3058 O O . LEU B 1 81 ? -8.490 84.472 -1.823 1.00 65.30 188 LEU B O 1
ATOM 3063 N N . SER B 1 82 ? -7.484 83.971 0.153 1.00 67.33 189 SER B N 1
ATOM 3064 C CA . SER B 1 82 ? -6.957 85.316 0.428 1.00 70.38 189 SER B CA 1
ATOM 3065 C C . SER B 1 82 ? -5.543 85.232 0.955 1.00 71.00 189 SER B C 1
ATOM 3066 O O . SER B 1 82 ? -5.125 84.194 1.459 1.00 75.95 189 SER B O 1
ATOM 3069 N N . ARG B 1 83 ? -4.812 86.334 0.841 1.00 75.10 190 ARG B N 1
ATOM 3070 C CA . ARG B 1 83 ? -3.478 86.447 1.441 1.00 79.57 190 ARG B CA 1
ATOM 3071 C C . ARG B 1 83 ? -3.235 87.841 2.033 1.00 79.84 190 ARG B C 1
ATOM 3072 O O . ARG B 1 83 ? -3.994 88.785 1.779 1.00 80.75 190 ARG B O 1
ATOM 3080 N N . GLN B 1 84 ? -2.179 87.948 2.834 1.00 81.56 191 GLN B N 1
ATOM 3081 C CA . GLN B 1 84 ? -1.833 89.198 3.502 1.00 84.49 191 GLN B CA 1
ATOM 3082 C C . GLN B 1 84 ? -1.052 90.090 2.540 1.00 81.76 191 GLN B C 1
ATOM 3083 O O . GLN B 1 84 ? -0.034 89.664 1.995 1.00 80.65 191 GLN B O 1
ATOM 3089 N N . GLY B 1 85 ? -1.548 91.310 2.324 1.00 79.10 192 GLY B N 1
ATOM 3090 C CA . GLY B 1 85 ? -0.811 92.354 1.606 1.00 79.59 192 GLY B CA 1
ATOM 3091 C C . GLY B 1 85 ? -0.233 93.403 2.544 1.00 77.64 192 GLY B C 1
ATOM 3092 O O . GLY B 1 85 ? -0.362 93.299 3.766 1.00 73.42 192 GLY B O 1
ATOM 3093 N N . ARG B 1 86 ? 0.409 94.416 1.964 1.00 82.69 193 ARG B N 1
ATOM 3094 C CA . ARG B 1 86 ? 1.050 95.485 2.744 1.00 85.15 193 ARG B CA 1
ATOM 3095 C C . ARG B 1 86 ? 0.040 96.300 3.556 1.00 79.23 193 ARG B C 1
ATOM 3096 O O . ARG B 1 86 ? 0.266 96.549 4.738 1.00 77.88 193 ARG B O 1
ATOM 3104 N N . HIS B 1 87 ? -1.065 96.694 2.922 1.00 76.86 194 HIS B N 1
ATOM 3105 C CA . HIS B 1 87 ? -2.129 97.465 3.580 1.00 79.01 194 HIS B CA 1
ATOM 3106 C C . HIS B 1 87 ? -3.350 96.600 3.924 1.00 82.25 194 HIS B C 1
ATOM 3107 O O . HIS B 1 87 ? -4.500 97.038 3.779 1.00 79.23 194 HIS B O 1
ATOM 3114 N N . GLY B 1 88 ? -3.087 95.381 4.401 1.00 84.82 195 GLY B N 1
ATOM 3115 C CA . GLY B 1 88 ? -4.132 94.464 4.856 1.00 89.39 195 GLY B CA 1
ATOM 3116 C C . GLY B 1 88 ? -4.461 93.345 3.876 1.00 91.66 195 GLY B C 1
ATOM 3117 O O . GLY B 1 88 ? -3.652 93.022 2.995 1.00 87.59 195 GLY B O 1
ATOM 3118 N N . PRO B 1 89 ? -5.656 92.741 4.021 1.00 94.33 196 PRO B N 1
ATOM 3119 C CA . PRO B 1 89 ? -5.993 91.550 3.244 1.00 92.46 196 PRO B CA 1
ATOM 3120 C C . PRO B 1 89 ? -6.228 91.827 1.755 1.00 87.78 196 PRO B C 1
ATOM 3121 O O . PRO B 1 89 ? -6.618 92.936 1.385 1.00 90.27 196 PRO B O 1
ATOM 3125 N N . MET B 1 90 ? -5.969 90.818 0.923 1.00 81.05 197 MET B N 1
ATOM 3126 C CA . MET B 1 90 ? -6.253 90.879 -0.514 1.00 76.95 197 MET B CA 1
ATOM 3127 C C . MET B 1 90 ? -6.616 89.508 -1.089 1.00 71.06 197 MET B C 1
ATOM 3128 O O . MET B 1 90 ? -6.367 88.474 -0.464 1.00 71.22 197 MET B O 1
ATOM 3133 N N . ASP B 1 91 ? -7.216 89.521 -2.276 1.00 67.58 198 ASP B N 1
ATOM 3134 C CA . ASP B 1 91 ? -7.563 88.291 -2.997 1.00 68.52 198 ASP B CA 1
ATOM 3135 C C . ASP B 1 91 ? -6.295 87.627 -3.530 1.00 68.89 198 ASP B C 1
ATOM 3136 O O . ASP B 1 91 ? -5.305 88.305 -3.811 1.00 69.31 198 ASP B O 1
ATOM 3141 N N . ARG B 1 92 ? -6.320 86.299 -3.637 1.00 67.67 199 ARG B N 1
ATOM 3142 C CA . ARG B 1 92 ? -5.231 85.554 -4.264 1.00 67.38 199 ARG B CA 1
ATOM 3143 C C . ARG B 1 92 ? -5.337 85.652 -5.780 1.00 64.82 199 ARG B C 1
ATOM 3144 O O . ARG B 1 92 ? -4.322 85.750 -6.461 1.00 66.47 199 ARG B O 1
ATOM 3152 N N . PHE B 1 93 ? -6.567 85.615 -6.292 1.00 63.86 200 PHE B N 1
ATOM 3153 C CA . PHE B 1 93 ? -6.837 85.568 -7.724 1.00 63.07 200 PHE B CA 1
ATOM 3154 C C . PHE B 1 93 ? -7.359 86.900 -8.230 1.00 65.12 200 PHE B C 1
ATOM 3155 O O . PHE B 1 93 ? -8.223 87.503 -7.588 1.00 68.40 200 PHE B O 1
ATOM 3163 N N . HIS B 1 94 ? -6.852 87.324 -9.393 1.00 63.71 201 HIS B N 1
ATOM 3164 C CA . HIS B 1 94 ? -7.210 88.597 -10.017 1.00 64.43 201 HIS B CA 1
ATOM 3165 C C . HIS B 1 94 ? -7.292 88.469 -11.524 1.00 64.42 201 HIS B C 1
ATOM 3166 O O . HIS B 1 94 ? -6.338 87.995 -12.147 1.00 66.80 201 HIS B O 1
ATOM 3173 N N . ARG B 1 95 ? -8.413 88.917 -12.097 1.00 63.19 202 ARG B N 1
ATOM 3174 C CA . ARG B 1 95 ? -8.582 89.088 -13.549 1.00 64.45 202 ARG B CA 1
ATOM 3175 C C . ARG B 1 95 ? -8.254 87.814 -14.341 1.00 64.46 202 ARG B C 1
ATOM 3176 O O . ARG B 1 95 ? -7.528 87.850 -15.349 1.00 65.15 202 ARG B O 1
ATOM 3184 N N . ARG B 1 96 ? -8.804 86.692 -13.869 1.00 61.59 203 ARG B N 1
ATOM 3185 C CA . ARG B 1 96 ? -8.593 85.387 -14.491 1.00 57.98 203 ARG B CA 1
ATOM 3186 C C . ARG B 1 96 ? -9.901 84.599 -14.596 1.00 56.05 203 ARG B C 1
ATOM 3187 O O . ARG B 1 96 ? -10.816 84.797 -13.798 1.00 55.32 203 ARG B O 1
ATOM 3195 N N . LEU B 1 97 ? -9.986 83.747 -15.621 1.00 55.54 204 LEU B N 1
ATOM 3196 C CA . LEU B 1 97 ? -11.063 82.765 -15.757 1.00 55.23 204 LEU B CA 1
ATOM 3197 C C . LEU B 1 97 ? -10.736 81.609 -14.819 1.00 55.48 204 LEU B C 1
ATOM 3198 O O . LEU B 1 97 ? -9.634 81.052 -14.870 1.00 54.99 204 LEU B O 1
ATOM 3203 N N . LEU B 1 98 ? -11.692 81.260 -13.964 1.00 57.61 205 LEU B N 1
ATOM 3204 C CA . LEU B 1 98 ? -11.476 80.297 -12.892 1.00 57.40 205 LEU B CA 1
ATOM 3205 C C . LEU B 1 98 ? -12.286 79.048 -13.113 1.00 54.81 205 LEU B C 1
ATOM 3206 O O . LEU B 1 98 ? -13.415 79.117 -13.584 1.00 55.62 205 LEU B O 1
ATOM 3211 N N . TRP B 1 99 ? -11.702 77.915 -12.740 1.00 55.03 206 TRP B N 1
ATOM 3212 C CA . TRP B 1 99 ? -12.404 76.642 -12.686 1.00 56.31 206 TRP B CA 1
ATOM 3213 C C . TRP B 1 99 ? -12.363 76.138 -11.250 1.00 53.47 206 TRP B C 1
ATOM 3214 O O . TRP B 1 99 ? -11.273 75.988 -10.697 1.00 51.63 206 TRP B O 1
ATOM 3225 N N . PRO B 1 100 ? -13.537 75.887 -10.635 1.00 51.16 207 PRO B N 1
ATOM 3226 C CA . PRO B 1 100 ? -13.515 75.251 -9.323 1.00 52.95 207 PRO B CA 1
ATOM 3227 C C . PRO B 1 100 ? -13.081 73.795 -9.387 1.00 52.72 207 PRO B C 1
ATOM 3228 O O . PRO B 1 100 ? -13.556 73.022 -10.228 1.00 52.35 207 PRO B O 1
ATOM 3232 N N . ILE B 1 101 ? -12.175 73.457 -8.483 1.00 52.23 208 ILE B N 1
ATOM 3233 C CA . ILE B 1 101 ? -11.591 72.144 -8.375 1.00 53.74 208 ILE B CA 1
ATOM 3234 C C . ILE B 1 101 ? -12.241 71.452 -7.188 1.00 57.56 208 ILE B C 1
ATOM 3235 O O . ILE B 1 101 ? -12.068 71.903 -6.050 1.00 63.93 208 ILE B O 1
ATOM 3240 N N . ARG B 1 102 ? -12.957 70.357 -7.446 1.00 58.97 209 ARG B N 1
ATOM 3241 C CA . ARG B 1 102 ? -13.807 69.721 -6.439 1.00 62.36 209 ARG B CA 1
ATOM 3242 C C . ARG B 1 102 ? -13.335 68.353 -5.980 1.00 63.18 209 ARG B C 1
ATOM 3243 O O . ARG B 1 102 ? -12.615 67.656 -6.691 1.00 66.08 209 ARG B O 1
ATOM 3251 N N . THR B 1 103 ? -13.773 67.975 -4.781 1.00 65.02 210 THR B N 1
ATOM 3252 C CA . THR B 1 103 ? -13.665 66.596 -4.308 1.00 66.20 210 THR B CA 1
ATOM 3253 C C . THR B 1 103 ? -14.641 65.740 -5.096 1.00 68.31 210 THR B C 1
ATOM 3254 O O . THR B 1 103 ? -15.548 66.256 -5.763 1.00 66.40 210 THR B O 1
ATOM 3258 N N . SER B 1 104 ? -14.475 64.426 -4.976 1.00 69.30 211 SER B N 1
ATOM 3259 C CA . SER B 1 104 ? -15.352 63.464 -5.639 1.00 69.18 211 SER B CA 1
ATOM 3260 C C . SER B 1 104 ? -16.814 63.592 -5.182 1.00 70.71 211 SER B C 1
ATOM 3261 O O . SER B 1 104 ? -17.735 63.276 -5.944 1.00 74.15 211 SER B O 1
ATOM 3264 N N . ALA B 1 105 ? -17.018 64.064 -3.951 1.00 71.53 212 ALA B N 1
ATOM 3265 C CA . ALA B 1 105 ? -18.355 64.337 -3.425 1.00 73.72 212 ALA B CA 1
ATOM 3266 C C . ALA B 1 105 ? -19.012 65.580 -4.030 1.00 77.53 212 ALA B C 1
ATOM 3267 O O . ALA B 1 105 ? -20.236 65.696 -3.994 1.00 84.55 212 ALA B O 1
ATOM 3269 N N . GLY B 1 106 ? -18.207 66.500 -4.570 1.00 80.33 213 GLY B N 1
ATOM 3270 C CA . GLY B 1 106 ? -18.695 67.747 -5.181 1.00 80.18 213 GLY B CA 1
ATOM 3271 C C . GLY B 1 106 ? -18.423 69.023 -4.389 1.00 82.91 213 GLY B C 1
ATOM 3272 O O . GLY B 1 106 ? -18.999 70.073 -4.696 1.00 82.70 213 GLY B O 1
ATOM 3273 N N . GLU B 1 107 ? -17.543 68.938 -3.385 1.00 82.21 214 GLU B N 1
ATOM 3274 C CA . GLU B 1 107 ? -17.194 70.065 -2.519 1.00 75.97 214 GLU B CA 1
ATOM 3275 C C . GLU B 1 107 ? -15.950 70.758 -3.068 1.00 71.39 214 GLU B C 1
ATOM 3276 O O . GLU B 1 107 ? -14.954 70.096 -3.389 1.00 60.98 214 GLU B O 1
ATOM 3282 N N . VAL B 1 108 ? -15.991 72.087 -3.121 1.00 67.77 215 VAL B N 1
ATOM 3283 C CA . VAL B 1 108 ? -14.892 72.869 -3.684 1.00 65.65 215 VAL B CA 1
ATOM 3284 C C . VAL B 1 108 ? -13.731 72.907 -2.693 1.00 64.63 215 VAL B C 1
ATOM 3285 O O . VAL B 1 108 ? -13.931 73.201 -1.518 1.00 69.49 215 VAL B O 1
ATOM 3289 N N . VAL B 1 109 ? -12.533 72.588 -3.176 1.00 63.28 216 VAL B N 1
ATOM 3290 C CA . VAL B 1 109 ? -11.306 72.610 -2.369 1.00 60.63 216 VAL B CA 1
ATOM 3291 C C . VAL B 1 109 ? -10.231 73.584 -2.893 1.00 60.38 216 VAL B C 1
ATOM 3292 O O . VAL B 1 109 ? -9.162 73.702 -2.295 1.00 61.84 216 VAL B O 1
ATOM 3296 N N . GLY B 1 110 ? -10.517 74.284 -3.991 1.00 59.28 217 GLY B N 1
ATOM 3297 C CA . GLY B 1 110 ? -9.539 75.159 -4.644 1.00 56.27 217 GLY B CA 1
ATOM 3298 C C . GLY B 1 110 ? -9.987 75.587 -6.028 1.00 53.27 217 GLY B C 1
ATOM 3299 O O . GLY B 1 110 ? -11.085 75.247 -6.470 1.00 49.05 217 GLY B O 1
ATOM 3300 N N . PHE B 1 111 ? -9.135 76.351 -6.706 1.00 56.08 218 PHE B N 1
ATOM 3301 C CA . PHE B 1 111 ? -9.407 76.819 -8.073 1.00 54.27 218 PHE B CA 1
ATOM 3302 C C . PHE B 1 111 ? -8.172 76.708 -8.959 1.00 52.50 218 PHE B C 1
ATOM 3303 O O . PHE B 1 111 ? -7.038 76.740 -8.466 1.00 52.28 218 PHE B O 1
ATOM 3311 N N . GLY B 1 112 ? -8.408 76.559 -10.262 1.00 50.37 219 GLY B N 1
ATOM 3312 C CA . GLY B 1 112 ? -7.387 76.765 -11.296 1.00 49.05 219 GLY B CA 1
ATOM 3313 C C . GLY B 1 112 ? -7.748 78.033 -12.052 1.00 47.15 219 GLY B C 1
ATOM 3314 O O . GLY B 1 112 ? -8.917 78.259 -12.361 1.00 46.26 219 GLY B O 1
ATOM 3315 N N . ALA B 1 113 ? -6.751 78.848 -12.370 1.00 45.73 220 ALA B N 1
ATOM 3316 C CA . ALA B 1 113 ? -6.988 80.196 -12.880 1.00 49.17 220 ALA B CA 1
ATOM 3317 C C . ALA B 1 113 ? -6.163 80.477 -14.134 1.00 50.45 220 ALA B C 1
ATOM 3318 O O . ALA B 1 113 ? -4.931 80.426 -14.073 1.00 50.79 220 ALA B O 1
ATOM 3320 N N . ARG B 1 114 ? -6.826 80.776 -15.255 1.00 52.63 221 ARG B N 1
ATOM 3321 C CA . ARG B 1 114 ? -6.115 81.114 -16.491 1.00 58.71 221 ARG B CA 1
ATOM 3322 C C . ARG B 1 114 ? -5.959 82.619 -16.720 1.00 59.95 221 ARG B C 1
ATOM 3323 O O . ARG B 1 114 ? -6.908 83.387 -16.563 1.00 55.89 221 ARG B O 1
ATOM 3331 N N . ARG B 1 115 ? -4.750 82.998 -17.128 1.00 64.21 222 ARG B N 1
ATOM 3332 C CA . ARG B 1 115 ? -4.408 84.360 -17.546 1.00 69.48 222 ARG B CA 1
ATOM 3333 C C . ARG B 1 115 ? -5.217 84.754 -18.781 1.00 68.03 222 ARG B C 1
ATOM 3334 O O . ARG B 1 115 ? -5.293 83.986 -19.739 1.00 66.68 222 ARG B O 1
ATOM 3342 N N . LEU B 1 116 ? -5.839 85.932 -18.737 1.00 70.26 223 LEU B N 1
ATOM 3343 C CA . LEU B 1 116 ? -6.606 86.472 -19.869 1.00 74.03 223 LEU B CA 1
ATOM 3344 C C . LEU B 1 116 ? -5.989 87.721 -20.496 1.00 76.59 223 LEU B C 1
ATOM 3345 O O . LEU B 1 116 ? -5.948 87.840 -21.721 1.00 78.05 223 LEU B O 1
ATOM 3350 N N . PHE B 1 117 ? -5.513 88.638 -19.657 1.00 79.57 224 PHE B N 1
ATOM 3351 C CA . PHE B 1 117 ? -5.048 89.952 -20.091 1.00 78.64 224 PHE B CA 1
ATOM 3352 C C . PHE B 1 117 ? -3.524 89.999 -20.199 1.00 81.82 224 PHE B C 1
ATOM 3353 O O . PHE B 1 117 ? -2.814 89.482 -19.328 1.00 78.84 224 PHE B O 1
ATOM 3361 N N . ASP B 1 118 ? -3.026 90.627 -21.265 1.00 88.58 225 ASP B N 1
ATOM 3362 C CA . ASP B 1 118 ? -1.574 90.716 -21.515 1.00 95.77 225 ASP B CA 1
ATOM 3363 C C . ASP B 1 118 ? -0.812 91.609 -20.509 1.00 96.10 225 ASP B C 1
ATOM 3364 O O . ASP B 1 118 ? 0.392 91.417 -20.309 1.00 89.72 225 ASP B O 1
ATOM 3369 N N . ASP B 1 119 ? -1.513 92.558 -19.878 1.00 98.82 226 ASP B N 1
ATOM 3370 C CA . ASP B 1 119 ? -0.904 93.497 -18.913 1.00 102.60 226 ASP B CA 1
ATOM 3371 C C . ASP B 1 119 ? -0.994 93.078 -17.428 1.00 104.49 226 ASP B C 1
ATOM 3372 O O . ASP B 1 119 ? -0.655 93.871 -16.546 1.00 106.79 226 ASP B O 1
ATOM 3377 N N . ASP B 1 120 ? -1.431 91.845 -17.156 1.00 106.44 227 ASP B N 1
ATOM 3378 C CA . ASP B 1 120 ? -1.550 91.332 -15.786 1.00 102.31 227 ASP B CA 1
ATOM 3379 C C . ASP B 1 120 ? -0.162 90.945 -15.278 1.00 99.41 227 ASP B C 1
ATOM 3380 O O . ASP B 1 120 ? 0.559 90.211 -15.954 1.00 97.99 227 ASP B O 1
ATOM 3385 N N . ALA B 1 121 ? 0.200 91.440 -14.093 1.00 97.72 228 ALA B N 1
ATOM 3386 C CA . ALA B 1 121 ? 1.548 91.263 -13.524 1.00 96.75 228 ALA B CA 1
ATOM 3387 C C . ALA B 1 121 ? 1.969 89.802 -13.404 1.00 95.92 228 ALA B C 1
ATOM 3388 O O . ALA B 1 121 ? 3.122 89.464 -13.681 1.00 94.38 228 ALA B O 1
ATOM 3390 N N . MET B 1 122 ? 1.029 88.950 -12.989 1.00 96.96 229 MET B N 1
ATOM 3391 C CA . MET B 1 122 ? 1.246 87.503 -12.924 1.00 95.10 229 MET B CA 1
ATOM 3392 C C . MET B 1 122 ? 1.337 86.975 -14.351 1.00 88.39 229 MET B C 1
ATOM 3393 O O . MET B 1 122 ? 0.329 86.900 -15.058 1.00 85.90 229 MET B O 1
ATOM 3398 N N . GLU B 1 123 ? 2.556 86.632 -14.765 1.00 83.61 230 GLU B N 1
ATOM 3399 C CA . GLU B 1 123 ? 2.840 86.269 -16.167 1.00 85.98 230 GLU B CA 1
ATOM 3400 C C . GLU B 1 123 ? 2.670 84.770 -16.480 1.00 83.00 230 GLU B C 1
ATOM 3401 O O . GLU B 1 123 ? 2.696 84.376 -17.650 1.00 78.66 230 GLU B O 1
ATOM 3407 N N . ALA B 1 124 ? 2.490 83.947 -15.444 1.00 81.34 231 ALA B N 1
ATOM 3408 C CA . ALA B 1 124 ? 2.226 82.514 -15.612 1.00 75.84 231 ALA B CA 1
ATOM 3409 C C . ALA B 1 124 ? 0.866 82.291 -16.276 1.00 70.22 231 ALA B C 1
ATOM 3410 O O . ALA B 1 124 ? -0.074 83.058 -16.056 1.00 71.09 231 ALA B O 1
ATOM 3412 N N . LYS B 1 125 ? 0.775 81.241 -17.083 1.00 63.03 232 LYS B N 1
ATOM 3413 C CA . LYS B 1 125 ? -0.430 80.953 -17.852 1.00 66.73 232 LYS B CA 1
ATOM 3414 C C . LYS B 1 125 ? -1.538 80.436 -16.936 1.00 68.11 232 LYS B C 1
ATOM 3415 O O . LYS B 1 125 ? -2.690 80.880 -17.032 1.00 66.74 232 LYS B O 1
ATOM 3421 N N . TYR B 1 126 ? -1.167 79.507 -16.050 1.00 62.19 233 TYR B N 1
ATOM 3422 C CA . TYR B 1 126 ? -2.066 78.950 -15.049 1.00 57.53 233 TYR B CA 1
ATOM 3423 C C . TYR B 1 126 ? -1.497 79.150 -13.651 1.00 54.00 233 TYR B C 1
ATOM 3424 O O . TYR B 1 126 ? -0.300 79.018 -13.442 1.00 53.52 233 TYR B O 1
ATOM 3433 N N . VAL B 1 127 ? -2.364 79.503 -12.708 1.00 54.15 234 VAL B N 1
ATOM 3434 C CA . VAL B 1 127 ? -2.034 79.484 -11.282 1.00 53.83 234 VAL B CA 1
ATOM 3435 C C . VAL B 1 127 ? -3.140 78.749 -10.543 1.00 52.94 234 VAL B C 1
ATOM 3436 O O . VAL B 1 127 ? -4.287 78.704 -10.993 1.00 54.36 234 VAL B O 1
ATOM 3440 N N . ASN B 1 128 ? -2.778 78.187 -9.402 1.00 54.01 235 ASN B N 1
ATOM 3441 C CA . ASN B 1 128 ? -3.693 77.418 -8.585 1.00 54.86 235 ASN B CA 1
ATOM 3442 C C . ASN B 1 128 ? -3.677 77.873 -7.140 1.00 54.40 235 ASN B C 1
ATOM 3443 O O . ASN B 1 128 ? -2.787 78.604 -6.701 1.00 55.28 235 ASN B O 1
ATOM 3448 N N . THR B 1 129 ? -4.696 77.426 -6.418 1.00 56.60 236 THR B N 1
ATOM 3449 C CA . THR B 1 129 ? -4.713 77.394 -4.967 1.00 54.99 236 THR B CA 1
ATOM 3450 C C . THR B 1 129 ? -3.448 76.685 -4.477 1.00 59.22 236 THR B C 1
ATOM 3451 O O . THR B 1 129 ? -3.095 75.640 -5.022 1.00 59.46 236 THR B O 1
ATOM 3455 N N . PRO B 1 130 ? -2.747 77.254 -3.467 1.00 61.39 237 PRO B N 1
ATOM 3456 C CA . PRO B 1 130 ? -1.566 76.571 -2.920 1.00 62.62 237 PRO B CA 1
ATOM 3457 C C . PRO B 1 130 ? -1.957 75.414 -1.999 1.00 64.29 237 PRO B C 1
ATOM 3458 O O . PRO B 1 130 ? -3.153 75.154 -1.805 1.00 61.36 237 PRO B O 1
ATOM 3462 N N . GLU B 1 131 ? -0.953 74.743 -1.433 1.00 65.34 238 GLU B N 1
ATOM 3463 C CA . GLU B 1 131 ? -1.180 73.625 -0.511 1.00 69.06 238 GLU B CA 1
ATOM 3464 C C . GLU B 1 131 ? -1.974 74.075 0.713 1.00 70.45 238 GLU B C 1
ATOM 3465 O O . GLU B 1 131 ? -1.611 75.045 1.371 1.00 73.92 238 GLU B O 1
ATOM 3471 N N . THR B 1 132 ? -3.078 73.390 0.985 1.00 73.14 239 THR B N 1
ATOM 3472 C CA . THR B 1 132 ? -3.852 73.617 2.202 1.00 75.64 239 THR B CA 1
ATOM 3473 C C . THR B 1 132 ? -4.296 72.288 2.825 1.00 75.68 239 THR B C 1
ATOM 3474 O O . THR B 1 132 ? -3.965 71.202 2.326 1.00 75.73 239 THR B O 1
ATOM 3478 N N . LEU B 1 133 ? -5.006 72.395 3.945 1.00 74.10 240 LEU B N 1
ATOM 3479 C CA . LEU B 1 133 ? -5.716 71.271 4.555 1.00 76.11 240 LEU B CA 1
ATOM 3480 C C . LEU B 1 133 ? -6.639 70.571 3.537 1.00 77.24 240 LEU B C 1
ATOM 3481 O O . LEU B 1 133 ? -6.730 69.331 3.526 1.00 72.84 240 LEU B O 1
ATOM 3486 N N . LEU B 1 134 ? -7.296 71.373 2.688 1.00 71.95 241 LEU B N 1
ATOM 3487 C CA . LEU B 1 134 ? -8.174 70.871 1.623 1.00 66.29 241 LEU B CA 1
ATOM 3488 C C . LEU B 1 134 ? -7.437 70.537 0.323 1.00 67.26 241 LEU B C 1
ATOM 3489 O O . LEU B 1 134 ? -7.553 69.429 -0.199 1.00 76.68 241 LEU B O 1
ATOM 3494 N N . TYR B 1 135 ? -6.688 71.504 -0.196 1.00 67.16 242 TYR B N 1
ATOM 3495 C CA . TYR B 1 135 ? -6.086 71.403 -1.521 1.00 63.16 242 TYR B CA 1
ATOM 3496 C C . TYR B 1 135 ? -4.752 70.670 -1.475 1.00 68.02 242 TYR B C 1
ATOM 3497 O O . TYR B 1 135 ? -3.811 71.133 -0.818 1.00 71.55 242 TYR B O 1
ATOM 3506 N N . LYS B 1 136 ? -4.665 69.552 -2.196 1.00 66.99 243 LYS B N 1
ATOM 3507 C CA . LYS B 1 136 ? -3.410 68.821 -2.326 1.00 69.23 243 LYS B CA 1
ATOM 3508 C C . LYS B 1 136 ? -3.122 68.570 -3.814 1.00 64.88 243 LYS B C 1
ATOM 3509 O O . LYS B 1 136 ? -3.709 67.697 -4.441 1.00 62.42 243 LYS B O 1
ATOM 3515 N N . LYS B 1 137 ? -2.218 69.375 -4.360 1.00 65.26 244 LYS B N 1
ATOM 3516 C CA . LYS B 1 137 ? -1.815 69.348 -5.772 1.00 68.42 244 LYS B CA 1
ATOM 3517 C C . LYS B 1 137 ? -1.648 67.938 -6.374 1.00 71.86 244 LYS B C 1
ATOM 3518 O O . LYS B 1 137 ? -2.033 67.687 -7.521 1.00 72.68 244 LYS B O 1
ATOM 3524 N N . SER B 1 138 ? -1.067 67.037 -5.586 1.00 70.55 245 SER B N 1
ATOM 3525 C CA . SER B 1 138 ? -0.711 65.699 -6.035 1.00 66.60 245 SER B CA 1
ATOM 3526 C C . SER B 1 138 ? -1.889 64.718 -6.148 1.00 64.43 245 SER B C 1
ATOM 3527 O O . SER B 1 138 ? -1.761 63.723 -6.854 1.00 66.18 245 SER B O 1
ATOM 3530 N N . SER B 1 139 ? -3.007 64.977 -5.462 1.00 59.15 246 SER B N 1
ATOM 3531 C CA . SER B 1 139 ? -4.190 64.089 -5.512 1.00 62.42 246 SER B CA 1
ATOM 3532 C C . SER B 1 139 ? -5.470 64.688 -6.130 1.00 63.34 246 SER B C 1
ATOM 3533 O O . SER B 1 139 ? -6.421 63.948 -6.427 1.00 64.22 246 SER B O 1
ATOM 3536 N N . VAL B 1 140 ? -5.495 66.003 -6.332 1.00 58.98 247 VAL B N 1
ATOM 3537 C CA . VAL B 1 140 ? -6.706 66.698 -6.754 1.00 58.49 247 VAL B CA 1
ATOM 3538 C C . VAL B 1 140 ? -6.879 66.560 -8.279 1.00 56.75 247 VAL B C 1
ATOM 3539 O O . VAL B 1 140 ? -5.895 66.531 -9.025 1.00 57.26 247 VAL B O 1
ATOM 3543 N N . MET B 1 141 ? -8.126 66.455 -8.726 1.00 53.16 248 MET B N 1
ATOM 3544 C CA . MET B 1 141 ? -8.433 66.236 -10.139 1.00 54.65 248 MET B CA 1
ATOM 3545 C C . MET B 1 141 ? -9.675 66.998 -10.582 1.00 50.64 248 MET B C 1
ATOM 3546 O O . MET B 1 141 ? -10.733 66.888 -9.956 1.00 48.37 248 MET B O 1
ATOM 3551 N N . PHE B 1 142 ? -9.543 67.739 -11.678 1.00 46.98 249 PHE B N 1
ATOM 3552 C CA . PHE B 1 142 ? -10.667 68.432 -12.270 1.00 47.98 249 PHE B CA 1
ATOM 3553 C C . PHE B 1 142 ? -11.548 67.439 -13.011 1.00 46.96 249 PHE B C 1
ATOM 3554 O O . PHE B 1 142 ? -11.051 66.604 -13.752 1.00 49.27 249 PHE B O 1
ATOM 3562 N N . GLY B 1 143 ? -12.855 67.547 -12.802 1.00 46.73 250 GLY B N 1
ATOM 3563 C CA . GLY B 1 143 ? -13.823 66.674 -13.429 1.00 47.06 250 GLY B CA 1
ATOM 3564 C C . GLY B 1 143 ? -14.176 65.450 -12.615 1.00 48.95 250 GLY B C 1
ATOM 3565 O O . GLY B 1 143 ? -15.146 64.777 -12.932 1.00 50.94 250 GLY B O 1
ATOM 3566 N N . ILE B 1 144 ? -13.412 65.151 -11.569 1.00 51.17 251 ILE B N 1
ATOM 3567 C CA . ILE B 1 144 ? -13.618 63.917 -10.803 1.00 53.62 251 ILE B CA 1
ATOM 3568 C C . ILE B 1 144 ? -15.017 63.826 -10.179 1.00 56.58 251 ILE B C 1
ATOM 3569 O O . ILE B 1 144 ? -15.570 62.738 -10.058 1.00 58.95 251 ILE B O 1
ATOM 3574 N N . ASP B 1 145 ? -15.581 64.969 -9.798 1.00 61.80 252 ASP B N 1
ATOM 3575 C CA . ASP B 1 145 ? -16.968 65.039 -9.305 1.00 64.19 252 ASP B CA 1
ATOM 3576 C C . ASP B 1 145 ? -18.000 64.587 -10.343 1.00 61.15 252 ASP B C 1
ATOM 3577 O O . ASP B 1 145 ? -18.941 63.873 -10.013 1.00 63.21 252 ASP B O 1
ATOM 3582 N N . LEU B 1 146 ? -17.813 65.000 -11.592 1.00 59.16 253 LEU B N 1
ATOM 3583 C CA . LEU B 1 146 ? -18.718 64.640 -12.672 1.00 60.36 253 LEU B CA 1
ATOM 3584 C C . LEU B 1 146 ? -18.417 63.243 -13.216 1.00 62.18 253 LEU B C 1
ATOM 3585 O O . LEU B 1 146 ? -19.283 62.618 -13.836 1.00 64.19 253 LEU B O 1
ATOM 3590 N N . ALA B 1 147 ? -17.200 62.751 -12.978 1.00 59.66 254 ALA B N 1
ATOM 3591 C CA . ALA B 1 147 ? -16.759 61.469 -13.524 1.00 59.40 254 ALA B CA 1
ATOM 3592 C C . ALA B 1 147 ? -17.009 60.259 -12.629 1.00 57.74 254 ALA B C 1
ATOM 3593 O O . ALA B 1 147 ? -17.171 59.168 -13.162 1.00 56.06 254 ALA B O 1
ATOM 3595 N N . LYS B 1 148 ? -17.059 60.452 -11.304 1.00 59.67 255 LYS B N 1
ATOM 3596 C CA . LYS B 1 148 ? -17.034 59.345 -10.309 1.00 64.39 255 LYS B CA 1
ATOM 3597 C C . LYS B 1 148 ? -17.997 58.184 -10.584 1.00 65.56 255 LYS B C 1
ATOM 3598 O O . LYS B 1 148 ? -17.602 57.019 -10.560 1.00 61.05 255 LYS B O 1
ATOM 3604 N N . ARG B 1 149 ? -19.262 58.519 -10.815 1.00 69.55 256 ARG B N 1
ATOM 3605 C CA . ARG B 1 149 ? -20.314 57.530 -11.035 1.00 72.90 256 ARG B CA 1
ATOM 3606 C C . ARG B 1 149 ? -20.046 56.710 -12.291 1.00 70.16 256 ARG B C 1
ATOM 3607 O O . ARG B 1 149 ? -20.206 55.485 -12.286 1.00 68.43 256 ARG B O 1
ATOM 3615 N N . ASP B 1 150 ? -19.633 57.395 -13.353 1.00 66.77 257 ASP B N 1
ATOM 3616 C CA . ASP B 1 150 ? -19.423 56.770 -14.652 1.00 68.09 257 ASP B CA 1
ATOM 3617 C C . ASP B 1 150 ? -18.093 56.022 -14.787 1.00 66.47 257 ASP B C 1
ATOM 3618 O O . ASP B 1 150 ? -18.005 55.134 -15.634 1.00 69.79 257 ASP B O 1
ATOM 3623 N N . ILE B 1 151 ? -17.074 56.350 -13.979 1.00 62.05 258 ILE B N 1
ATOM 3624 C CA . ILE B 1 151 ? -15.854 55.526 -13.963 1.00 61.98 258 ILE B CA 1
ATOM 3625 C C . ILE B 1 151 ? -16.093 54.199 -13.229 1.00 57.05 258 ILE B C 1
ATOM 3626 O O . ILE B 1 151 ? -15.533 53.186 -13.617 1.00 53.46 258 ILE B O 1
ATOM 3631 N N . ALA B 1 152 ? -16.924 54.207 -12.187 1.00 58.44 259 ALA B N 1
ATOM 3632 C CA . ALA B 1 152 ? -17.293 52.972 -11.472 1.00 61.73 259 ALA B CA 1
ATOM 3633 C C . ALA B 1 152 ? -18.225 52.076 -12.302 1.00 62.27 259 ALA B C 1
ATOM 3634 O O . ALA B 1 152 ? -18.053 50.863 -12.322 1.00 64.00 259 ALA B O 1
ATOM 3636 N N . LYS B 1 153 ? -19.191 52.681 -12.989 1.00 65.70 260 LYS B N 1
ATOM 3637 C CA . LYS B 1 153 ? -20.144 51.946 -13.826 1.00 67.12 260 LYS B CA 1
ATOM 3638 C C . LYS B 1 153 ? -19.476 51.394 -15.104 1.00 63.57 260 LYS B C 1
ATOM 3639 O O . LYS B 1 153 ? -19.625 50.213 -15.427 1.00 67.89 260 LYS B O 1
ATOM 3645 N N . GLY B 1 154 ? -18.729 52.238 -15.809 1.00 57.02 261 GLY B N 1
ATOM 3646 C CA . GLY B 1 154 ? -18.056 51.842 -17.049 1.00 51.86 261 GLY B CA 1
ATOM 3647 C C . GLY B 1 154 ? -16.697 51.174 -16.902 1.00 50.56 261 GLY B C 1
ATOM 3648 O O . GLY B 1 154 ? -16.131 50.736 -17.892 1.00 53.39 261 GLY B O 1
ATOM 3649 N N . HIS B 1 155 ? -16.158 51.107 -15.686 1.00 50.12 262 HIS B N 1
ATOM 3650 C CA . HIS B 1 155 ? -14.824 50.543 -15.444 1.00 51.44 262 HIS B CA 1
ATOM 3651 C C . HIS B 1 155 ? -13.774 51.217 -16.323 1.00 47.74 262 HIS B C 1
ATOM 3652 O O . HIS B 1 155 ? -13.005 50.559 -16.995 1.00 48.16 262 HIS B O 1
ATOM 3659 N N . GLN B 1 156 ? -13.772 52.545 -16.311 1.00 48.21 263 GLN B N 1
ATOM 3660 C CA . GLN B 1 156 ? -12.986 53.336 -17.243 1.00 48.19 263 GLN B CA 1
ATOM 3661 C C . GLN B 1 156 ? -12.706 54.718 -16.668 1.00 51.34 263 GLN B C 1
ATOM 3662 O O . GLN B 1 156 ? -13.614 55.383 -16.178 1.00 48.44 263 GLN B O 1
ATOM 3668 N N . ALA B 1 157 ? -11.446 55.139 -16.731 1.00 50.70 264 ALA B N 1
ATOM 3669 C CA . ALA B 1 157 ? -11.077 56.519 -16.473 1.00 48.09 264 ALA B CA 1
ATOM 3670 C C . ALA B 1 157 ? -10.266 57.006 -17.671 1.00 48.58 264 ALA B C 1
ATOM 3671 O O . ALA B 1 157 ? -9.530 56.235 -18.288 1.00 47.32 264 ALA B O 1
ATOM 3673 N N . VAL B 1 158 ? -10.444 58.281 -18.007 1.00 48.13 265 VAL B N 1
ATOM 3674 C CA . VAL B 1 158 ? -9.788 58.905 -19.146 1.00 47.14 265 VAL B CA 1
ATOM 3675 C C . VAL B 1 158 ? -9.035 60.129 -18.615 1.00 46.29 265 VAL B C 1
ATOM 3676 O O . VAL B 1 158 ? -9.636 61.073 -18.120 1.00 46.12 265 VAL B O 1
ATOM 3680 N N . VAL B 1 159 ? -7.712 60.078 -18.672 1.00 43.40 266 VAL B N 1
ATOM 3681 C CA . VAL B 1 159 ? -6.898 61.143 -18.154 1.00 45.93 266 VAL B CA 1
ATOM 3682 C C . VAL B 1 159 ? -6.523 62.064 -19.307 1.00 46.28 266 VAL B C 1
ATOM 3683 O O . VAL B 1 159 ? -5.901 61.619 -20.262 1.00 49.57 266 VAL B O 1
ATOM 3687 N N . VAL B 1 160 ? -6.900 63.341 -19.209 1.00 45.20 267 VAL B N 1
ATOM 3688 C CA . VAL B 1 160 ? -6.535 64.367 -20.207 1.00 45.95 267 VAL B CA 1
ATOM 3689 C C . VAL B 1 160 ? -5.688 65.463 -19.551 1.00 47.87 267 VAL B C 1
ATOM 3690 O O . VAL B 1 160 ? -5.541 65.480 -18.336 1.00 48.58 267 VAL B O 1
ATOM 3694 N N . GLU B 1 161 ? -5.153 66.388 -20.344 1.00 54.61 268 GLU B N 1
ATOM 3695 C CA . GLU B 1 161 ? -4.143 67.342 -19.833 1.00 59.07 268 GLU B CA 1
ATOM 3696 C C . GLU B 1 161 ? -4.717 68.521 -19.035 1.00 57.96 268 GLU B C 1
ATOM 3697 O O . GLU B 1 161 ? -4.272 68.776 -17.916 1.00 57.18 268 GLU B O 1
ATOM 3703 N N . GLY B 1 162 ? -5.695 69.222 -19.604 1.00 56.35 269 GLY B N 1
ATOM 3704 C CA . GLY B 1 162 ? -6.191 70.474 -19.035 1.00 54.76 269 GLY B CA 1
ATOM 3705 C C . GLY B 1 162 ? -7.682 70.532 -18.774 1.00 53.13 269 GLY B C 1
ATOM 3706 O O . GLY B 1 162 ? -8.405 69.569 -19.033 1.00 49.22 269 GLY B O 1
ATOM 3707 N N . TYR B 1 163 ? -8.118 71.701 -18.286 1.00 50.96 270 TYR B N 1
ATOM 3708 C CA . TYR B 1 163 ? -9.500 71.972 -17.859 1.00 48.76 270 TYR B CA 1
ATOM 3709 C C . TYR B 1 163 ? -10.446 71.909 -19.062 1.00 49.64 270 TYR B C 1
ATOM 3710 O O . TYR B 1 163 ? -11.468 71.223 -19.022 1.00 50.27 270 TYR B O 1
ATOM 3719 N N . THR B 1 164 ? -10.090 72.603 -20.140 1.00 49.73 271 THR B N 1
ATOM 3720 C CA . THR B 1 164 ? -10.920 72.619 -21.354 1.00 51.67 271 THR B CA 1
ATOM 3721 C C . THR B 1 164 ? -10.954 71.260 -22.081 1.00 54.03 271 THR B C 1
ATOM 3722 O O . THR B 1 164 ? -11.897 70.986 -22.825 1.00 57.71 271 THR B O 1
ATOM 3726 N N . ASP B 1 165 ? -9.947 70.410 -21.860 1.00 54.14 272 ASP B N 1
ATOM 3727 C CA . ASP B 1 165 ? -9.989 69.022 -22.356 1.00 52.06 272 ASP B CA 1
ATOM 3728 C C . ASP B 1 165 ? -11.025 68.168 -21.613 1.00 48.36 272 ASP B C 1
ATOM 3729 O O . ASP B 1 165 ? -11.750 67.392 -22.243 1.00 47.34 272 ASP B O 1
ATOM 3734 N N . VAL B 1 166 ? -11.105 68.325 -20.291 1.00 48.01 273 VAL B N 1
ATOM 3735 C CA . VAL B 1 166 ? -12.152 67.675 -19.495 1.00 45.75 273 VAL B CA 1
ATOM 3736 C C . VAL B 1 166 ? -13.515 68.177 -19.976 1.00 49.55 273 VAL B C 1
ATOM 3737 O O . VAL B 1 166 ? -14.418 67.385 -20.256 1.00 50.21 273 VAL B O 1
ATOM 3741 N N . MET B 1 167 ? -13.649 69.495 -20.096 1.00 52.00 274 MET B N 1
ATOM 3742 C CA . MET B 1 167 ? -14.918 70.096 -20.514 1.00 54.71 274 MET B CA 1
ATOM 3743 C C . MET B 1 167 ? -15.378 69.519 -21.848 1.00 52.49 274 MET B C 1
ATOM 3744 O O . MET B 1 167 ? -16.491 69.013 -21.945 1.00 53.91 274 MET B O 1
ATOM 3749 N N . ALA B 1 168 ? -14.492 69.558 -22.839 1.00 50.59 275 ALA B N 1
ATOM 3750 C CA . ALA B 1 168 ? -14.762 69.020 -24.176 1.00 51.99 275 ALA B CA 1
ATOM 3751 C C . ALA B 1 168 ? -15.137 67.542 -24.173 1.00 50.82 275 ALA B C 1
ATOM 3752 O O . ALA B 1 168 ? -16.101 67.148 -24.836 1.00 52.79 275 ALA B O 1
ATOM 3754 N N . MET B 1 169 ? -14.387 66.732 -23.429 1.00 50.27 276 MET B N 1
ATOM 3755 C CA . MET B 1 169 ? -14.673 65.287 -23.325 1.00 49.75 276 MET B CA 1
ATOM 3756 C C . MET B 1 169 ? -16.055 65.017 -22.731 1.00 49.17 276 MET B C 1
ATOM 3757 O O . MET B 1 169 ? -16.808 64.206 -23.260 1.00 48.97 276 MET B O 1
ATOM 3762 N N . HIS B 1 170 ? -16.376 65.687 -21.626 1.00 51.09 277 HIS B N 1
ATOM 3763 C CA . HIS B 1 170 ? -17.668 65.486 -20.944 1.00 54.70 277 HIS B CA 1
ATOM 3764 C C . HIS B 1 170 ? -18.855 65.986 -21.783 1.00 59.78 277 HIS B C 1
ATOM 3765 O O . HIS B 1 170 ? -19.906 65.333 -21.817 1.00 61.61 277 HIS B O 1
ATOM 3772 N N . LEU B 1 171 ? -18.690 67.128 -22.456 1.00 60.34 278 LEU B N 1
ATOM 3773 C CA . LEU B 1 171 ? -19.723 67.633 -23.367 1.00 61.08 278 LEU B CA 1
ATOM 3774 C C . LEU B 1 171 ? -19.995 66.642 -24.498 1.00 61.73 278 LEU B C 1
ATOM 3775 O O . LEU B 1 171 ? -21.153 66.395 -24.828 1.00 67.19 278 LEU B O 1
ATOM 3780 N N . ALA B 1 172 ? -18.943 66.046 -25.055 1.00 58.56 279 ALA B N 1
ATOM 3781 C CA . ALA B 1 172 ? -19.102 65.028 -26.103 1.00 57.06 279 ALA B CA 1
ATOM 3782 C C . ALA B 1 172 ? -19.470 63.618 -25.591 1.00 53.83 279 ALA B C 1
ATOM 3783 O O . ALA B 1 172 ? -19.386 62.667 -26.350 1.00 54.83 279 ALA B O 1
ATOM 3785 N N . GLY B 1 173 ? -19.878 63.475 -24.330 1.00 53.64 280 GLY B N 1
ATOM 3786 C CA . GLY B 1 173 ? -20.357 62.192 -23.800 1.00 54.74 280 GLY B CA 1
ATOM 3787 C C . GLY B 1 173 ? -19.321 61.290 -23.144 1.00 55.89 280 GLY B C 1
ATOM 3788 O O . GLY B 1 173 ? -19.664 60.205 -22.657 1.00 57.04 280 GLY B O 1
ATOM 3789 N N . VAL B 1 174 ? -18.060 61.722 -23.124 1.00 57.70 281 VAL B N 1
ATOM 3790 C CA . VAL B 1 174 ? -17.004 60.997 -22.418 1.00 56.90 281 VAL B CA 1
ATOM 3791 C C . VAL B 1 174 ? -17.029 61.493 -20.974 1.00 56.81 281 VAL B C 1
ATOM 3792 O O . VAL B 1 174 ? -16.208 62.310 -20.551 1.00 55.15 281 VAL B O 1
ATOM 3796 N N . THR B 1 175 ? -17.984 60.971 -20.213 1.00 56.80 282 THR B N 1
ATOM 3797 C CA . THR B 1 175 ? -18.217 61.418 -18.844 1.00 57.31 282 THR B CA 1
ATOM 3798 C C . THR B 1 175 ? -17.254 60.795 -17.819 1.00 55.56 282 THR B C 1
ATOM 3799 O O . THR B 1 175 ? -17.454 60.943 -16.622 1.00 58.71 282 THR B O 1
ATOM 3803 N N . THR B 1 176 ? -16.215 60.109 -18.288 1.00 52.47 283 THR B N 1
ATOM 3804 C CA . THR B 1 176 ? -15.190 59.518 -17.433 1.00 49.11 283 THR B CA 1
ATOM 3805 C C . THR B 1 176 ? -13.875 60.320 -17.435 1.00 49.18 283 THR B C 1
ATOM 3806 O O . THR B 1 176 ? -12.906 59.914 -16.783 1.00 48.53 283 THR B O 1
ATOM 3810 N N . ALA B 1 177 ? -13.831 61.451 -18.150 1.00 46.56 284 ALA B N 1
ATOM 3811 C CA . ALA B 1 177 ? -12.586 62.191 -18.307 1.00 45.25 284 ALA B CA 1
ATOM 3812 C C . ALA B 1 177 ? -12.249 63.039 -17.068 1.00 48.77 284 ALA B C 1
ATOM 3813 O O . ALA B 1 177 ? -13.138 63.669 -16.475 1.00 47.73 284 ALA B O 1
ATOM 3815 N N . VAL B 1 178 ? -10.965 63.012 -16.682 1.00 47.90 285 VAL B N 1
ATOM 3816 C CA . VAL B 1 178 ? -10.431 63.776 -15.549 1.00 47.87 285 VAL B CA 1
ATOM 3817 C C . VAL B 1 178 ? -9.032 64.282 -15.872 1.00 46.66 285 VAL B C 1
ATOM 3818 O O . VAL B 1 178 ? -8.410 63.811 -16.808 1.00 47.72 285 VAL B O 1
ATOM 3822 N N . ALA B 1 179 ? -8.551 65.240 -15.087 1.00 46.36 286 ALA B N 1
ATOM 3823 C CA . ALA B 1 179 ? -7.267 65.900 -15.336 1.00 48.51 286 ALA B CA 1
ATOM 3824 C C . ALA B 1 179 ? -6.604 66.310 -14.023 1.00 51.95 286 ALA B C 1
ATOM 3825 O O . ALA B 1 179 ? -7.288 66.785 -13.107 1.00 54.87 286 ALA B O 1
ATOM 3827 N N . SER B 1 180 ? -5.282 66.146 -13.931 1.00 49.59 287 SER B N 1
ATOM 3828 C CA . SER B 1 180 ? -4.520 66.750 -12.840 1.00 48.97 287 SER B CA 1
ATOM 3829 C C . SER B 1 180 ? -4.434 68.253 -13.078 1.00 53.36 287 SER B C 1
ATOM 3830 O O . SER B 1 180 ? -4.421 68.706 -14.226 1.00 54.72 287 SER B O 1
ATOM 3833 N N . CYS B 1 181 ? -4.356 69.003 -11.982 1.00 57.94 288 CYS B N 1
ATOM 3834 C CA . CYS B 1 181 ? -4.413 70.459 -11.982 1.00 58.17 288 CYS B CA 1
ATOM 3835 C C . CYS B 1 181 ? -3.066 71.071 -11.598 1.00 61.21 288 CYS B C 1
ATOM 3836 O O . CYS B 1 181 ? -2.621 70.916 -10.467 1.00 66.94 288 CYS B O 1
ATOM 3839 N N . GLY B 1 182 ? -2.408 71.741 -12.546 1.00 63.63 289 GLY B N 1
ATOM 3840 C CA . GLY B 1 182 ? -1.149 72.453 -12.288 1.00 63.90 289 GLY B CA 1
ATOM 3841 C C . GLY B 1 182 ? 0.105 71.623 -12.017 1.00 65.38 289 GLY B C 1
ATOM 3842 O O . GLY B 1 182 ? 1.140 72.173 -11.630 1.00 65.37 289 GLY B O 1
ATOM 3843 N N . THR B 1 183 ? 0.022 70.310 -12.224 1.00 65.57 290 THR B N 1
ATOM 3844 C CA . THR B 1 183 ? 1.147 69.393 -12.002 1.00 65.36 290 THR B CA 1
ATOM 3845 C C . THR B 1 183 ? 1.014 68.183 -12.915 1.00 62.85 290 THR B C 1
ATOM 3846 O O . THR B 1 183 ? 0.013 68.031 -13.613 1.00 66.29 290 THR B O 1
ATOM 3850 N N . ALA B 1 184 ? 2.024 67.324 -12.911 1.00 64.49 291 ALA B N 1
ATOM 3851 C CA . ALA B 1 184 ? 1.957 66.068 -13.657 1.00 63.08 291 ALA B CA 1
ATOM 3852 C C . ALA B 1 184 ? 0.993 65.089 -12.978 1.00 61.35 291 ALA B C 1
ATOM 3853 O O . ALA B 1 184 ? 0.818 65.111 -11.756 1.00 62.74 291 ALA B O 1
ATOM 3855 N N . PHE B 1 185 ? 0.351 64.254 -13.784 1.00 61.89 292 PHE B N 1
ATOM 3856 C CA . PHE B 1 185 ? -0.445 63.141 -13.276 1.00 62.56 292 PHE B CA 1
ATOM 3857 C C . PHE B 1 185 ? 0.502 62.088 -12.686 1.00 63.08 292 PHE B C 1
ATOM 3858 O O . PHE B 1 185 ? 1.448 61.664 -13.355 1.00 61.57 292 PHE B O 1
ATOM 3866 N N . GLY B 1 186 ? 0.230 61.657 -11.453 1.00 63.79 293 GLY B N 1
ATOM 3867 C CA . GLY B 1 186 ? 1.194 60.888 -10.655 1.00 64.91 293 GLY B CA 1
ATOM 3868 C C . GLY B 1 186 ? 0.570 59.855 -9.734 1.00 66.03 293 GLY B C 1
ATOM 3869 O O . GLY B 1 186 ? -0.625 59.557 -9.821 1.00 64.06 293 GLY B O 1
ATOM 3870 N N . GLY B 1 187 ? 1.399 59.332 -8.835 1.00 64.07 294 GLY B N 1
ATOM 3871 C CA . GLY B 1 187 ? 1.069 58.174 -8.016 1.00 63.13 294 GLY B CA 1
ATOM 3872 C C . GLY B 1 187 ? -0.265 58.199 -7.307 1.00 61.86 294 GLY B C 1
ATOM 3873 O O . GLY B 1 187 ? -1.014 57.228 -7.375 1.00 62.20 294 GLY B O 1
ATOM 3874 N N . GLU B 1 188 ? -0.577 59.313 -6.656 1.00 64.06 295 GLU B N 1
ATOM 3875 C CA . GLU B 1 188 ? -1.781 59.383 -5.801 1.00 69.14 295 GLU B CA 1
ATOM 3876 C C . GLU B 1 188 ? -3.045 59.773 -6.588 1.00 69.56 295 GLU B C 1
ATOM 3877 O O . GLU B 1 188 ? -4.162 59.512 -6.123 1.00 66.90 295 GLU B O 1
ATOM 3883 N N . HIS B 1 189 ? -2.872 60.378 -7.774 1.00 69.82 296 HIS B N 1
ATOM 3884 C CA . HIS B 1 189 ? -3.968 60.497 -8.760 1.00 65.55 296 HIS B CA 1
ATOM 3885 C C . HIS B 1 189 ? -4.381 59.110 -9.262 1.00 58.53 296 HIS B C 1
ATOM 3886 O O . HIS B 1 189 ? -5.565 58.823 -9.356 1.00 58.57 296 HIS B O 1
ATOM 3893 N N . LEU B 1 190 ? -3.396 58.286 -9.621 1.00 53.83 297 LEU B N 1
ATOM 3894 C CA . LEU B 1 190 ? -3.633 56.884 -9.981 1.00 58.46 297 LEU B CA 1
ATOM 3895 C C . LEU B 1 190 ? -4.296 56.111 -8.856 1.00 56.15 297 LEU B C 1
ATOM 3896 O O . LEU B 1 190 ? -5.245 55.383 -9.097 1.00 56.70 297 LEU B O 1
ATOM 3901 N N . ALA B 1 191 ? -3.779 56.269 -7.640 1.00 55.44 298 ALA B N 1
ATOM 3902 C CA . ALA B 1 191 ? -4.304 55.560 -6.470 1.00 57.18 298 ALA B CA 1
ATOM 3903 C C . ALA B 1 191 ? -5.781 55.836 -6.242 1.00 60.84 298 ALA B C 1
ATOM 3904 O O . ALA B 1 191 ? -6.536 54.924 -5.907 1.00 64.81 298 ALA B O 1
ATOM 3906 N N . MET B 1 192 ? -6.184 57.090 -6.441 1.00 65.93 299 MET B N 1
ATOM 3907 C CA . MET B 1 192 ? -7.573 57.509 -6.253 1.00 65.60 299 MET B CA 1
ATOM 3908 C C . MET B 1 192 ? -8.502 56.937 -7.326 1.00 62.65 299 MET B C 1
ATOM 3909 O O . MET B 1 192 ? -9.621 56.526 -7.012 1.00 62.76 299 MET B O 1
ATOM 3914 N N . LEU B 1 193 ? -8.054 56.932 -8.581 1.00 57.75 300 LEU B N 1
ATOM 3915 C CA . LEU B 1 193 ? -8.843 56.356 -9.683 1.00 59.13 300 LEU B CA 1
ATOM 3916 C C . LEU B 1 193 ? -8.951 54.846 -9.536 1.00 60.17 300 LEU B C 1
ATOM 3917 O O . LEU B 1 193 ? -10.021 54.273 -9.736 1.00 58.08 300 LEU B O 1
ATOM 3922 N N . ARG B 1 194 ? -7.830 54.222 -9.176 1.00 65.19 301 ARG B N 1
ATOM 3923 C CA . ARG B 1 194 ? -7.774 52.794 -8.841 1.00 69.16 301 ARG B CA 1
ATOM 3924 C C . ARG B 1 194 ? -8.813 52.390 -7.782 1.00 66.48 301 ARG B C 1
ATOM 3925 O O . ARG B 1 194 ? -9.497 51.390 -7.944 1.00 63.72 301 ARG B O 1
ATOM 3933 N N . ARG B 1 195 ? -8.925 53.192 -6.726 1.00 68.90 302 ARG B N 1
ATOM 3934 C CA . ARG B 1 195 ? -9.915 52.993 -5.646 1.00 70.12 302 ARG B CA 1
ATOM 3935 C C . ARG B 1 195 ? -11.371 52.948 -6.174 1.00 68.25 302 ARG B C 1
ATOM 3936 O O . ARG B 1 195 ? -12.138 52.053 -5.820 1.00 67.09 302 ARG B O 1
ATOM 3944 N N . LEU B 1 196 ? -11.729 53.927 -7.010 1.00 66.11 303 LEU B N 1
ATOM 3945 C CA . LEU B 1 196 ? -13.066 54.013 -7.633 1.00 65.40 303 LEU B CA 1
ATOM 3946 C C . LEU B 1 196 ? -13.387 52.830 -8.547 1.00 63.80 303 LEU B C 1
ATOM 3947 O O . LEU B 1 196 ? -14.546 52.438 -8.656 1.00 66.94 303 LEU B O 1
ATOM 3952 N N . MET B 1 197 ? -12.362 52.267 -9.186 1.00 61.46 304 MET B N 1
ATOM 3953 C CA . MET B 1 197 ? -12.526 51.162 -10.133 1.00 62.00 304 MET B CA 1
ATOM 3954 C C . MET B 1 197 ? -12.362 49.764 -9.507 1.00 63.71 304 MET B C 1
ATOM 3955 O O . MET B 1 197 ? -12.202 48.771 -10.226 1.00 59.84 304 MET B O 1
ATOM 3960 N N . MET B 1 198 ? -12.413 49.685 -8.177 1.00 65.90 305 MET B N 1
ATOM 3961 C CA . MET B 1 198 ? -12.497 48.404 -7.476 1.00 65.04 305 MET B CA 1
ATOM 3962 C C . MET B 1 198 ? -13.959 47.973 -7.424 1.00 68.30 305 MET B C 1
ATOM 3963 O O . MET B 1 198 ? -14.814 48.773 -7.056 1.00 72.74 305 MET B O 1
ATOM 3968 N N . ASP B 1 199 ? -14.249 46.733 -7.812 1.00 75.50 306 ASP B N 1
ATOM 3969 C CA . ASP B 1 199 ? -15.466 46.041 -7.348 1.00 82.21 306 ASP B CA 1
ATOM 3970 C C . ASP B 1 199 ? -15.002 44.749 -6.673 1.00 78.30 306 ASP B C 1
ATOM 3971 O O . ASP B 1 199 ? -14.194 44.008 -7.237 1.00 71.64 306 ASP B O 1
ATOM 3976 N N . ASP B 1 200 ? -15.491 44.521 -5.452 1.00 80.13 307 ASP B N 1
ATOM 3977 C CA . ASP B 1 200 ? -14.885 43.564 -4.509 1.00 87.50 307 ASP B CA 1
ATOM 3978 C C . ASP B 1 200 ? -13.443 44.037 -4.186 1.00 83.58 307 ASP B C 1
ATOM 3979 O O . ASP B 1 200 ? -13.216 45.247 -4.029 1.00 78.96 307 ASP B O 1
ATOM 3984 N N . SER B 1 201 ? -12.483 43.113 -4.099 1.00 77.28 308 SER B N 1
ATOM 3985 C CA . SER B 1 201 ? -11.073 43.461 -3.892 1.00 76.69 308 SER B CA 1
ATOM 3986 C C . SER B 1 201 ? -10.242 43.461 -5.188 1.00 73.65 308 SER B C 1
ATOM 3987 O O . SER B 1 201 ? -9.008 43.480 -5.126 1.00 68.64 308 SER B O 1
ATOM 3990 N N . PHE B 1 202 ? -10.901 43.446 -6.351 1.00 70.91 309 PHE B N 1
ATOM 3991 C CA . PHE B 1 202 ? -10.209 43.384 -7.640 1.00 72.10 309 PHE B CA 1
ATOM 3992 C C . PHE B 1 202 ? -10.198 44.754 -8.318 1.00 69.97 309 PHE B C 1
ATOM 3993 O O . PHE B 1 202 ? -11.209 45.452 -8.330 1.00 64.69 309 PHE B O 1
ATOM 4001 N N . PHE B 1 203 ? -9.048 45.144 -8.864 1.00 65.21 310 PHE B N 1
ATOM 4002 C CA . PHE B 1 203 ? -8.991 46.301 -9.735 1.00 65.35 310 PHE B CA 1
ATOM 4003 C C . PHE B 1 203 ? -9.544 45.900 -11.105 1.00 65.29 310 PHE B C 1
ATOM 4004 O O . PHE B 1 203 ? -9.040 44.971 -11.730 1.00 62.51 310 PHE B O 1
ATOM 4012 N N . ARG B 1 204 ? -10.583 46.607 -11.549 1.00 65.27 311 ARG B N 1
ATOM 4013 C CA . ARG B 1 204 ? -11.260 46.321 -12.807 1.00 63.76 311 ARG B CA 1
ATOM 4014 C C . ARG B 1 204 ? -11.414 47.584 -13.634 1.00 59.79 311 ARG B C 1
ATOM 4015 O O . ARG B 1 204 ? -12.040 48.544 -13.192 1.00 62.96 311 ARG B O 1
ATOM 4023 N N . GLY B 1 205 ? -10.863 47.569 -14.840 1.00 56.66 312 GLY B N 1
ATOM 4024 C CA . GLY B 1 205 ? -11.092 48.634 -15.798 1.00 58.34 312 GLY B CA 1
ATOM 4025 C C . GLY B 1 205 ? -9.870 49.044 -16.578 1.00 57.80 312 GLY B C 1
ATOM 4026 O O . GLY B 1 205 ? -8.862 48.340 -16.581 1.00 57.97 312 GLY B O 1
ATOM 4027 N N . GLU B 1 206 ? -9.975 50.209 -17.215 1.00 59.01 313 GLU B N 1
ATOM 4028 C CA . GLU B 1 206 ? -8.946 50.739 -18.107 1.00 59.58 313 GLU B CA 1
ATOM 4029 C C . GLU B 1 206 ? -8.571 52.179 -17.754 1.00 57.79 313 GLU B C 1
ATOM 4030 O O . GLU B 1 206 ? -9.444 53.012 -17.500 1.00 58.73 313 GLU B O 1
ATOM 4036 N N . LEU B 1 207 ? -7.270 52.451 -17.738 1.00 55.99 314 LEU B N 1
ATOM 4037 C CA . LEU B 1 207 ? -6.737 53.797 -17.654 1.00 54.66 314 LEU B CA 1
ATOM 4038 C C . LEU B 1 207 ? -6.364 54.221 -19.053 1.00 52.69 314 LEU B C 1
ATOM 4039 O O . LEU B 1 207 ? -5.357 53.769 -19.583 1.00 57.88 314 LEU B O 1
ATOM 4044 N N . ILE B 1 208 ? -7.160 55.094 -19.653 1.00 52.51 315 ILE B N 1
ATOM 4045 C CA . ILE B 1 208 ? -6.897 55.585 -21.012 1.00 48.53 315 ILE B CA 1
ATOM 4046 C C . ILE B 1 208 ? -6.281 56.974 -20.886 1.00 47.57 315 ILE B C 1
ATOM 4047 O O . ILE B 1 208 ? -6.945 57.917 -20.468 1.00 45.31 315 ILE B O 1
ATOM 4052 N N . TYR B 1 209 ? -5.001 57.085 -21.207 1.00 47.03 316 TYR B N 1
ATOM 4053 C CA . TYR B 1 209 ? -4.337 58.371 -21.234 1.00 46.65 316 TYR B CA 1
ATOM 4054 C C . TYR B 1 209 ? -4.530 58.946 -22.627 1.00 48.37 316 TYR B C 1
ATOM 4055 O O . TYR B 1 209 ? -4.337 58.233 -23.615 1.00 45.55 316 TYR B O 1
ATOM 4064 N N . VAL B 1 210 ? -4.938 60.216 -22.693 1.00 48.67 317 VAL B N 1
ATOM 4065 C CA . VAL B 1 210 ? -5.064 60.957 -23.940 1.00 52.57 317 VAL B CA 1
ATOM 4066 C C . VAL B 1 210 ? -4.017 62.070 -23.927 1.00 57.07 317 VAL B C 1
ATOM 4067 O O . VAL B 1 210 ? -4.082 62.972 -23.098 1.00 62.89 317 VAL B O 1
ATOM 4071 N N . PHE B 1 211 ? -3.047 61.988 -24.830 1.00 66.45 318 PHE B N 1
ATOM 4072 C CA . PHE B 1 211 ? -2.013 63.015 -24.972 1.00 73.06 318 PHE B CA 1
ATOM 4073 C C . PHE B 1 211 ? -2.239 63.844 -26.238 1.00 83.10 318 PHE B C 1
ATOM 4074 O O . PHE B 1 211 ? -3.060 63.492 -27.093 1.00 84.84 318 PHE B O 1
ATOM 4082 N N . ASP B 1 212 ? -1.500 64.949 -26.334 1.00 96.82 319 ASP B N 1
ATOM 4083 C CA . ASP B 1 212 ? -1.577 65.880 -27.468 1.00 102.62 319 ASP B CA 1
ATOM 4084 C C . ASP B 1 212 ? -0.171 66.331 -27.859 1.00 108.07 319 ASP B C 1
ATOM 4085 O O . ASP B 1 212 ? 0.602 66.764 -27.004 1.00 109.14 319 ASP B O 1
ATOM 4090 N N . GLY B 1 213 ? 0.153 66.220 -29.149 1.00 115.79 320 GLY B N 1
ATOM 4091 C CA . GLY B 1 213 ? 1.528 66.372 -29.631 1.00 122.51 320 GLY B CA 1
ATOM 4092 C C . GLY B 1 213 ? 2.269 65.075 -29.356 1.00 132.01 320 GLY B C 1
ATOM 4093 O O . GLY B 1 213 ? 2.464 64.708 -28.194 1.00 135.95 320 GLY B O 1
ATOM 4094 N N . ASP B 1 214 ? 2.689 64.383 -30.416 1.00 134.43 321 ASP B N 1
ATOM 4095 C CA . ASP B 1 214 ? 3.150 62.989 -30.292 1.00 134.98 321 ASP B CA 1
ATOM 4096 C C . ASP B 1 214 ? 4.446 62.801 -29.481 1.00 135.07 321 ASP B C 1
ATOM 4097 O O . ASP B 1 214 ? 4.707 61.697 -28.997 1.00 132.73 321 ASP B O 1
ATOM 4102 N N . GLU B 1 215 ? 5.241 63.863 -29.330 1.00 134.37 322 GLU B N 1
ATOM 4103 C CA . GLU B 1 215 ? 6.407 63.834 -28.431 1.00 134.06 322 GLU B CA 1
ATOM 4104 C C . GLU B 1 215 ? 6.025 63.791 -26.940 1.00 132.85 322 GLU B C 1
ATOM 4105 O O . GLU B 1 215 ? 6.780 63.247 -26.129 1.00 136.70 322 GLU B O 1
ATOM 4111 N N . ALA B 1 216 ? 4.873 64.363 -26.581 1.00 125.30 323 ALA B N 1
ATOM 4112 C CA . ALA B 1 216 ? 4.319 64.210 -25.224 1.00 120.30 323 ALA B CA 1
ATOM 4113 C C . ALA B 1 216 ? 3.806 62.782 -24.972 1.00 116.77 323 ALA B C 1
ATOM 4114 O O . ALA B 1 216 ? 3.860 62.287 -23.842 1.00 110.06 323 ALA B O 1
ATOM 4116 N N . GLY B 1 217 ? 3.296 62.142 -26.025 1.00 116.37 324 GLY B N 1
ATOM 4117 C CA . GLY B 1 217 ? 2.921 60.725 -25.998 1.00 115.72 324 GLY B CA 1
ATOM 4118 C C . GLY B 1 217 ? 4.103 59.766 -25.973 1.00 115.47 324 GLY B C 1
ATOM 4119 O O . GLY B 1 217 ? 4.026 58.703 -25.349 1.00 113.57 324 GLY B O 1
ATOM 4120 N N . ARG B 1 218 ? 5.187 60.126 -26.662 1.00 114.58 325 ARG B N 1
ATOM 4121 C CA . ARG B 1 218 ? 6.431 59.335 -26.628 1.00 113.09 325 ARG B CA 1
ATOM 4122 C C . ARG B 1 218 ? 7.188 59.438 -25.295 1.00 102.40 325 ARG B C 1
ATOM 4123 O O . ARG B 1 218 ? 8.006 58.573 -24.996 1.00 98.60 325 ARG B O 1
ATOM 4131 N N . ALA B 1 219 ? 6.922 60.483 -24.511 1.00 94.93 326 ALA B N 1
ATOM 4132 C CA . ALA B 1 219 ? 7.469 60.596 -23.153 1.00 91.97 326 ALA B CA 1
ATOM 4133 C C . ALA B 1 219 ? 6.889 59.523 -22.225 1.00 86.92 326 ALA B C 1
ATOM 4134 O O . ALA B 1 219 ? 7.626 58.889 -21.467 1.00 83.00 326 ALA B O 1
ATOM 4136 N N . ALA B 1 220 ? 5.571 59.337 -22.293 1.00 82.85 327 ALA B N 1
ATOM 4137 C CA . ALA B 1 220 ? 4.875 58.308 -21.514 1.00 82.22 327 ALA B CA 1
ATOM 4138 C C . ALA B 1 220 ? 5.241 56.883 -21.940 1.00 83.13 327 ALA B C 1
ATOM 4139 O O . ALA B 1 220 ? 5.282 55.981 -21.095 1.00 83.80 327 ALA B O 1
ATOM 4141 N N . ALA B 1 221 ? 5.498 56.693 -23.239 1.00 83.82 328 ALA B N 1
ATOM 4142 C CA . ALA B 1 221 ? 5.920 55.398 -23.800 1.00 83.95 328 ALA B CA 1
ATOM 4143 C C . ALA B 1 221 ? 7.275 54.932 -23.258 1.00 85.92 328 ALA B C 1
ATOM 4144 O O . ALA B 1 221 ? 7.382 53.844 -22.686 1.00 85.25 328 ALA B O 1
ATOM 4146 N N . LEU B 1 222 ? 8.304 55.759 -23.421 1.00 90.42 329 LEU B N 1
ATOM 4147 C CA . LEU B 1 222 ? 9.639 55.447 -22.873 1.00 93.16 329 LEU B CA 1
ATOM 4148 C C . LEU B 1 222 ? 9.674 55.383 -21.339 1.00 89.09 329 LEU B C 1
ATOM 4149 O O . LEU B 1 222 ? 10.603 54.810 -20.780 1.00 88.97 329 LEU B O 1
ATOM 4154 N N . LYS B 1 223 ? 8.671 55.976 -20.683 1.00 86.94 330 LYS B N 1
ATOM 4155 C CA . LYS B 1 223 ? 8.407 55.778 -19.244 1.00 83.64 330 LYS B CA 1
ATOM 4156 C C . LYS B 1 223 ? 7.667 54.472 -18.885 1.00 77.60 330 LYS B C 1
ATOM 4157 O O . LYS B 1 223 ? 7.665 54.084 -17.720 1.00 69.45 330 LYS B O 1
ATOM 4163 N N . ALA B 1 224 ? 7.042 53.803 -19.858 1.00 75.72 331 ALA B N 1
ATOM 4164 C CA . ALA B 1 224 ? 6.062 52.732 -19.565 1.00 72.12 331 ALA B CA 1
ATOM 4165 C C . ALA B 1 224 ? 6.639 51.437 -18.989 1.00 68.52 331 ALA B C 1
ATOM 4166 O O . ALA B 1 224 ? 5.889 50.631 -18.447 1.00 69.17 331 ALA B O 1
ATOM 4168 N N . PHE B 1 225 ? 7.950 51.238 -19.107 1.00 67.84 332 PHE B N 1
ATOM 4169 C CA . PHE B 1 225 ? 8.616 50.061 -18.549 1.00 67.85 332 PHE B CA 1
ATOM 4170 C C . PHE B 1 225 ? 9.367 50.315 -17.234 1.00 71.82 332 PHE B C 1
ATOM 4171 O O . PHE B 1 225 ? 10.015 49.402 -16.725 1.00 78.74 332 PHE B O 1
ATOM 4179 N N . ASP B 1 226 ? 9.265 51.520 -16.669 1.00 79.65 333 ASP B N 1
ATOM 4180 C CA . ASP B 1 226 ? 10.195 51.973 -15.608 1.00 82.25 333 ASP B CA 1
ATOM 4181 C C . ASP B 1 226 ? 10.059 51.254 -14.261 1.00 82.87 333 ASP B C 1
ATOM 4182 O O . ASP B 1 226 ? 10.992 50.568 -13.829 1.00 86.49 333 ASP B O 1
ATOM 4187 N N . GLY B 1 227 ? 8.916 51.422 -13.599 1.00 78.52 334 GLY B N 1
ATOM 4188 C CA . GLY B 1 227 ? 8.756 50.982 -12.210 1.00 76.99 334 GLY B CA 1
ATOM 4189 C C . GLY B 1 227 ? 8.431 49.505 -12.054 1.00 74.30 334 GLY B C 1
ATOM 4190 O O . GLY B 1 227 ? 9.056 48.647 -12.678 1.00 72.09 334 GLY B O 1
ATOM 4191 N N . GLU B 1 228 ? 7.453 49.221 -11.197 1.00 75.09 335 GLU B N 1
ATOM 4192 C CA . GLU B 1 228 ? 6.907 47.870 -11.024 1.00 75.68 335 GLU B CA 1
ATOM 4193 C C . GLU B 1 228 ? 5.886 47.498 -12.109 1.00 70.10 335 GLU B C 1
ATOM 4194 O O . GLU B 1 228 ? 5.462 46.341 -12.167 1.00 67.21 335 GLU B O 1
ATOM 4200 N N . GLN B 1 229 ? 5.489 48.467 -12.943 1.00 62.66 336 GLN B N 1
ATOM 4201 C CA . GLN B 1 229 ? 4.520 48.257 -14.021 1.00 62.04 336 GLN B CA 1
ATOM 4202 C C . GLN B 1 229 ? 3.179 47.737 -13.484 1.00 63.93 336 GLN B C 1
ATOM 4203 O O . GLN B 1 229 ? 2.525 46.928 -14.128 1.00 61.86 336 GLN B O 1
ATOM 4209 N N . LYS B 1 230 ? 2.785 48.220 -12.304 1.00 71.18 337 LYS B N 1
ATOM 4210 C CA . LYS B 1 230 ? 1.545 47.805 -11.624 1.00 72.71 337 LYS B CA 1
ATOM 4211 C C . LYS B 1 230 ? 0.303 47.771 -12.529 1.00 68.84 337 LYS B C 1
ATOM 4212 O O . LYS B 1 230 ? -0.302 46.713 -12.708 1.00 66.22 337 LYS B O 1
ATOM 4218 N N . LEU B 1 231 ? -0.059 48.924 -13.093 1.00 64.40 338 LEU B N 1
ATOM 4219 C CA . LEU B 1 231 ? -1.262 49.051 -13.924 1.00 64.20 338 LEU B CA 1
ATOM 4220 C C . LEU B 1 231 ? -0.976 49.055 -15.438 1.00 58.62 338 LEU B C 1
ATOM 4221 O O . LEU B 1 231 ? -1.890 49.324 -16.226 1.00 56.31 338 LEU B O 1
ATOM 4226 N N . ALA B 1 232 ? 0.257 48.747 -15.844 1.00 50.20 339 ALA B N 1
ATOM 4227 C CA . ALA B 1 232 ? 0.659 48.852 -17.245 1.00 52.41 339 ALA B CA 1
ATOM 4228 C C . ALA B 1 232 ? -0.217 48.012 -18.180 1.00 52.32 339 ALA B C 1
ATOM 4229 O O . ALA B 1 232 ? -0.599 48.470 -19.254 1.00 53.23 339 ALA B O 1
ATOM 4231 N N . GLY B 1 233 ? -0.543 46.798 -17.757 1.00 53.51 340 GLY B N 1
ATOM 4232 C CA . GLY B 1 233 ? -1.456 45.932 -18.496 1.00 55.54 340 GLY B CA 1
ATOM 4233 C C . GLY B 1 233 ? -2.849 46.481 -18.739 1.00 56.86 340 GLY B C 1
ATOM 4234 O O . GLY B 1 233 ? -3.472 46.109 -19.728 1.00 59.97 340 GLY B O 1
ATOM 4235 N N . GLN B 1 234 ? -3.340 47.349 -17.846 1.00 58.07 341 GLN B N 1
ATOM 4236 C CA . GLN B 1 234 ? -4.640 48.015 -18.012 1.00 60.13 341 GLN B CA 1
ATOM 4237 C C . GLN B 1 234 ? -4.536 49.515 -18.338 1.00 59.08 341 GLN B C 1
ATOM 4238 O O . GLN B 1 234 ? -5.461 50.286 -18.042 1.00 57.63 341 GLN B O 1
ATOM 4244 N N . SER B 1 235 ? -3.424 49.923 -18.948 1.00 53.09 342 SER B N 1
ATOM 4245 C CA . SER B 1 235 ? -3.182 51.312 -19.297 1.00 51.02 342 SER B CA 1
ATOM 4246 C C . SER B 1 235 ? -3.138 51.416 -20.807 1.00 49.45 342 SER B C 1
ATOM 4247 O O . SER B 1 235 ? -2.502 50.604 -21.452 1.00 49.49 342 SER B O 1
ATOM 4250 N N . PHE B 1 236 ? -3.800 52.428 -21.361 1.00 47.30 343 PHE B N 1
ATOM 4251 C CA . PHE B 1 236 ? -3.960 52.576 -22.801 1.00 47.01 343 PHE B CA 1
ATOM 4252 C C . PHE B 1 236 ? -3.648 54.007 -23.211 1.00 49.62 343 PHE B C 1
ATOM 4253 O O . PHE B 1 236 ? -3.651 54.917 -22.378 1.00 52.61 343 PHE B O 1
ATOM 4261 N N . VAL B 1 237 ? -3.374 54.187 -24.497 1.00 48.93 344 VAL B N 1
ATOM 4262 C CA . VAL B 1 237 ? -2.998 55.471 -25.056 1.00 49.43 344 VAL B CA 1
ATOM 4263 C C . VAL B 1 237 ? -3.900 55.784 -26.232 1.00 49.93 344 VAL B C 1
ATOM 4264 O O . VAL B 1 237 ? -4.266 54.902 -27.007 1.00 49.30 344 VAL B O 1
ATOM 4268 N N . ALA B 1 238 ? -4.265 57.054 -26.328 1.00 52.33 345 ALA B N 1
ATOM 4269 C CA . ALA B 1 238 ? -5.005 57.584 -27.454 1.00 57.51 345 ALA B CA 1
ATOM 4270 C C . ALA B 1 238 ? -4.359 58.923 -27.746 1.00 63.68 345 ALA B C 1
ATOM 4271 O O . ALA B 1 238 ? -4.072 59.686 -26.821 1.00 62.69 345 ALA B O 1
ATOM 4273 N N . VAL B 1 239 ? -4.095 59.184 -29.023 1.00 72.89 346 VAL B N 1
ATOM 4274 C CA . VAL B 1 239 ? -3.432 60.421 -29.459 1.00 77.30 346 VAL B CA 1
ATOM 4275 C C . VAL B 1 239 ? -4.242 60.998 -30.621 1.00 81.94 346 VAL B C 1
ATOM 4276 O O . VAL B 1 239 ? -4.697 60.260 -31.492 1.00 83.02 346 VAL B O 1
ATOM 4280 N N . ALA B 1 240 ? -4.464 62.310 -30.601 1.00 89.63 347 ALA B N 1
ATOM 4281 C CA . ALA B 1 240 ? -5.278 62.967 -31.623 1.00 93.34 347 ALA B CA 1
ATOM 4282 C C . ALA B 1 240 ? -4.449 63.181 -32.894 1.00 97.68 347 ALA B C 1
ATOM 4283 O O . ALA B 1 240 ? -3.214 63.171 -32.821 1.00 97.07 347 ALA B O 1
ATOM 4285 N N . PRO B 1 241 ? -5.117 63.359 -34.062 1.00 102.46 348 PRO B N 1
ATOM 4286 C CA . PRO B 1 241 ? -4.415 63.761 -35.284 1.00 102.33 348 PRO B CA 1
ATOM 4287 C C . PRO B 1 241 ? -3.390 64.863 -34.995 1.00 106.53 348 PRO B C 1
ATOM 4288 O O . PRO B 1 241 ? -3.754 65.918 -34.467 1.00 101.14 348 PRO B O 1
ATOM 4292 N N . ASP B 1 242 ? -2.129 64.584 -35.331 1.00 111.65 349 ASP B N 1
ATOM 4293 C CA . ASP B 1 242 ? -0.946 65.270 -34.768 1.00 115.67 349 ASP B CA 1
ATOM 4294 C C . ASP B 1 242 ? -1.109 66.777 -34.517 1.00 114.04 349 ASP B C 1
ATOM 4295 O O . ASP B 1 242 ? -1.619 67.509 -35.372 1.00 116.99 349 ASP B O 1
ATOM 4300 N N . GLY B 1 243 ? -0.677 67.216 -33.332 1.00 111.85 350 GLY B N 1
ATOM 4301 C CA . GLY B 1 243 ? -0.840 68.600 -32.880 1.00 108.86 350 GLY B CA 1
ATOM 4302 C C . GLY B 1 243 ? -2.057 68.813 -31.991 1.00 106.93 350 GLY B C 1
ATOM 4303 O O . GLY B 1 243 ? -2.015 69.633 -31.065 1.00 103.01 350 GLY B O 1
ATOM 4304 N N . MET B 1 244 ? -3.135 68.070 -32.253 1.00 99.12 351 MET B N 1
ATOM 4305 C CA . MET B 1 244 ? -4.426 68.328 -31.616 1.00 95.04 351 MET B CA 1
ATOM 4306 C C . MET B 1 244 ? -4.588 67.733 -30.214 1.00 88.46 351 MET B C 1
ATOM 4307 O O . MET B 1 244 ? -3.971 66.730 -29.858 1.00 85.85 351 MET B O 1
ATOM 4312 N N . ASP B 1 245 ? -5.463 68.384 -29.455 1.00 83.24 352 ASP B N 1
ATOM 4313 C CA . ASP B 1 245 ? -5.880 67.983 -28.115 1.00 80.80 352 ASP B CA 1
ATOM 4314 C C . ASP B 1 245 ? -7.410 67.846 -28.130 1.00 73.14 352 ASP B C 1
ATOM 4315 O O . ASP B 1 245 ? -8.048 68.276 -29.087 1.00 72.31 352 ASP B O 1
ATOM 4320 N N . PRO B 1 246 ? -8.004 67.240 -27.085 1.00 67.69 353 PRO B N 1
ATOM 4321 C CA . PRO B 1 246 ? -9.449 67.004 -27.134 1.00 67.68 353 PRO B CA 1
ATOM 4322 C C . PRO B 1 246 ? -10.317 68.246 -27.382 1.00 67.52 353 PRO B C 1
ATOM 4323 O O . PRO B 1 246 ? -11.309 68.156 -28.098 1.00 65.22 353 PRO B O 1
ATOM 4327 N N . CYS B 1 247 ? -9.942 69.382 -26.800 1.00 67.96 354 CYS B N 1
ATOM 4328 C CA . CYS B 1 247 ? -10.648 70.640 -27.028 1.00 66.99 354 CYS B CA 1
ATOM 4329 C C . CYS B 1 247 ? -10.621 71.056 -28.506 1.00 67.59 354 CYS B C 1
ATOM 4330 O O . CYS B 1 247 ? -11.659 71.403 -29.066 1.00 70.04 354 CYS B O 1
ATOM 4333 N N . ASP B 1 248 ? -9.438 70.998 -29.124 1.00 69.94 355 ASP B N 1
ATOM 4334 C CA . ASP B 1 248 ? -9.262 71.299 -30.567 1.00 72.35 355 ASP B CA 1
ATOM 4335 C C . ASP B 1 248 ? -9.933 70.296 -31.515 1.00 69.07 355 ASP B C 1
ATOM 4336 O O . ASP B 1 248 ? -10.563 70.700 -32.490 1.00 67.98 355 ASP B O 1
ATOM 4341 N N . LEU B 1 249 ? -9.765 69.003 -31.237 1.00 68.90 356 LEU B N 1
ATOM 4342 C CA . LEU B 1 249 ? -10.380 67.925 -32.035 1.00 68.00 356 LEU B CA 1
ATOM 4343 C C . LEU B 1 249 ? -11.911 68.064 -32.081 1.00 69.71 356 LEU B C 1
ATOM 4344 O O . LEU B 1 249 ? -12.530 67.786 -33.106 1.00 69.14 356 LEU B O 1
ATOM 4349 N N . ARG B 1 250 ? -12.505 68.495 -30.966 1.00 69.55 357 ARG B N 1
ATOM 4350 C CA . ARG B 1 250 ? -13.942 68.748 -30.899 1.00 71.25 357 ARG B CA 1
ATOM 4351 C C . ARG B 1 250 ? -14.383 69.929 -31.767 1.00 75.30 357 ARG B C 1
ATOM 4352 O O . ARG B 1 250 ? -15.456 69.860 -32.375 1.00 77.74 357 ARG B O 1
ATOM 4360 N N . LEU B 1 251 ? -13.583 71.002 -31.803 1.00 74.97 358 LEU B N 1
ATOM 4361 C CA . LEU B 1 251 ? -13.889 72.179 -32.645 1.00 78.11 358 LEU B CA 1
ATOM 4362 C C . LEU B 1 251 ? -13.880 71.845 -34.131 1.00 79.75 358 LEU B C 1
ATOM 4363 O O . LEU B 1 251 ? -14.842 72.148 -34.841 1.00 81.22 358 LEU B O 1
ATOM 4368 N N . LYS B 1 252 ? -12.791 71.232 -34.590 1.00 77.91 359 LYS B N 1
ATOM 4369 C CA . LYS B 1 252 ? -12.675 70.807 -35.984 1.00 81.89 359 LYS B CA 1
ATOM 4370 C C . LYS B 1 252 ? -13.691 69.707 -36.319 1.00 80.54 359 LYS B C 1
ATOM 4371 O O . LYS B 1 252 ? -14.599 69.929 -37.117 1.00 85.97 359 LYS B O 1
ATOM 4377 N N . CYS B 1 253 ? -13.559 68.548 -35.675 1.00 78.04 360 CYS B N 1
ATOM 4378 C CA . CYS B 1 253 ? -14.230 67.319 -36.119 1.00 73.25 360 CYS B CA 1
ATOM 4379 C C . CYS B 1 253 ? -15.485 66.907 -35.354 1.00 68.94 360 CYS B C 1
ATOM 4380 O O . CYS B 1 253 ? -16.140 65.950 -35.752 1.00 70.80 360 CYS B O 1
ATOM 4383 N N . GLY B 1 254 ? -15.815 67.591 -34.261 1.00 67.55 361 GLY B N 1
ATOM 4384 C CA . GLY B 1 254 ? -17.074 67.344 -33.540 1.00 65.73 361 GLY B CA 1
ATOM 4385 C C . GLY B 1 254 ? -17.000 66.307 -32.426 1.00 66.13 361 GLY B C 1
ATOM 4386 O O . GLY B 1 254 ? -15.989 65.613 -32.258 1.00 66.89 361 GLY B O 1
ATOM 4387 N N . ASP B 1 255 ? -18.095 66.217 -31.673 1.00 61.93 362 ASP B N 1
ATOM 4388 C CA . ASP B 1 255 ? -18.210 65.345 -30.506 1.00 63.97 362 ASP B CA 1
ATOM 4389 C C . ASP B 1 255 ? -17.839 63.884 -30.787 1.00 67.04 362 ASP B C 1
ATOM 4390 O O . ASP B 1 255 ? -17.133 63.257 -29.988 1.00 66.18 362 ASP B O 1
ATOM 4395 N N . ALA B 1 256 ? -18.312 63.359 -31.918 1.00 68.56 363 ALA B N 1
ATOM 4396 C CA . ALA B 1 256 ? -18.113 61.952 -32.286 1.00 66.20 363 ALA B CA 1
ATOM 4397 C C . ALA B 1 256 ? -16.647 61.573 -32.469 1.00 68.56 363 ALA B C 1
ATOM 4398 O O . ALA B 1 256 ? -16.260 60.452 -32.150 1.00 69.74 363 ALA B O 1
ATOM 4400 N N . ALA B 1 257 ? -15.837 62.502 -32.971 1.00 68.95 364 ALA B N 1
ATOM 4401 C CA . ALA B 1 257 ? -14.394 62.280 -33.107 1.00 69.93 364 ALA B CA 1
ATOM 4402 C C . ALA B 1 257 ? -13.705 61.983 -31.762 1.00 69.80 364 ALA B C 1
ATOM 4403 O O . ALA B 1 257 ? -12.769 61.182 -31.720 1.00 66.70 364 ALA B O 1
ATOM 4405 N N . LEU B 1 258 ? -14.169 62.629 -30.682 1.00 67.96 365 LEU B N 1
ATOM 4406 C CA . LEU B 1 258 ? -13.633 62.393 -29.336 1.00 64.38 365 LEU B CA 1
ATOM 4407 C C . LEU B 1 258 ? -13.972 61.007 -28.819 1.00 62.47 365 LEU B C 1
ATOM 4408 O O . LEU B 1 258 ? -13.086 60.315 -28.328 1.00 62.30 365 LEU B O 1
ATOM 4413 N N . ARG B 1 259 ? -15.242 60.613 -28.920 1.00 60.14 366 ARG B N 1
ATOM 4414 C CA . ARG B 1 259 ? -15.680 59.265 -28.523 1.00 61.79 366 ARG B CA 1
ATOM 4415 C C . ARG B 1 259 ? -14.860 58.188 -29.230 1.00 61.37 366 ARG B C 1
ATOM 4416 O O . ARG B 1 259 ? -14.442 57.214 -28.603 1.00 60.99 366 ARG B O 1
ATOM 4424 N N . ASP B 1 260 ? -14.632 58.383 -30.528 1.00 62.45 367 ASP B N 1
ATOM 4425 C CA . ASP B 1 260 ? -13.849 57.452 -31.344 1.00 65.84 367 ASP B CA 1
ATOM 4426 C C . ASP B 1 260 ? -12.353 57.471 -30.982 1.00 62.09 367 ASP B C 1
ATOM 4427 O O . ASP B 1 260 ? -11.703 56.432 -31.013 1.00 61.48 367 ASP B O 1
ATOM 4432 N N . LEU B 1 261 ? -11.816 58.633 -30.626 1.00 60.88 368 LEU B N 1
ATOM 4433 C CA . LEU B 1 261 ? -10.451 58.716 -30.071 1.00 61.96 368 LEU B CA 1
ATOM 4434 C C . LEU B 1 261 ? -10.273 57.850 -28.807 1.00 58.67 368 LEU B C 1
ATOM 4435 O O . LEU B 1 261 ? -9.260 57.172 -28.657 1.00 54.52 368 LEU B O 1
ATOM 4440 N N . VAL B 1 262 ? -11.259 57.877 -27.915 1.00 57.44 369 VAL B N 1
ATOM 4441 C CA . VAL B 1 262 ? -11.203 57.105 -26.669 1.00 60.10 369 VAL B CA 1
ATOM 4442 C C . VAL B 1 262 ? -11.433 55.616 -26.935 1.00 61.35 369 VAL B C 1
ATOM 4443 O O . VAL B 1 262 ? -10.718 54.776 -26.400 1.00 62.87 369 VAL B O 1
ATOM 4447 N N . ALA B 1 263 ? -12.426 55.299 -27.755 1.00 62.48 370 ALA B N 1
ATOM 4448 C CA . ALA B 1 263 ? -12.789 53.909 -28.022 1.00 64.04 370 ALA B CA 1
ATOM 4449 C C . ALA B 1 263 ? -11.706 53.138 -28.788 1.00 63.87 370 ALA B C 1
ATOM 4450 O O . ALA B 1 263 ? -11.567 51.934 -28.593 1.00 61.24 370 ALA B O 1
ATOM 4452 N N . ARG B 1 264 ? -10.928 53.832 -29.620 1.00 64.38 371 ARG B N 1
ATOM 4453 C CA . ARG B 1 264 ? -9.873 53.199 -30.426 1.00 67.54 371 ARG B CA 1
ATOM 4454 C C . ARG B 1 264 ? -8.468 53.355 -29.813 1.00 63.99 371 ARG B C 1
ATOM 4455 O O . ARG B 1 264 ? -7.460 53.421 -30.523 1.00 62.15 371 ARG B O 1
ATOM 4463 N N . ARG B 1 265 ? -8.426 53.402 -28.481 1.00 60.06 372 ARG B N 1
ATOM 4464 C CA . ARG B 1 265 ? -7.188 53.398 -27.704 1.00 56.24 372 ARG B CA 1
ATOM 4465 C C . ARG B 1 265 ? -6.361 52.116 -27.888 1.00 54.32 372 ARG B C 1
ATOM 4466 O O . ARG B 1 265 ? -6.919 51.035 -28.071 1.00 56.73 372 ARG B O 1
ATOM 4474 N N . THR B 1 266 ? -5.041 52.253 -27.807 1.00 50.70 373 THR B N 1
ATOM 4475 C CA . THR B 1 266 ? -4.088 51.161 -28.000 1.00 51.64 373 THR B CA 1
ATOM 4476 C C . THR B 1 266 ? -3.492 50.830 -26.631 1.00 50.72 373 THR B C 1
ATOM 4477 O O . THR B 1 266 ? -3.227 51.751 -25.868 1.00 47.90 373 THR B O 1
ATOM 4481 N N . PRO B 1 267 ? -3.258 49.532 -26.316 1.00 47.76 374 PRO B N 1
ATOM 4482 C CA . PRO B 1 267 ? -2.595 49.247 -25.034 1.00 48.49 374 PRO B CA 1
ATOM 4483 C C . PRO B 1 267 ? -1.215 49.888 -24.939 1.00 50.88 374 PRO B C 1
ATOM 4484 O O . PRO B 1 267 ? -0.526 50.038 -25.966 1.00 55.87 374 PRO B O 1
ATOM 4488 N N . LEU B 1 268 ? -0.829 50.259 -23.716 1.00 49.35 375 LEU B N 1
ATOM 4489 C CA . LEU B 1 268 ? 0.381 51.056 -23.464 1.00 50.57 375 LEU B CA 1
ATOM 4490 C C . LEU B 1 268 ? 1.676 50.443 -24.005 1.00 51.49 375 LEU B C 1
ATOM 4491 O O . LEU B 1 268 ? 2.476 51.159 -24.611 1.00 54.19 375 LEU B O 1
ATOM 4496 N N . PHE B 1 269 ? 1.891 49.145 -23.768 1.00 52.65 376 PHE B N 1
ATOM 4497 C CA . PHE B 1 269 ? 3.080 48.449 -24.294 1.00 50.21 376 PHE B CA 1
ATOM 4498 C C . PHE B 1 269 ? 3.056 48.365 -25.816 1.00 51.68 376 PHE B C 1
ATOM 4499 O O . PHE B 1 269 ? 4.085 48.589 -26.465 1.00 53.09 376 PHE B O 1
ATOM 4507 N N . GLU B 1 270 ? 1.892 48.048 -26.382 1.00 52.77 377 GLU B N 1
ATOM 4508 C CA . GLU B 1 270 ? 1.750 47.962 -27.840 1.00 54.09 377 GLU B CA 1
ATOM 4509 C C . GLU B 1 270 ? 2.104 49.294 -28.518 1.00 56.10 377 GLU B C 1
ATOM 4510 O O . GLU B 1 270 ? 2.778 49.313 -29.544 1.00 53.24 377 GLU B O 1
ATOM 4516 N N . PHE B 1 271 ? 1.637 50.396 -27.929 1.00 57.40 378 PHE B N 1
ATOM 4517 C CA . PHE B 1 271 ? 1.930 51.746 -28.424 1.00 56.33 378 PHE B CA 1
ATOM 4518 C C . PHE B 1 271 ? 3.433 52.039 -28.371 1.00 56.40 378 PHE B C 1
ATOM 4519 O O . PHE B 1 271 ? 4.009 52.508 -29.354 1.00 51.89 378 PHE B O 1
ATOM 4527 N N . ALA B 1 272 ? 4.056 51.742 -27.226 1.00 54.88 379 ALA B N 1
ATOM 4528 C CA . ALA B 1 272 ? 5.504 51.909 -27.053 1.00 54.23 379 ALA B CA 1
ATOM 4529 C C . ALA B 1 272 ? 6.318 51.120 -28.081 1.00 52.12 379 ALA B C 1
ATOM 4530 O O . ALA B 1 272 ? 7.207 51.672 -28.713 1.00 53.33 379 ALA B O 1
ATOM 4532 N N . ILE B 1 273 ? 5.990 49.842 -28.255 1.00 49.95 380 ILE B N 1
ATOM 4533 C CA . ILE B 1 273 ? 6.763 48.946 -29.127 1.00 49.01 380 ILE B CA 1
ATOM 4534 C C . ILE B 1 273 ? 6.608 49.330 -30.591 1.00 51.24 380 ILE B C 1
ATOM 4535 O O . ILE B 1 273 ? 7.603 49.506 -31.295 1.00 53.02 380 ILE B O 1
ATOM 4540 N N . ARG B 1 274 ? 5.366 49.510 -31.023 1.00 54.80 381 ARG B N 1
ATOM 4541 C CA . ARG B 1 274 ? 5.062 49.853 -32.416 1.00 57.46 381 ARG B CA 1
ATOM 4542 C C . ARG B 1 274 ? 5.520 51.243 -32.841 1.00 59.17 381 ARG B C 1
ATOM 4543 O O . ARG B 1 274 ? 5.870 51.439 -34.003 1.00 64.94 381 ARG B O 1
ATOM 4551 N N . ALA B 1 275 ? 5.501 52.198 -31.914 1.00 61.05 382 ALA B N 1
ATOM 4552 C CA . ALA B 1 275 ? 6.038 53.539 -32.161 1.00 61.40 382 ALA B CA 1
ATOM 4553 C C . ALA B 1 275 ? 7.546 53.505 -32.401 1.00 65.39 382 ALA B C 1
ATOM 4554 O O . ALA B 1 275 ? 8.063 54.259 -33.234 1.00 72.05 382 ALA B O 1
ATOM 4556 N N . ALA B 1 276 ? 8.241 52.641 -31.663 1.00 66.17 383 ALA B N 1
ATOM 4557 C CA . ALA B 1 276 ? 9.671 52.399 -31.877 1.00 67.05 383 ALA B CA 1
ATOM 4558 C C . ALA B 1 276 ? 9.942 51.608 -33.169 1.00 64.15 383 ALA B C 1
ATOM 4559 O O . ALA B 1 276 ? 10.989 51.783 -33.793 1.00 63.62 383 ALA B O 1
ATOM 4561 N N . ILE B 1 277 ? 9.015 50.734 -33.557 1.00 62.08 384 ILE B N 1
ATOM 4562 C CA . ILE B 1 277 ? 9.071 50.090 -34.881 1.00 65.10 384 ILE B CA 1
ATOM 4563 C C . ILE B 1 277 ? 8.772 51.105 -36.014 1.00 65.62 384 ILE B C 1
ATOM 4564 O O . ILE B 1 277 ? 9.374 51.017 -37.086 1.00 65.45 384 ILE B O 1
ATOM 4569 N N . ALA B 1 278 ? 7.863 52.053 -35.772 1.00 65.61 385 ALA B N 1
ATOM 4570 C CA . ALA B 1 278 ? 7.494 53.085 -36.773 1.00 71.74 385 ALA B CA 1
ATOM 4571 C C . ALA B 1 278 ? 8.664 53.938 -37.270 1.00 71.79 385 ALA B C 1
ATOM 4572 O O . ALA B 1 278 ? 8.711 54.297 -38.443 1.00 70.25 385 ALA B O 1
ATOM 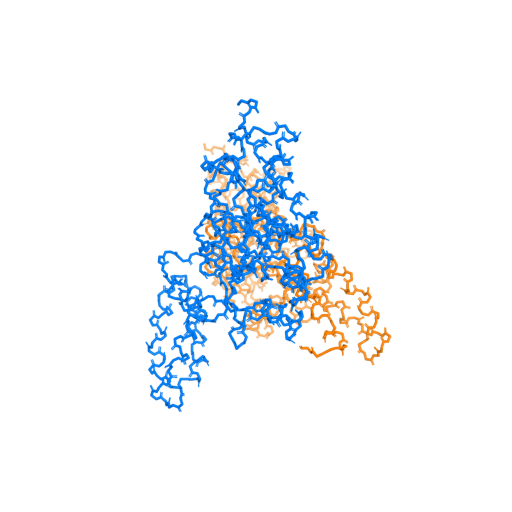4574 N N . GLU B 1 279 ? 9.608 54.253 -36.389 1.00 76.22 386 GLU B N 1
ATOM 4575 C CA . GLU B 1 279 ? 10.776 55.066 -36.768 1.00 82.13 386 GLU B CA 1
ATOM 4576 C C . GLU B 1 279 ? 11.925 54.236 -37.397 1.00 79.77 386 GLU B C 1
ATOM 4577 O O . GLU B 1 279 ? 13.101 54.573 -37.242 1.00 78.08 386 GLU B O 1
ATOM 4583 N N . MET B 1 280 ? 11.570 53.198 -38.158 1.00 77.51 387 MET B N 1
ATOM 4584 C CA . MET B 1 280 ? 12.521 52.196 -38.653 1.00 78.41 387 MET B CA 1
ATOM 4585 C C . MET B 1 280 ? 12.127 51.736 -40.064 1.00 75.19 387 MET B C 1
ATOM 4586 O O . MET B 1 280 ? 10.966 51.857 -40.463 1.00 76.39 387 MET B O 1
ATOM 4591 N N . ASP B 1 281 ? 13.098 51.202 -40.802 1.00 73.29 388 ASP B N 1
ATOM 4592 C CA . ASP B 1 281 ? 12.884 50.727 -42.172 1.00 75.35 388 ASP B CA 1
ATOM 4593 C C . ASP B 1 281 ? 12.582 49.231 -42.145 1.00 70.72 388 ASP B C 1
ATOM 4594 O O . ASP B 1 281 ? 13.474 48.447 -41.851 1.00 68.85 388 ASP B O 1
ATOM 4599 N N . LEU B 1 282 ? 11.342 48.842 -42.454 1.00 63.18 389 LEU B N 1
ATOM 4600 C CA . LEU B 1 282 ? 10.933 47.435 -42.417 1.00 62.01 389 LEU B CA 1
ATOM 4601 C C . LEU B 1 282 ? 10.993 46.711 -43.777 1.00 62.57 389 LEU B C 1
ATOM 4602 O O . LEU B 1 282 ? 10.512 45.593 -43.886 1.00 60.14 389 LEU B O 1
ATOM 4607 N N . ASP B 1 283 ? 11.606 47.312 -44.798 1.00 65.08 390 ASP B N 1
ATOM 4608 C CA . ASP B 1 283 ? 11.562 46.766 -46.162 1.00 64.12 390 ASP B CA 1
ATOM 4609 C C . ASP B 1 283 ? 12.834 46.024 -46.613 1.00 64.00 390 ASP B C 1
ATOM 4610 O O . ASP B 1 283 ? 12.985 45.723 -47.798 1.00 63.23 390 ASP B O 1
ATOM 4615 N N . SER B 1 284 ? 13.740 45.737 -45.680 1.00 61.67 391 SER B N 1
ATOM 4616 C CA . SER B 1 284 ? 14.958 44.973 -45.956 1.00 59.70 391 SER B CA 1
ATOM 4617 C C . SER B 1 284 ? 15.263 44.064 -44.776 1.00 60.87 391 SER B C 1
ATOM 4618 O O . SER B 1 284 ? 14.714 44.250 -43.697 1.00 58.28 391 SER B O 1
ATOM 4621 N N . ALA B 1 285 ? 16.140 43.089 -44.987 1.00 64.54 392 ALA B N 1
ATOM 4622 C CA . ALA B 1 285 ? 16.609 42.217 -43.906 1.00 65.84 392 ALA B CA 1
ATOM 4623 C C . ALA B 1 285 ? 17.347 43.006 -42.824 1.00 68.40 392 ALA B C 1
ATOM 4624 O O . ALA B 1 285 ? 17.163 42.729 -41.636 1.00 70.11 392 ALA B O 1
ATOM 4626 N N . GLU B 1 286 ? 18.154 43.990 -43.232 1.00 68.45 393 GLU B N 1
ATOM 4627 C CA . GLU B 1 286 ? 18.957 44.796 -42.295 1.00 73.65 393 GLU B CA 1
ATOM 4628 C C . GLU B 1 286 ? 18.096 45.634 -41.341 1.00 69.64 393 GLU B C 1
ATOM 4629 O O . GLU B 1 286 ? 18.364 45.674 -40.146 1.00 73.85 393 GLU B O 1
ATOM 4635 N N . GLY B 1 287 ? 17.086 46.313 -41.875 1.00 68.85 394 GLY B N 1
ATOM 4636 C CA . GLY B 1 287 ? 16.208 47.161 -41.067 1.00 67.56 394 GLY B CA 1
ATOM 4637 C C . GLY B 1 287 ? 15.234 46.360 -40.217 1.00 67.98 394 GLY B C 1
ATOM 4638 O O . GLY B 1 287 ? 14.855 46.791 -39.122 1.00 66.59 394 GLY B O 1
ATOM 4639 N N . ARG B 1 288 ? 14.789 45.227 -40.769 1.00 64.14 395 ARG B N 1
ATOM 4640 C CA . ARG B 1 288 ? 14.126 44.141 -40.028 1.00 62.82 395 ARG B CA 1
ATOM 4641 C C . ARG B 1 288 ? 14.901 43.760 -38.763 1.00 57.22 395 ARG B C 1
ATOM 4642 O O . ARG B 1 288 ? 14.355 43.742 -37.664 1.00 50.46 395 ARG B O 1
ATOM 4650 N N . VAL B 1 289 ? 16.173 43.432 -38.963 1.00 54.39 396 VAL B N 1
ATOM 46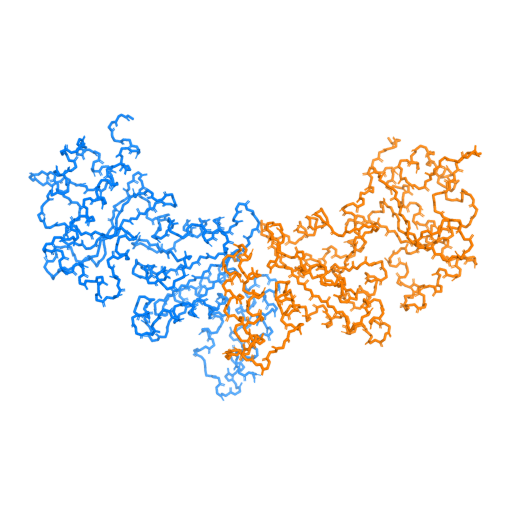51 C CA . VAL B 1 289 ? 17.074 43.012 -37.900 1.00 55.30 396 VAL B CA 1
ATOM 4652 C C . VAL B 1 289 ? 17.292 44.113 -36.882 1.00 54.40 396 VAL B C 1
ATOM 4653 O O . VAL B 1 289 ? 17.249 43.846 -35.675 1.00 55.16 396 VAL B O 1
ATOM 4657 N N . ALA B 1 290 ? 17.526 45.330 -37.364 1.00 50.72 397 ALA B N 1
ATOM 4658 C CA . ALA B 1 290 ? 17.740 46.484 -36.481 1.00 53.59 397 ALA B CA 1
ATOM 4659 C C . ALA B 1 290 ? 16.530 46.725 -35.589 1.00 53.47 397 ALA B C 1
ATOM 4660 O O . ALA B 1 290 ? 16.677 46.955 -34.391 1.00 52.92 397 ALA B O 1
ATOM 4662 N N . ALA B 1 291 ? 15.343 46.647 -36.189 1.00 52.81 398 ALA B N 1
ATOM 4663 C CA . ALA B 1 291 ? 14.084 46.817 -35.474 1.00 52.13 398 ALA B CA 1
ATOM 4664 C C . ALA B 1 291 ? 13.916 45.806 -34.340 1.00 50.90 398 ALA B C 1
ATOM 4665 O O . ALA B 1 291 ? 13.551 46.188 -33.228 1.00 45.28 398 ALA B O 1
ATOM 4667 N N . LEU B 1 292 ? 14.187 44.526 -34.614 1.00 51.16 399 LEU B N 1
ATOM 4668 C CA . LEU B 1 292 ? 14.112 43.495 -33.564 1.00 50.96 399 LEU B CA 1
ATOM 4669 C C . LEU B 1 292 ? 15.150 43.705 -32.483 1.00 53.42 399 LEU B C 1
ATOM 4670 O O . LEU B 1 292 ? 14.876 43.491 -31.313 1.00 55.38 399 LEU B O 1
ATOM 4675 N N . ARG B 1 293 ? 16.327 44.156 -32.890 1.00 56.73 400 ARG B N 1
ATOM 4676 C CA . ARG B 1 293 ? 17.402 44.474 -31.967 1.00 61.00 400 ARG B CA 1
ATOM 4677 C C . ARG B 1 293 ? 16.987 45.516 -30.909 1.00 61.46 400 ARG B C 1
ATOM 4678 O O . ARG B 1 293 ? 17.498 45.496 -29.794 1.00 63.20 400 ARG B O 1
ATOM 4686 N N . ARG B 1 294 ? 16.068 46.414 -31.255 1.00 60.74 401 ARG B N 1
ATOM 4687 C CA . ARG B 1 294 ? 15.645 47.469 -30.348 1.00 63.39 401 ARG B CA 1
ATOM 4688 C C . ARG B 1 294 ? 14.315 47.170 -29.622 1.00 61.33 401 ARG B C 1
ATOM 4689 O O . ARG B 1 294 ? 14.121 47.642 -28.499 1.00 61.46 401 ARG B O 1
ATOM 4697 N N . CYS B 1 295 ? 13.421 46.382 -30.226 1.00 56.62 402 CYS B N 1
ATOM 4698 C CA . CYS B 1 295 ? 12.138 46.047 -29.580 1.00 57.38 402 CYS B CA 1
ATOM 4699 C C . CYS B 1 295 ? 12.123 44.722 -28.787 1.00 51.07 402 CYS B C 1
ATOM 4700 O O . CYS B 1 295 ? 11.310 44.561 -27.880 1.00 50.69 402 CYS B O 1
ATOM 4703 N N . VAL B 1 296 ? 13.013 43.783 -29.086 1.00 47.37 403 VAL B N 1
ATOM 4704 C CA . VAL B 1 296 ? 13.107 42.577 -28.257 1.00 46.54 403 VAL B CA 1
ATOM 4705 C C . VAL B 1 296 ? 13.542 42.945 -26.832 1.00 47.43 403 VAL B C 1
ATOM 4706 O O . VAL B 1 296 ? 13.007 42.390 -25.881 1.00 51.06 403 VAL B O 1
ATOM 4710 N N . PRO B 1 297 ? 14.504 43.879 -26.675 1.00 48.50 404 PRO B N 1
ATOM 4711 C CA . PRO B 1 297 ? 14.800 44.376 -25.313 1.00 48.27 404 PRO B CA 1
ATOM 4712 C C . PRO B 1 297 ? 13.616 45.011 -24.567 1.00 46.89 404 PRO B C 1
ATOM 4713 O O . PRO B 1 297 ? 13.530 44.875 -23.352 1.00 46.47 404 PRO B O 1
ATOM 4717 N N . MET B 1 298 ? 12.721 45.685 -25.287 1.00 49.90 405 MET B N 1
ATOM 4718 C CA . MET B 1 298 ? 11.524 46.290 -24.689 1.00 49.13 405 MET B CA 1
ATOM 4719 C C . MET B 1 298 ? 10.577 45.231 -24.131 1.00 47.48 405 MET B C 1
ATOM 4720 O O . MET B 1 298 ? 10.097 45.357 -23.006 1.00 47.08 405 MET B O 1
ATOM 4725 N N . VAL B 1 299 ? 10.348 44.177 -24.910 1.00 45.18 406 VAL B N 1
ATOM 4726 C CA . VAL B 1 299 ? 9.571 43.017 -24.457 1.00 44.66 406 VAL B CA 1
ATOM 4727 C C . VAL B 1 299 ? 10.281 42.296 -23.310 1.00 45.49 406 VAL B C 1
ATOM 4728 O O . VAL B 1 299 ? 9.629 41.820 -22.384 1.00 48.37 406 VAL B O 1
ATOM 4732 N N . GLY B 1 300 ? 11.614 42.235 -23.366 1.00 45.72 407 GLY B N 1
ATOM 4733 C CA . GLY B 1 300 ? 12.429 41.737 -22.256 1.00 44.89 407 GLY B CA 1
ATOM 4734 C C . GLY B 1 300 ? 12.129 42.340 -20.892 1.00 45.40 407 GLY B C 1
ATOM 4735 O O . GLY B 1 300 ? 12.204 41.637 -19.889 1.00 50.40 407 GLY B O 1
ATOM 4736 N N . GLN B 1 301 ? 11.788 43.629 -20.855 1.00 46.91 408 GLN B N 1
ATOM 4737 C CA . GLN B 1 301 ? 11.534 44.366 -19.598 1.00 51.51 408 GLN B CA 1
ATOM 4738 C C . GLN B 1 301 ? 10.131 44.176 -19.010 1.00 52.63 408 GLN B C 1
ATOM 4739 O O . GLN B 1 301 ? 9.894 44.609 -17.885 1.00 55.24 408 GLN B O 1
ATOM 4745 N N . ILE B 1 302 ? 9.201 43.584 -19.767 1.00 51.08 409 ILE B N 1
ATOM 4746 C CA . ILE B 1 302 ? 7.837 43.364 -19.280 1.00 48.69 409 ILE B CA 1
ATOM 4747 C C . ILE B 1 302 ? 7.874 42.294 -18.195 1.00 48.82 409 ILE B C 1
ATOM 4748 O O . ILE B 1 302 ? 8.228 41.150 -18.458 1.00 57.86 409 ILE B O 1
ATOM 4753 N N . LYS B 1 303 ? 7.489 42.674 -16.984 1.00 50.99 410 LYS B N 1
ATOM 4754 C CA . LYS B 1 303 ? 7.646 41.816 -15.798 1.00 52.77 410 LYS B CA 1
ATOM 4755 C C . LYS B 1 303 ? 6.577 40.742 -15.692 1.00 48.50 410 LYS B C 1
ATOM 4756 O O . LYS B 1 303 ? 6.835 39.681 -15.147 1.00 51.69 410 LYS B O 1
ATOM 4762 N N . ASP B 1 304 ? 5.377 41.049 -16.175 1.00 46.08 411 ASP B N 1
ATOM 4763 C CA . ASP B 1 304 ? 4.275 40.099 -16.249 1.00 45.94 411 ASP B CA 1
ATOM 4764 C C . ASP B 1 304 ? 4.538 39.076 -17.369 1.00 45.02 411 ASP B C 1
ATOM 4765 O O . ASP B 1 304 ? 4.459 39.439 -18.537 1.00 46.35 411 ASP B O 1
ATOM 4770 N N . PRO B 1 305 ? 4.830 37.795 -17.026 1.00 45.05 412 PRO B N 1
ATOM 4771 C CA . PRO B 1 305 ? 5.171 36.802 -18.070 1.00 45.93 412 PRO B CA 1
ATOM 4772 C C . PRO B 1 305 ? 4.069 36.498 -19.095 1.00 44.77 412 PRO B C 1
ATOM 4773 O O . PRO B 1 305 ? 4.391 36.156 -20.233 1.00 51.46 412 PRO B O 1
ATOM 4777 N N . THR B 1 306 ? 2.798 36.611 -18.711 1.00 44.68 413 THR B N 1
ATOM 4778 C CA . THR B 1 306 ? 1.685 36.462 -19.662 1.00 45.10 413 THR B CA 1
ATOM 4779 C C . THR B 1 306 ? 1.710 37.555 -20.727 1.00 45.19 413 THR B C 1
ATOM 4780 O O . THR B 1 306 ? 1.580 37.290 -21.916 1.00 49.59 413 THR B O 1
ATOM 4784 N N . LEU B 1 307 ? 1.902 38.785 -20.277 1.00 44.91 414 LEU B N 1
ATOM 4785 C CA . LEU B 1 307 ? 1.936 39.947 -21.144 1.00 43.82 414 LEU B CA 1
ATOM 4786 C C . LEU B 1 307 ? 3.183 39.949 -22.025 1.00 43.94 414 LEU B C 1
ATOM 4787 O O . LEU B 1 307 ? 3.103 40.248 -23.213 1.00 40.19 414 LEU B O 1
ATOM 4792 N N . ARG B 1 308 ? 4.326 39.585 -21.446 1.00 44.46 415 ARG B N 1
ATOM 4793 C CA . ARG B 1 308 ? 5.570 39.457 -22.204 1.00 44.73 415 ARG B CA 1
ATOM 4794 C C . ARG B 1 308 ? 5.416 38.468 -23.343 1.00 44.21 415 ARG B C 1
ATOM 4795 O O . ARG B 1 308 ? 5.769 38.775 -24.480 1.00 41.50 415 ARG B O 1
ATOM 4803 N N . ASP B 1 309 ? 4.877 37.288 -23.044 1.00 46.43 416 ASP B N 1
ATOM 4804 C CA . ASP B 1 309 ? 4.688 36.274 -24.083 1.00 47.82 416 ASP B CA 1
ATOM 4805 C C . ASP B 1 309 ? 3.767 36.771 -25.191 1.00 47.24 416 ASP B C 1
ATOM 4806 O O . ASP B 1 309 ? 4.050 36.552 -26.369 1.00 45.99 416 ASP B O 1
ATOM 4811 N N . GLU B 1 310 ? 2.677 37.432 -24.808 1.00 46.09 417 GLU B N 1
ATOM 4812 C CA . GLU B 1 310 ? 1.737 37.978 -25.771 1.00 51.91 417 GLU B CA 1
ATOM 4813 C C . GLU B 1 310 ? 2.400 38.9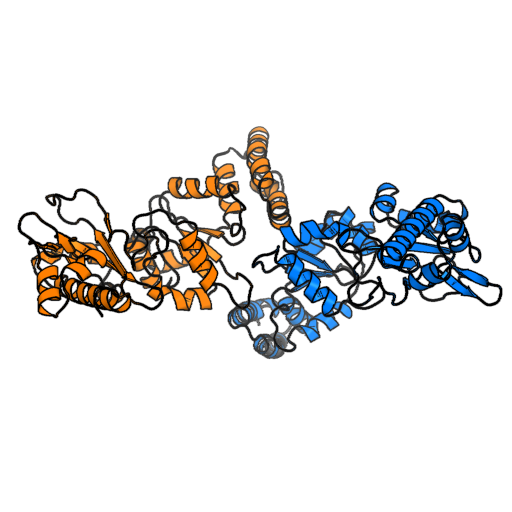46 -26.765 1.00 51.83 417 GLU B C 1
ATOM 4814 O O . GLU B 1 310 ? 2.090 38.889 -27.952 1.00 52.29 417 GLU B O 1
ATOM 4820 N N . TYR B 1 311 ? 3.297 39.817 -26.287 1.00 49.30 418 TYR B N 1
ATOM 4821 C CA . TYR B 1 311 ? 4.022 40.752 -27.170 1.00 49.72 418 TYR B CA 1
ATOM 4822 C C . TYR B 1 311 ? 5.142 40.086 -27.950 1.00 47.56 418 TYR B C 1
ATOM 4823 O O . TYR B 1 311 ? 5.365 40.447 -29.094 1.00 45.98 418 TYR B O 1
ATOM 4832 N N . ALA B 1 312 ? 5.832 39.128 -27.335 1.00 47.37 419 ALA B N 1
ATOM 4833 C CA . ALA B 1 312 ? 6.874 38.344 -28.015 1.00 49.63 419 ALA B CA 1
ATOM 4834 C C . ALA B 1 312 ? 6.334 37.567 -29.206 1.00 51.34 419 ALA B C 1
ATOM 4835 O O . ALA B 1 312 ? 7.013 37.445 -30.224 1.00 52.48 419 ALA B O 1
ATOM 4837 N N . ARG B 1 313 ? 5.123 37.034 -29.051 1.00 56.72 420 ARG B N 1
ATOM 4838 C CA . ARG B 1 313 ? 4.406 36.323 -30.113 1.00 59.55 420 ARG B CA 1
ATOM 4839 C C . ARG B 1 313 ? 4.203 37.183 -31.366 1.00 57.52 420 ARG B C 1
ATOM 4840 O O . ARG B 1 313 ? 4.337 36.681 -32.477 1.00 60.80 420 ARG B O 1
ATOM 4848 N N . GLN B 1 314 ? 3.893 38.468 -31.177 1.00 54.12 421 GLN B N 1
ATOM 4849 C CA . GLN B 1 314 ? 3.494 39.370 -32.271 1.00 53.56 421 GLN B CA 1
ATOM 4850 C C . GLN B 1 314 ? 4.616 40.178 -32.933 1.00 55.09 421 GLN B C 1
ATOM 4851 O O . GLN B 1 314 ? 4.362 40.861 -33.935 1.00 57.17 421 GLN B O 1
ATOM 4857 N N . LEU B 1 315 ? 5.829 40.140 -32.381 1.00 51.98 422 LEU B N 1
ATOM 4858 C CA . LEU B 1 315 ? 6.898 41.025 -32.847 1.00 52.05 422 LEU B CA 1
ATOM 4859 C C . LEU B 1 315 ? 7.284 40.788 -34.293 1.00 51.23 422 LEU B C 1
ATOM 4860 O O . LEU B 1 315 ? 7.424 41.742 -35.065 1.00 52.42 422 LEU B O 1
ATOM 4865 N N . ALA B 1 316 ? 7.471 39.519 -34.644 1.00 51.66 423 ALA B N 1
ATOM 4866 C CA . ALA B 1 316 ? 7.885 39.143 -35.991 1.00 53.54 423 ALA B CA 1
ATOM 4867 C C . ALA B 1 316 ? 6.864 39.618 -37.013 1.00 51.69 423 ALA B C 1
ATOM 4868 O O . ALA B 1 316 ? 7.236 40.170 -38.043 1.00 52.46 423 ALA B O 1
ATOM 4870 N N . GLY B 1 317 ? 5.584 39.416 -36.710 1.00 50.99 424 GLY B N 1
ATOM 4871 C CA . GLY B 1 317 ? 4.497 39.953 -37.518 1.00 52.22 424 GLY B CA 1
ATOM 4872 C C . GLY B 1 317 ? 4.534 41.463 -37.722 1.00 52.45 424 GLY B C 1
ATOM 4873 O O . GLY B 1 317 ? 4.232 41.943 -38.813 1.00 53.12 424 GLY B O 1
ATOM 4874 N N . TRP B 1 318 ? 4.910 42.209 -36.682 1.00 53.29 425 TRP B N 1
ATOM 4875 C CA . TRP B 1 318 ? 4.978 43.677 -36.750 1.00 53.65 425 TRP B CA 1
ATOM 4876 C C . TRP B 1 318 ? 6.150 44.228 -37.554 1.00 55.73 425 TRP B C 1
ATOM 4877 O O . TRP B 1 318 ? 6.013 45.275 -38.182 1.00 57.18 425 TRP B O 1
ATOM 4888 N N . VAL B 1 319 ? 7.296 43.552 -37.533 1.00 54.71 426 VAL B N 1
ATOM 4889 C CA . VAL B 1 319 ? 8.421 43.974 -38.376 1.00 55.39 426 VAL B CA 1
ATOM 4890 C C . VAL B 1 319 ? 8.312 43.414 -39.789 1.00 56.17 426 VAL B C 1
ATOM 4891 O O . VAL B 1 319 ? 9.016 43.873 -40.677 1.00 58.58 426 VAL B O 1
ATOM 4895 N N . GLY B 1 320 ? 7.434 42.433 -39.995 1.00 54.24 427 GLY B N 1
ATOM 4896 C CA . GLY B 1 320 ? 7.152 41.899 -41.327 1.00 55.99 427 GLY B CA 1
ATOM 4897 C C . GLY B 1 320 ? 7.767 40.542 -41.630 1.00 56.53 427 GLY B C 1
ATOM 4898 O O . GLY B 1 320 ? 7.596 40.044 -42.733 1.00 53.56 427 GLY B O 1
ATOM 4899 N N . TRP B 1 321 ? 8.465 39.952 -40.654 1.00 61.35 428 TRP B N 1
ATOM 4900 C CA . TRP B 1 321 ? 9.133 38.652 -40.797 1.00 63.13 428 TRP B CA 1
ATOM 4901 C C . TRP B 1 321 ? 8.163 37.462 -40.791 1.00 63.89 428 TRP B C 1
ATOM 4902 O O . TRP B 1 321 ? 8.565 36.349 -41.129 1.00 69.78 428 TRP B O 1
ATOM 4913 N N . ALA B 1 322 ? 6.914 37.670 -40.381 1.00 64.29 429 ALA B N 1
ATOM 4914 C CA . ALA B 1 322 ? 5.958 36.569 -40.230 1.00 67.64 429 ALA B CA 1
ATOM 4915 C C . ALA B 1 322 ? 4.528 37.016 -40.503 1.00 70.55 429 ALA B C 1
ATOM 4916 O O . ALA B 1 322 ? 4.259 38.211 -40.639 1.00 68.10 429 ALA B O 1
ATOM 4918 N N . ASP B 1 323 ? 3.622 36.043 -40.594 1.00 76.73 430 ASP B N 1
ATOM 4919 C CA . ASP B 1 323 ? 2.200 36.315 -40.838 1.00 85.29 430 ASP B CA 1
ATOM 4920 C C . ASP B 1 323 ? 1.588 36.976 -39.604 1.00 88.20 430 ASP B C 1
ATOM 4921 O O . ASP B 1 323 ? 1.731 36.457 -38.497 1.00 91.05 430 ASP B O 1
ATOM 4926 N N . VAL B 1 324 ? 0.919 38.115 -39.796 1.00 87.17 431 VAL B N 1
ATOM 4927 C CA . VAL B 1 324 ? 0.320 38.864 -38.683 1.00 89.32 431 VAL B CA 1
ATOM 4928 C C . VAL B 1 324 ? -0.961 38.185 -38.193 1.00 89.49 431 VAL B C 1
ATOM 4929 O O . VAL B 1 324 ? -0.914 37.159 -37.512 1.00 87.33 431 VAL B O 1
#

Nearest PDB structures (foldseek):
  5w36-assembly1_A  TM=9.822E-01  e=8.610E-58  Mycobacterium tuberculosis H37Rv
  5w34-assembly1_A  TM=9.865E-01  e=5.640E-56  Mycobacterium tuberculosis H37Rv
  5w33-assembly1_A  TM=9.581E-01  e=4.974E-53  Mycobacterium tuberculosis H37Rv
  4edv-assembly1_A  TM=8.382E-01  e=1.066E-23  Staphylococcus aureus
  4e2k-assembly1_A  TM=8.354E-01  e=2.352E-23  Staphylococcus aureus

Foldseek 3Di:
DVAQDDVLLLVLQVLLLVVFLVQCPDDLNVLVVCVCVVLPQDPVLCVVQSKGFAEADWCVSVVVVVVVPHDPVNCVQLQAWDADPVGIGGPDYGWIWGFFADLCRGGSWIKTADRDPPPPDPDRIDIRDDHPRDDQQQTKRLNVQQLPCLQVVLEAEEFADDLLSSLCVVLVNSRYMYGGPDDHDDNNVVVSQVSSCNVHNDHGAYEYEAQAPVVLQVLLVCLLPDDHDCLQRYWYFYAPPRHGSSVCCVPVNSVSSVVSRVPIGRSLVSNLLVLLVVWDLPDPVRLVVSVVVRLVSLVSDPDPVSSVVVNVCSCVSSPND/DAQDPVLLLVLLVLLLVVQLVQCPDDLVVLLVCVCVVLPQDPVLCVVQSKGFAEADWAPSVVVVVVVPHDPVNCVLLQQWDADPVGIGGPDYGWIWGFFDDLCGTGSWIKTADRDPPDPPPDGIDIRDDHPRDDQQATKRLNNQQLVVCQVQVEAEEFADDLLSSLCVVLPVSRYIYRGPDDHDDNNVVVSQVSQDDPNDRGHAYEYEDAAVVRVLVVLVVCLPDPNVCQQRYWYFYPDHRDGSSRCCRPPNSVSSVVSRVPTGRSLVCSLLVLLVVFDLPDPVRLVVSCVPRVVSLVSPPPPVVSVVVVVCSCVSSPNDPD

Organism: Mycobacterium tuberculosis (strain ATCC 25618 / H37Rv) (NCBI:txid83332)

Solvent-accessible surface area: 30673 Å² total; per-residue (Å²): 152,138,88,32,29,121,81,54,2,21,46,0,0,54,22,0,13,66,41,2,36,129,16,6,116,43,138,69,0,43,44,0,81,116,18,4,88,113,48,66,1,80,70,59,2,10,181,100,6,16,4,1,0,0,15,47,49,176,48,37,0,0,96,40,0,60,180,133,38,19,79,26,129,0,0,93,41,1,2,1,2,100,119,16,241,195,23,46,47,2,48,3,52,58,6,0,0,0,2,0,46,42,38,88,29,85,9,1,1,1,0,0,48,46,33,57,141,114,11,106,84,126,51,133,77,24,33,6,51,92,16,101,14,1,99,92,53,51,12,3,7,4,6,40,62,0,80,171,36,0,16,86,4,26,18,0,0,9,4,80,24,13,11,5,0,0,0,0,9,60,4,50,14,49,7,0,0,0,16,1,61,64,87,42,34,59,103,0,49,35,64,0,77,163,28,2,15,55,156,33,26,18,74,6,27,0,0,32,2,22,46,37,70,149,33,0,73,54,11,8,136,136,4,19,93,51,123,24,135,27,17,28,29,6,22,2,6,57,8,72,142,53,21,36,0,2,48,6,29,82,156,82,29,47,54,21,0,108,57,4,10,53,160,67,35,44,12,4,30,30,4,0,115,16,12,8,82,120,53,99,60,135,54,63,142,14,56,72,43,0,61,185,124,0,80,79,36,6,42,100,1,108,37,80,40,38,87,70,91,18,50,174,78,6,48,34,32,0,33,205,52,182,156,36,48,142,70,57,2,17,44,0,1,54,28,0,12,66,40,1,38,118,11,5,109,40,142,72,0,43,46,0,85,120,17,4,90,116,52,61,2,84,70,65,2,8,171,90,4,13,4,0,0,0,17,45,50,183,33,40,0,0,111,63,1,67,179,163,57,16,96,36,127,7,0,82,53,0,1,2,0,103,108,19,226,176,22,47,41,2,52,2,47,53,4,0,0,0,3,0,50,48,35,83,34,65,7,5,0,1,0,0,48,53,34,42,135,117,21,103,92,155,47,129,74,31,35,7,49,101,19,128,26,3,104,103,46,45,14,3,6,2,5,39,58,0,80,190,37,0,47,142,42,28,43,0,0,9,5,102,25,13,15,10,0,0,0,0,7,56,0,47,11,47,11,0,0,1,14,1,57,50,84,49,29,55,88,1,37,27,43,0,37,145,37,3,56,56,87,73,23,1,28,17,50,0,0,36,2,31,40,27,44,155,45,0,72,44,18,6,136,126,12,14,110,50,129,31,92,21,10,34,43,5,19,2,6,44,4,88,122,60,48,31,0,10,64,5,28,85,156,62,26,51,55,24,0,115,65,21,7,72,191,62,40,41,18,4,37,29,4,0,109,14,7,10,75,105,62,83,44,128,48,64,148,11,46,81,40,0,43,192,105,0,79,73,22,8,52,90,1,109,28,21,41,37,100,90,75,12,52,138,51,9,35,15,27,1,46,120,53,147,161

Secondary structure (DSSP, 8-state):
--TT-HHHHHHHHHHHHHHHHHHTTSSTTHHHHHHHHTTT--HHHHHHTT-EEEPSSSSHHHHHHHHTT--HHHHHHTTSEEEETTEEEES--SEEEEEEE-TT--EEEEEEEE--TT-S---SEEE--S-SS--TTT-EETHHHHHHHHHHHTEEEEESSHHHHHHHHHTT-TTEEEESSS---HHHHHHHHHHHTTTTTB--EEEEEESSSHHHHHHHHHTTSSS-TTTTTEEEEE-GGG--HHHHHHHHHHHHHHHHHHT-EEHHHHHHHHHHTTS--SSHHHHHHHHHHHHHHHHT--SHHHHHHHHHHHHHHHT--/-TT-HHHHHHHHHHHHHHHHHHTSSSTTHHHHHHHHHTT--HHHHHHTT-EEE-SSS-HHHHHHHHTT--HHHHHHHTSEEEETTEEEES--SEEEEEEE-TTS-EEEEEEEE--TT-S---SEEE--S-SS--TTT-EETHHHHHHHHHHHTEEEE-SSHHHHHHHHHTT-TTEEEESSS---HHHHHHHHHHTEETTEE-SEEEEEESSHHHHHHHHHTTTSS--TTGGGEEEEE-STT--HHHHHHHH-HHHHHHHHHT-EEHHHHHHHHHHHTS--SSHHHHHHHHHHHHHHHHT--SHHHHHHHHHHHHHHHTSS--